Protein AF-A0AAE0T7S6-F1 (afdb_monomer_lite)

Structure (mmCIF, N/CA/C/O backbone):
data_AF-A0AAE0T7S6-F1
#
_entry.id   AF-A0AAE0T7S6-F1
#
loop_
_atom_site.group_PDB
_atom_site.id
_atom_site.type_symbol
_atom_site.label_atom_id
_atom_site.label_alt_id
_atom_site.label_comp_id
_atom_site.label_asym_id
_atom_site.label_entity_id
_atom_site.label_seq_id
_atom_site.pdbx_PDB_ins_code
_atom_site.Cartn_x
_atom_site.Cartn_y
_atom_site.Cartn_z
_atom_site.occupancy
_atom_site.B_iso_or_equiv
_atom_site.auth_seq_id
_atom_site.auth_comp_id
_atom_site.auth_asym_id
_atom_site.auth_atom_id
_atom_site.pdbx_PDB_model_num
ATOM 1 N N . MET A 1 1 ? -4.700 10.301 -58.224 1.00 76.19 1 MET A N 1
ATOM 2 C CA . MET A 1 1 ? -5.703 10.998 -57.405 1.00 76.19 1 MET A CA 1
ATOM 3 C C . MET A 1 1 ? -5.855 12.406 -57.946 1.00 76.19 1 MET A C 1
ATOM 5 O O . MET A 1 1 ? -4.848 13.098 -58.068 1.00 76.19 1 MET A O 1
ATOM 9 N N . LYS A 1 2 ? -7.062 12.795 -58.352 1.00 83.81 2 LYS A N 1
ATOM 10 C CA . LYS A 1 2 ? -7.379 14.119 -58.905 1.00 83.81 2 LYS A CA 1
ATOM 11 C C . LYS A 1 2 ? -8.184 14.928 -57.889 1.00 83.81 2 LYS A C 1
ATOM 13 O O . LYS A 1 2 ? -9.151 14.414 -57.338 1.00 83.81 2 LYS A O 1
ATOM 18 N N . ARG A 1 3 ? -7.796 16.190 -57.667 1.00 90.56 3 ARG A N 1
ATOM 19 C CA . ARG A 1 3 ? -8.583 17.183 -56.914 1.00 90.56 3 ARG A CA 1
ATOM 20 C C . ARG A 1 3 ? -9.867 17.486 -57.696 1.00 90.56 3 ARG A C 1
ATOM 22 O O . ARG A 1 3 ? -9.773 17.780 -58.886 1.00 90.56 3 ARG A O 1
ATOM 29 N N . LEU A 1 4 ? -11.031 17.390 -57.049 1.00 89.88 4 LEU A N 1
ATOM 30 C CA . LEU A 1 4 ? -12.336 17.597 -57.691 1.00 89.88 4 LEU A CA 1
ATOM 31 C C . LEU A 1 4 ? -13.007 18.901 -57.235 1.00 89.88 4 LEU A C 1
ATOM 33 O O . LEU A 1 4 ? -12.875 19.916 -57.912 1.00 89.88 4 LEU A O 1
ATOM 37 N N . GLU A 1 5 ? -13.711 18.894 -56.100 1.00 92.50 5 GLU A N 1
ATOM 38 C CA . GLU A 1 5 ? -14.488 20.041 -55.597 1.00 92.50 5 GLU A CA 1
ATOM 39 C C . GLU A 1 5 ? -13.985 20.524 -54.230 1.00 92.50 5 GLU A C 1
ATOM 41 O O . GLU A 1 5 ? -13.451 19.748 -53.435 1.00 92.50 5 GLU A O 1
ATOM 46 N N . LEU A 1 6 ? -14.165 21.817 -53.948 1.00 93.94 6 LEU A N 1
ATOM 47 C CA . LEU A 1 6 ? -13.911 22.405 -52.633 1.00 93.94 6 LEU A CA 1
ATOM 48 C C . LEU A 1 6 ? -15.068 22.041 -51.690 1.00 93.94 6 LEU A C 1
ATOM 50 O O . LEU A 1 6 ? -16.197 22.476 -51.894 1.00 93.94 6 LEU A O 1
ATOM 54 N N . LEU A 1 7 ? -14.775 21.262 -50.650 1.00 88.88 7 LEU A N 1
ATOM 55 C CA . LEU A 1 7 ? -15.749 20.823 -49.646 1.00 88.88 7 LEU A CA 1
ATOM 56 C C . LEU A 1 7 ? -15.895 21.819 -48.494 1.00 88.88 7 LEU A C 1
ATOM 58 O O . LEU A 1 7 ? -16.972 21.949 -47.918 1.00 88.88 7 LEU A O 1
ATOM 62 N N . TYR A 1 8 ? -14.799 22.476 -48.114 1.00 88.56 8 TYR A N 1
ATOM 63 C CA . TYR A 1 8 ? -14.766 23.407 -46.990 1.00 88.56 8 TYR A CA 1
ATOM 64 C C . TYR A 1 8 ? -13.600 24.383 -47.132 1.00 88.56 8 TYR A C 1
ATOM 66 O O . TYR A 1 8 ? -12.481 23.980 -47.453 1.00 88.56 8 TYR A O 1
ATOM 74 N N . GLU A 1 9 ? -13.841 25.655 -46.828 1.00 88.50 9 GLU A N 1
ATOM 75 C CA . GLU A 1 9 ? -12.796 26.660 -46.661 1.00 88.50 9 GLU A CA 1
ATOM 76 C C . GLU A 1 9 ? -12.904 27.278 -45.267 1.00 88.50 9 GLU A C 1
ATOM 78 O O . GLU A 1 9 ? -13.874 27.958 -44.939 1.00 88.50 9 GLU A O 1
ATOM 83 N N . GLY A 1 10 ? -11.887 27.022 -44.449 1.00 82.00 10 GLY A N 1
ATOM 84 C CA . GLY A 1 10 ? -11.747 27.581 -43.113 1.00 82.00 10 GLY A CA 1
ATOM 85 C C . GLY A 1 10 ? -10.733 28.719 -43.067 1.00 82.00 10 GLY A C 1
ATOM 86 O O . GLY A 1 10 ? -10.212 29.185 -44.081 1.00 82.00 10 GLY A O 1
ATOM 87 N N . LYS A 1 11 ? -10.405 29.157 -41.848 1.00 78.06 11 LYS A N 1
ATOM 88 C CA . LYS A 1 11 ? -9.441 30.245 -41.615 1.00 78.06 11 LYS A CA 1
ATOM 89 C C . LYS A 1 11 ? -8.011 29.838 -41.994 1.00 78.06 11 LYS A C 1
ATOM 91 O O . LYS A 1 11 ? -7.348 30.605 -42.670 1.00 78.06 11 LYS A O 1
ATOM 96 N N . ALA A 1 12 ? -7.571 28.635 -41.622 1.00 82.62 12 ALA A N 1
ATOM 97 C CA . ALA A 1 12 ? -6.196 28.166 -41.837 1.00 82.62 12 ALA A CA 1
ATOM 98 C C . ALA A 1 12 ? -6.032 27.205 -43.028 1.00 82.62 12 ALA A C 1
ATOM 100 O O . ALA A 1 12 ? -4.911 26.924 -43.440 1.00 82.62 12 ALA A O 1
ATOM 101 N N . LYS A 1 13 ? -7.132 26.699 -43.605 1.00 90.62 13 LYS A N 1
ATOM 102 C CA . LYS A 1 13 ? -7.074 25.588 -44.564 1.00 90.62 13 LYS A CA 1
ATOM 103 C C . LYS A 1 13 ? -8.257 25.516 -45.526 1.00 90.62 13 LYS A C 1
ATOM 105 O O . LYS A 1 13 ? -9.324 26.071 -45.252 1.00 90.62 13 LYS A O 1
ATOM 110 N N . ARG A 1 14 ? -8.077 24.774 -46.616 1.00 93.94 14 ARG A N 1
ATOM 111 C CA . ARG A 1 14 ? -9.107 24.338 -47.569 1.00 93.94 14 ARG A CA 1
ATOM 112 C C . ARG A 1 14 ? -9.121 22.819 -47.649 1.00 93.94 14 ARG A C 1
ATOM 114 O O . ARG A 1 14 ? -8.077 22.182 -47.553 1.00 93.94 14 ARG A O 1
ATOM 121 N N . ILE A 1 15 ? -10.301 22.242 -47.822 1.00 93.56 15 ILE A N 1
ATOM 122 C CA . ILE A 1 15 ? -10.488 20.800 -47.963 1.00 93.56 15 ILE A CA 1
ATOM 123 C C . ILE A 1 15 ? -11.129 20.532 -49.313 1.00 93.56 15 ILE A C 1
ATOM 125 O O . ILE A 1 15 ? -12.208 21.051 -49.596 1.00 93.56 15 ILE A O 1
ATOM 129 N N . TYR A 1 16 ? -10.495 19.683 -50.112 1.00 95.31 16 TYR A N 1
ATOM 130 C CA . TYR A 1 16 ? -10.988 19.273 -51.419 1.00 95.31 16 TYR A CA 1
ATOM 131 C C . TYR A 1 16 ? -11.330 17.787 -51.433 1.00 95.31 16 TYR A C 1
ATOM 133 O O . TYR A 1 16 ? -10.624 16.969 -50.835 1.00 95.31 16 TYR A O 1
ATOM 141 N N . SER A 1 17 ? -12.392 17.426 -52.147 1.00 93.56 17 SER A N 1
ATOM 142 C CA . SER A 1 17 ? -12.671 16.030 -52.468 1.00 93.56 17 SER A CA 1
ATOM 143 C C . SER A 1 17 ? -11.736 15.530 -53.569 1.00 93.56 17 SER A C 1
ATOM 145 O O . SER A 1 17 ? -11.090 16.307 -54.286 1.00 93.56 17 SER A O 1
ATOM 147 N N . THR A 1 18 ? -11.666 14.209 -53.699 1.00 92.56 18 THR A N 1
ATOM 148 C CA . THR A 1 18 ? -10.888 13.549 -54.742 1.00 92.56 18 THR A CA 1
ATOM 149 C C . THR A 1 18 ? -11.748 12.555 -55.505 1.00 92.56 18 THR A C 1
ATOM 151 O O . THR A 1 18 ? -12.868 12.248 -55.105 1.00 92.56 18 THR A O 1
ATOM 154 N N . ASP A 1 19 ? -11.201 12.017 -56.590 1.00 87.00 19 ASP A N 1
ATOM 155 C CA . ASP A 1 19 ? -11.738 10.855 -57.308 1.00 87.00 19 ASP A CA 1
ATOM 156 C C . ASP A 1 19 ? -11.680 9.536 -56.507 1.00 87.00 19 ASP A C 1
ATOM 158 O O . ASP A 1 19 ? -11.992 8.473 -57.039 1.00 87.00 19 ASP A O 1
ATOM 162 N N . THR A 1 20 ? -11.297 9.595 -55.229 1.00 88.88 20 THR A N 1
ATOM 163 C CA . THR A 1 20 ? -11.233 8.473 -54.287 1.00 88.88 20 THR A CA 1
ATOM 164 C C . THR A 1 20 ? -11.961 8.825 -52.982 1.00 88.88 20 THR A C 1
ATOM 166 O O . THR A 1 20 ? -12.497 9.919 -52.819 1.00 88.88 20 THR A O 1
ATOM 169 N N . GLU A 1 21 ? -11.964 7.912 -52.011 1.00 86.75 21 GLU A N 1
ATOM 170 C CA . GLU A 1 21 ? -12.553 8.128 -50.679 1.00 86.75 21 GLU A CA 1
ATOM 171 C C . GLU A 1 21 ? -11.772 9.109 -49.780 1.00 86.75 21 GLU A C 1
ATOM 173 O O . GLU A 1 21 ? -12.242 9.480 -48.701 1.00 86.75 21 GLU A O 1
ATOM 178 N N . PHE A 1 22 ? -10.592 9.548 -50.222 1.00 94.19 22 PHE A N 1
ATOM 179 C CA . PHE A 1 22 ? -9.728 10.478 -49.501 1.00 94.19 22 PHE A CA 1
ATOM 180 C C . PHE A 1 22 ? -10.034 11.943 -49.835 1.00 94.19 22 PHE A C 1
ATOM 182 O O . PHE A 1 22 ? -10.654 12.273 -50.850 1.00 94.19 22 PHE A O 1
ATOM 189 N N . ILE A 1 23 ? -9.555 12.837 -48.974 1.00 95.00 23 ILE A N 1
ATOM 190 C CA . ILE A 1 23 ? -9.623 14.290 -49.138 1.00 95.00 23 ILE A CA 1
ATOM 191 C C . ILE A 1 23 ? -8.214 14.882 -49.143 1.00 95.00 23 ILE A C 1
ATOM 193 O O . ILE A 1 23 ? -7.294 14.341 -48.524 1.00 95.00 23 ILE A O 1
ATOM 197 N N . ILE A 1 24 ? -8.056 16.011 -49.827 1.00 96.06 24 ILE A N 1
ATOM 198 C CA . ILE A 1 24 ? -6.826 16.806 -49.806 1.00 96.06 24 ILE A CA 1
ATOM 199 C C . ILE A 1 24 ? -7.055 18.000 -48.888 1.00 96.06 24 ILE A C 1
ATOM 201 O O . ILE A 1 24 ? -7.979 18.783 -49.117 1.00 96.06 24 ILE A O 1
ATOM 205 N N . GLN A 1 25 ? -6.214 18.142 -47.867 1.00 96.06 25 GLN A N 1
ATOM 206 C CA . GLN A 1 25 ? -6.187 19.313 -46.997 1.00 96.06 25 GLN A CA 1
ATOM 207 C C . GLN A 1 25 ? -5.024 20.221 -47.405 1.00 96.06 25 GLN A C 1
ATOM 209 O O . GLN A 1 25 ? -3.868 19.811 -47.356 1.00 96.06 25 GLN A O 1
ATOM 214 N N . GLU A 1 26 ? -5.348 21.446 -47.810 1.00 95.31 26 GLU A N 1
ATOM 215 C CA . GLU A 1 26 ? -4.416 22.488 -48.252 1.00 95.31 26 GLU A CA 1
ATOM 216 C C . GLU A 1 26 ? -4.328 23.591 -47.191 1.00 95.31 26 GLU A C 1
ATOM 218 O O . GLU A 1 26 ? -5.353 24.139 -46.779 1.00 95.31 26 GLU A O 1
ATOM 223 N N . PHE A 1 27 ? -3.118 23.938 -46.760 1.00 94.12 27 PHE A N 1
ATOM 224 C CA . PHE A 1 27 ? -2.875 24.941 -45.721 1.00 94.12 27 PHE A CA 1
ATOM 225 C C . PHE A 1 27 ? -2.661 26.340 -46.311 1.00 94.12 27 PHE A C 1
ATOM 227 O O . PHE A 1 27 ? -1.934 26.526 -47.294 1.00 94.12 27 PHE A O 1
ATOM 234 N N . LYS A 1 28 ? -3.266 27.343 -45.671 1.00 92.00 28 LYS A N 1
ATOM 235 C CA . LYS A 1 28 ? -3.236 28.754 -46.073 1.00 92.00 28 LYS A CA 1
ATOM 236 C C . LYS A 1 28 ? -2.294 29.577 -45.197 1.00 92.00 28 LYS A C 1
ATOM 238 O O . LYS A 1 28 ? -2.075 29.270 -44.030 1.00 92.00 28 LYS A O 1
ATOM 243 N N . ASP A 1 29 ? -1.809 30.679 -45.761 1.00 87.25 29 ASP A N 1
ATOM 244 C CA . ASP A 1 29 ? -0.977 31.663 -45.051 1.00 87.25 29 ASP A CA 1
ATOM 245 C C . ASP A 1 29 ? -1.818 32.702 -44.280 1.00 87.25 29 ASP A C 1
ATOM 247 O O . ASP A 1 29 ? -1.279 33.557 -43.575 1.00 87.25 29 ASP A O 1
ATOM 251 N N . ASP A 1 30 ? -3.147 32.616 -44.380 1.00 84.19 30 ASP A N 1
ATOM 252 C CA . ASP A 1 30 ? -4.099 33.489 -43.697 1.00 84.19 30 ASP A CA 1
ATOM 253 C C . ASP A 1 30 ? -3.907 33.434 -42.170 1.00 84.19 30 ASP A C 1
ATOM 255 O O . ASP A 1 30 ? -3.903 32.370 -41.545 1.00 84.19 30 ASP A O 1
ATOM 259 N N . ALA A 1 31 ? -3.809 34.597 -41.535 1.00 74.38 31 ALA A N 1
ATOM 260 C CA . ALA A 1 31 ? -3.764 34.774 -40.091 1.00 74.38 31 ALA A CA 1
ATOM 261 C C . ALA A 1 31 ? -4.948 35.628 -39.627 1.00 74.38 31 ALA A C 1
ATOM 263 O O . ALA A 1 31 ? -5.320 36.618 -40.261 1.00 74.38 31 ALA A O 1
ATOM 264 N N . THR A 1 32 ? -5.554 35.251 -38.499 1.00 67.62 32 THR A N 1
ATOM 265 C CA . THR A 1 32 ? -6.672 36.000 -37.911 1.00 67.62 32 THR A CA 1
ATOM 266 C C . THR A 1 32 ? -6.451 36.273 -36.427 1.00 67.62 32 THR A C 1
ATOM 268 O O . THR A 1 32 ? -5.960 35.419 -35.687 1.00 67.62 32 THR A O 1
ATOM 271 N N . ALA A 1 33 ? -6.834 37.470 -35.980 1.00 61.19 33 ALA A N 1
ATOM 272 C CA . ALA A 1 33 ? -6.730 37.903 -34.587 1.00 61.19 33 ALA A CA 1
ATOM 273 C C . ALA A 1 33 ? -8.054 38.515 -34.090 1.00 61.19 33 ALA A C 1
ATOM 275 O O . ALA A 1 33 ? -8.857 38.998 -34.890 1.00 61.19 33 ALA A O 1
ATOM 276 N N . PHE A 1 34 ? -8.269 38.487 -32.766 1.00 56.03 34 PHE A N 1
ATOM 277 C CA . PHE A 1 34 ? -9.422 39.077 -32.059 1.00 56.03 34 PHE A CA 1
ATOM 278 C C . PHE A 1 34 ? -10.804 38.679 -32.629 1.00 56.03 34 PHE A C 1
ATOM 280 O O . PHE A 1 34 ? -11.405 39.443 -33.378 1.00 56.03 34 PHE A O 1
ATOM 287 N N . ASN A 1 35 ? -11.322 37.490 -32.281 1.00 57.03 35 ASN A N 1
ATOM 288 C CA . ASN A 1 35 ? -12.614 36.947 -32.759 1.00 57.03 35 ASN A CA 1
ATOM 289 C C . ASN A 1 35 ? -12.830 37.124 -34.278 1.00 57.03 35 ASN A C 1
ATOM 291 O O . ASN A 1 35 ? -13.876 37.589 -34.720 1.00 57.03 35 ASN A O 1
ATOM 295 N N . ALA A 1 36 ? -11.798 36.813 -35.071 1.00 58.59 36 ALA A N 1
ATOM 296 C CA . ALA A 1 36 ? -11.780 36.936 -36.533 1.00 58.59 36 ALA A CA 1
ATOM 297 C C . ALA A 1 36 ? -11.994 38.358 -37.106 1.00 58.59 36 ALA A C 1
ATOM 299 O O . ALA A 1 36 ? -12.172 38.500 -38.317 1.00 58.59 36 ALA A O 1
ATOM 300 N N . LYS A 1 37 ? -11.923 39.415 -36.281 1.00 56.03 37 LYS A N 1
ATOM 301 C CA . LYS A 1 37 ? -12.094 40.810 -36.724 1.00 56.03 37 LYS A CA 1
ATOM 302 C C . LYS A 1 37 ? -10.905 41.351 -37.521 1.00 56.03 37 LYS A C 1
ATOM 304 O O . LYS A 1 37 ? -11.099 42.226 -38.357 1.00 56.03 37 LYS A O 1
ATOM 309 N N . LYS A 1 38 ? -9.685 40.855 -37.281 1.00 60.66 38 LYS A N 1
ATOM 310 C CA . LYS A 1 38 ? -8.479 41.240 -38.038 1.00 60.66 38 LYS A CA 1
ATOM 311 C C . LYS A 1 38 ? -8.007 40.074 -38.906 1.00 60.66 38 LYS A C 1
ATOM 313 O O . LYS A 1 38 ? -7.876 38.963 -38.392 1.00 60.66 38 LYS A O 1
ATOM 318 N N . LYS A 1 39 ? -7.747 40.337 -40.190 1.00 70.12 39 LYS A N 1
ATOM 319 C CA . LYS A 1 39 ? -7.248 39.377 -41.190 1.00 70.12 39 LYS A CA 1
ATOM 320 C C . LYS A 1 39 ? -5.917 39.884 -41.753 1.00 70.12 39 LYS A C 1
ATOM 322 O O . LYS A 1 39 ? -5.815 41.065 -42.067 1.00 70.12 39 LYS A O 1
ATOM 327 N N . GLY A 1 40 ? -4.927 39.008 -41.868 1.00 72.75 40 GLY A N 1
ATOM 328 C CA . GLY A 1 40 ? -3.628 39.277 -42.490 1.00 72.75 40 GLY A CA 1
ATOM 329 C C . GLY A 1 40 ? -3.035 37.992 -43.065 1.00 72.75 40 GLY A C 1
ATOM 330 O O . GLY A 1 40 ? -3.677 36.947 -43.006 1.00 72.75 40 GLY A O 1
ATOM 331 N N . THR A 1 41 ? -1.821 38.056 -43.602 1.00 76.38 41 THR A N 1
ATOM 332 C CA . THR A 1 41 ? -1.097 36.896 -44.143 1.00 76.38 41 THR A CA 1
ATOM 333 C C . THR A 1 41 ? 0.285 36.813 -43.510 1.00 76.38 41 THR A C 1
ATOM 335 O O . THR A 1 41 ? 0.982 37.824 -43.442 1.00 76.38 41 THR A O 1
ATOM 338 N N . ILE A 1 42 ? 0.681 35.625 -43.056 1.00 79.75 42 ILE A N 1
ATOM 339 C CA . ILE A 1 42 ? 2.046 35.336 -42.598 1.00 79.75 42 ILE A CA 1
ATOM 340 C C . ILE A 1 42 ? 2.677 34.440 -43.660 1.00 79.75 42 ILE A C 1
ATOM 342 O O . ILE A 1 42 ? 2.275 33.287 -43.819 1.00 79.75 42 ILE A O 1
ATOM 346 N N . GLU A 1 43 ? 3.631 34.982 -44.412 1.00 82.44 43 GLU A N 1
ATOM 347 C CA . GLU A 1 43 ? 4.289 34.262 -45.504 1.00 82.44 43 GLU A CA 1
ATOM 348 C C . GLU A 1 43 ? 4.903 32.943 -45.010 1.00 82.44 43 GLU A C 1
ATOM 350 O O . GLU A 1 43 ? 5.584 32.899 -43.985 1.00 82.44 43 GLU A O 1
ATOM 355 N N . GLY A 1 44 ? 4.617 31.845 -45.715 1.00 83.00 44 GLY A N 1
ATOM 356 C CA . GLY A 1 44 ? 5.165 30.521 -45.399 1.00 83.00 44 GLY A CA 1
ATOM 357 C C . GLY A 1 44 ? 4.499 29.807 -44.217 1.00 83.00 44 GLY A C 1
ATOM 358 O O . GLY A 1 44 ? 4.827 28.651 -43.938 1.00 83.00 44 GLY A O 1
ATOM 359 N N . LYS A 1 45 ? 3.520 30.432 -43.552 1.00 87.38 45 LYS A N 1
ATOM 360 C CA . LYS A 1 45 ? 2.783 29.835 -42.431 1.00 87.38 45 LYS A CA 1
ATOM 361 C C . LYS A 1 45 ? 2.108 28.517 -42.806 1.00 87.38 45 LYS A C 1
ATOM 363 O O . LYS A 1 45 ? 2.201 27.556 -42.051 1.00 87.38 45 LYS A O 1
ATOM 368 N N . GLY A 1 46 ? 1.441 28.448 -43.954 1.00 87.31 46 GLY A N 1
ATOM 369 C CA . GLY A 1 46 ? 0.738 27.246 -44.394 1.00 87.31 46 GLY A CA 1
ATOM 370 C C . GLY A 1 46 ? 1.692 26.075 -44.628 1.00 87.31 46 GLY A C 1
ATOM 371 O O . GLY A 1 46 ? 1.389 24.949 -44.242 1.00 87.31 46 GLY A O 1
ATOM 372 N N . VAL A 1 47 ? 2.883 26.348 -45.170 1.00 89.94 47 VAL A N 1
ATOM 373 C CA . VAL A 1 47 ? 3.947 25.341 -45.327 1.00 89.94 47 VAL A CA 1
ATOM 374 C C . VAL A 1 47 ? 4.408 24.822 -43.966 1.00 89.94 47 VAL A C 1
ATOM 376 O O . VAL A 1 47 ? 4.475 23.612 -43.732 1.00 89.94 47 VAL A O 1
ATOM 379 N N . LEU A 1 48 ? 4.676 25.742 -43.037 1.00 87.38 48 LEU A N 1
ATOM 380 C CA . LEU A 1 48 ? 5.110 25.401 -41.688 1.00 87.38 48 LEU A CA 1
ATOM 381 C C . LEU A 1 48 ? 4.042 24.586 -40.941 1.00 87.38 48 LEU A C 1
ATOM 383 O O . LEU A 1 48 ? 4.355 23.538 -40.378 1.00 87.38 48 LEU A O 1
ATOM 387 N N . ASN A 1 49 ? 2.780 25.018 -40.982 1.00 91.62 49 ASN A N 1
ATOM 388 C CA . ASN A 1 49 ? 1.663 24.335 -40.328 1.00 91.62 49 ASN A CA 1
ATOM 389 C C . ASN A 1 49 ? 1.440 22.927 -40.887 1.00 91.62 49 ASN A C 1
ATOM 391 O O . ASN A 1 49 ? 1.196 22.004 -40.108 1.00 91.62 49 ASN A O 1
ATOM 395 N N . ASN A 1 50 ? 1.561 22.745 -42.205 1.00 93.88 50 ASN A N 1
ATOM 396 C CA . ASN A 1 50 ? 1.448 21.435 -42.842 1.00 93.88 50 ASN A CA 1
ATOM 397 C C . ASN A 1 50 ? 2.570 20.490 -42.378 1.00 93.88 50 ASN A C 1
ATOM 399 O O . ASN A 1 50 ? 2.307 19.355 -41.975 1.00 93.88 50 ASN A O 1
ATOM 403 N N . SER A 1 51 ? 3.814 20.980 -42.350 1.00 91.50 51 SER A N 1
ATOM 404 C CA . SER A 1 51 ? 4.980 20.218 -41.881 1.00 91.50 51 SER A CA 1
ATOM 405 C C . SER A 1 51 ? 4.874 19.836 -40.399 1.00 91.50 51 SER A C 1
ATOM 407 O O . SER A 1 51 ? 5.069 18.669 -40.039 1.00 91.50 51 SER A O 1
ATOM 409 N N . ILE A 1 52 ? 4.489 20.786 -39.536 1.00 91.44 52 ILE A N 1
ATOM 410 C CA . ILE A 1 52 ? 4.263 20.540 -38.104 1.00 91.44 52 ILE A CA 1
ATOM 411 C C . ILE A 1 52 ? 3.151 19.506 -37.919 1.00 91.44 52 ILE A C 1
ATOM 413 O O . ILE A 1 52 ? 3.373 18.492 -37.256 1.00 91.44 52 ILE A O 1
ATOM 417 N N . SER A 1 53 ? 1.996 19.712 -38.557 1.00 94.94 53 SER A N 1
ATOM 418 C CA . SER A 1 53 ? 0.843 18.814 -38.439 1.00 94.94 53 SER A CA 1
ATOM 419 C C . SER A 1 53 ? 1.202 17.393 -38.863 1.00 94.94 53 SER A C 1
ATOM 421 O O . SER A 1 53 ? 0.953 16.448 -38.119 1.00 94.94 53 SER A O 1
ATOM 423 N N . ALA A 1 54 ? 1.867 17.219 -40.009 1.00 94.44 54 ALA A N 1
ATOM 424 C CA . ALA A 1 54 ? 2.293 15.904 -40.481 1.00 94.44 54 ALA A CA 1
ATOM 425 C C . ALA A 1 54 ? 3.267 15.217 -39.511 1.00 94.44 54 ALA A C 1
ATOM 427 O O . ALA A 1 54 ? 3.168 14.010 -39.278 1.00 94.44 54 ALA A O 1
ATOM 428 N N . LYS A 1 55 ? 4.205 15.967 -38.919 1.00 94.56 55 LYS A N 1
ATOM 429 C CA . LYS A 1 55 ? 5.162 15.422 -37.945 1.00 94.56 55 LYS A CA 1
ATOM 430 C C . LYS A 1 55 ? 4.468 14.988 -36.654 1.00 94.56 55 LYS A C 1
ATOM 432 O O . LYS A 1 55 ? 4.758 13.904 -36.148 1.00 94.56 55 LYS A O 1
ATOM 437 N N . LEU A 1 56 ? 3.545 15.802 -36.146 1.00 95.56 56 LEU A N 1
ATOM 438 C CA . LEU A 1 56 ? 2.803 15.510 -34.920 1.00 95.56 56 LEU A CA 1
ATOM 439 C C . LEU A 1 56 ? 1.799 14.370 -35.115 1.00 95.56 56 LEU A C 1
ATOM 441 O O . LEU A 1 56 ? 1.723 13.491 -34.260 1.00 95.56 56 LEU A O 1
ATOM 445 N N . PHE A 1 57 ? 1.108 14.299 -36.255 1.00 97.00 57 PHE A N 1
ATOM 446 C CA . PHE A 1 57 ? 0.231 13.169 -36.566 1.00 97.00 57 PHE A CA 1
ATOM 447 C C . PHE A 1 57 ? 0.999 11.851 -36.684 1.00 97.00 57 PHE A C 1
ATOM 449 O O . PHE A 1 57 ? 0.585 10.859 -36.090 1.00 97.00 57 PHE A O 1
ATOM 456 N N . LYS A 1 58 ? 2.158 11.833 -37.359 1.00 95.62 58 LYS A N 1
ATOM 457 C CA . LYS A 1 58 ? 3.022 10.636 -37.410 1.00 95.62 58 LYS A CA 1
ATOM 458 C C . LYS A 1 58 ? 3.492 10.204 -36.023 1.00 95.62 58 LYS A C 1
ATOM 460 O O . LYS A 1 58 ? 3.526 9.012 -35.729 1.00 95.62 58 LYS A O 1
ATOM 465 N N . TYR A 1 59 ? 3.853 11.167 -35.175 1.00 95.81 59 TYR A N 1
ATOM 466 C CA . TYR A 1 59 ? 4.236 10.890 -33.795 1.00 95.81 59 TYR A CA 1
ATOM 467 C C . TYR A 1 59 ? 3.077 10.272 -32.996 1.00 95.81 59 TYR A C 1
ATOM 469 O O . TYR A 1 59 ? 3.274 9.263 -32.322 1.00 95.81 59 TYR A O 1
ATOM 477 N N . LEU A 1 60 ? 1.874 10.838 -33.107 1.00 96.81 60 LEU A N 1
ATOM 478 C CA . LEU A 1 60 ? 0.672 10.348 -32.430 1.00 96.81 60 LEU A CA 1
ATOM 479 C C . LEU A 1 60 ? 0.261 8.945 -32.900 1.00 96.81 60 LEU A C 1
ATOM 481 O O . LEU A 1 60 ? 0.036 8.073 -32.058 1.00 96.81 60 LEU A O 1
ATOM 485 N N . GLU A 1 61 ? 0.259 8.689 -34.209 1.00 95.38 61 GLU A N 1
ATOM 486 C CA . GLU A 1 61 ? 0.004 7.354 -34.776 1.00 95.38 61 GLU A CA 1
ATOM 487 C C . GLU A 1 61 ? 1.025 6.327 -34.277 1.00 95.38 61 GLU A C 1
ATOM 489 O O . GLU A 1 61 ? 0.657 5.253 -33.800 1.00 95.38 61 GLU A O 1
ATOM 494 N N . GLY A 1 62 ? 2.314 6.687 -34.256 1.00 94.75 62 GLY A N 1
ATOM 495 C CA . GLY A 1 62 ? 3.375 5.841 -33.696 1.00 94.75 62 GLY A CA 1
ATOM 496 C C . GLY A 1 62 ? 3.214 5.531 -32.200 1.00 94.75 62 GLY A C 1
ATOM 497 O O . GLY A 1 62 ? 3.881 4.637 -31.676 1.00 94.75 62 GLY A O 1
ATOM 498 N N . LYS A 1 63 ? 2.330 6.250 -31.499 1.00 95.94 63 LYS A N 1
ATOM 499 C CA . LYS A 1 63 ? 1.965 6.042 -30.088 1.00 95.94 63 LYS A CA 1
ATOM 500 C C . LYS A 1 63 ? 0.530 5.528 -29.909 1.00 95.94 63 LYS A C 1
ATOM 502 O O . LYS A 1 63 ? 0.040 5.446 -28.778 1.00 95.94 63 LYS A O 1
ATOM 507 N N . GLY A 1 64 ? -0.121 5.131 -31.002 1.00 94.50 64 GLY A N 1
ATOM 508 C CA . GLY A 1 64 ? -1.436 4.498 -31.010 1.00 94.50 64 GLY A CA 1
ATOM 509 C C . GLY A 1 64 ? -2.606 5.455 -30.782 1.00 94.50 64 GLY A C 1
ATOM 510 O O . GLY A 1 64 ? -3.631 5.010 -30.262 1.00 94.50 64 GLY A O 1
ATOM 511 N N . VAL A 1 65 ? -2.450 6.741 -31.110 1.00 95.94 65 VAL A N 1
ATOM 512 C CA . VAL A 1 65 ? -3.561 7.696 -31.253 1.00 95.94 65 VAL A CA 1
ATOM 513 C C . VAL A 1 65 ? -3.903 7.775 -32.735 1.00 95.94 65 VAL A C 1
ATOM 515 O O . VAL A 1 65 ? -3.079 8.212 -33.538 1.00 95.94 65 VAL A O 1
ATOM 518 N N . LYS A 1 66 ? -5.109 7.336 -33.097 1.00 95.94 66 LYS A N 1
ATOM 519 C CA . LYS A 1 66 ? -5.532 7.251 -34.497 1.00 95.94 66 LYS A CA 1
ATOM 520 C C . LYS A 1 66 ? -5.866 8.624 -35.064 1.00 95.94 66 LYS A C 1
ATOM 522 O O . LYS A 1 66 ? -6.584 9.411 -34.443 1.00 95.94 66 LYS A O 1
ATOM 527 N N . THR A 1 67 ? -5.406 8.885 -36.278 1.00 96.62 67 THR A N 1
ATOM 528 C CA . THR A 1 67 ? -5.576 10.156 -36.983 1.00 96.62 67 THR A CA 1
ATOM 529 C C . THR A 1 67 ? -6.135 9.913 -38.383 1.00 96.62 67 THR A C 1
ATOM 531 O O . THR A 1 67 ? -6.099 8.806 -38.928 1.00 96.62 67 THR A O 1
ATOM 534 N N . HIS A 1 68 ? -6.675 10.960 -38.996 1.00 96.25 68 HIS A N 1
ATOM 535 C CA . HIS A 1 68 ? -7.088 10.896 -40.396 1.00 96.25 68 HIS A CA 1
ATOM 536 C C . HIS A 1 68 ? -5.930 11.147 -41.376 1.00 96.25 68 HIS A C 1
ATOM 538 O O . HIS A 1 68 ? -6.123 10.976 -42.578 1.00 96.25 68 HIS A O 1
ATOM 544 N N . PHE A 1 69 ? -4.758 11.568 -40.897 1.00 97.19 69 PHE A N 1
ATOM 545 C CA . PHE A 1 69 ? -3.597 11.850 -41.735 1.00 97.19 69 PHE A CA 1
ATOM 546 C C . PHE A 1 69 ? -3.046 10.561 -42.358 1.00 97.19 69 PHE A C 1
ATOM 548 O O . PHE A 1 69 ? -2.919 9.539 -41.687 1.00 97.19 69 PHE A O 1
ATOM 555 N N . ILE A 1 70 ? -2.693 10.618 -43.643 1.00 95.69 70 ILE A N 1
ATOM 556 C CA . ILE A 1 70 ? -2.089 9.494 -44.373 1.00 95.69 70 ILE A CA 1
ATOM 557 C C . ILE A 1 70 ? -0.650 9.835 -44.747 1.00 95.69 70 ILE A C 1
ATOM 559 O O . ILE A 1 70 ? 0.286 9.143 -44.350 1.00 95.69 70 ILE A O 1
ATOM 563 N N . GLN A 1 71 ? -0.463 10.904 -45.522 1.00 95.31 71 GLN A N 1
ATOM 564 C CA . GLN A 1 71 ? 0.852 11.327 -46.001 1.00 95.31 71 GLN A CA 1
ATOM 565 C C . GLN A 1 71 ? 0.840 12.784 -46.467 1.00 95.31 71 GLN A C 1
ATOM 567 O O . GLN A 1 71 ? -0.215 13.363 -46.711 1.00 95.31 71 GLN A O 1
ATOM 572 N N . LEU A 1 72 ? 2.027 13.362 -46.638 1.00 96.06 72 LEU A N 1
ATOM 573 C CA . LEU A 1 72 ? 2.189 14.640 -47.330 1.00 96.06 72 LEU A CA 1
ATOM 574 C C . LEU A 1 72 ? 2.068 14.430 -48.844 1.00 96.06 72 LEU A C 1
ATOM 576 O O . LEU A 1 72 ? 2.559 13.431 -49.368 1.00 96.06 72 LEU A O 1
ATOM 580 N N . LEU A 1 73 ? 1.429 15.374 -49.529 1.00 94.31 73 LEU A N 1
ATOM 581 C CA . LEU A 1 73 ? 1.384 15.442 -50.994 1.00 94.31 73 LEU A CA 1
ATOM 582 C C . LEU A 1 73 ? 2.324 16.523 -51.533 1.00 94.31 73 LEU A C 1
ATOM 584 O O . LEU A 1 73 ? 2.905 16.358 -52.602 1.00 94.31 73 LEU A O 1
ATOM 588 N N . SER A 1 74 ? 2.480 17.616 -50.789 1.00 94.56 74 SER A N 1
ATOM 589 C CA . SER A 1 74 ? 3.415 18.704 -51.071 1.00 94.56 74 SER A CA 1
ATOM 590 C C . SER A 1 74 ? 3.742 19.448 -49.776 1.00 94.56 74 SER A C 1
ATOM 592 O O . SER A 1 74 ? 3.224 19.114 -48.708 1.00 94.56 74 SER A O 1
ATOM 594 N N . ASP A 1 75 ? 4.538 20.510 -49.874 1.00 91.56 75 ASP A N 1
ATOM 595 C CA . ASP A 1 75 ? 4.831 21.397 -48.747 1.00 91.56 75 ASP A CA 1
ATOM 596 C C . ASP A 1 75 ? 3.578 22.069 -48.168 1.00 91.56 75 ASP A C 1
ATOM 598 O O . ASP A 1 75 ? 3.576 22.439 -46.998 1.00 91.56 75 ASP A O 1
ATOM 602 N N . ARG A 1 76 ? 2.478 22.170 -48.929 1.00 93.88 76 ARG A N 1
ATOM 603 C CA . ARG A 1 76 ? 1.218 22.801 -48.485 1.00 93.88 76 ARG A CA 1
ATOM 604 C C . ARG A 1 76 ? 0.034 21.850 -48.371 1.00 93.88 76 ARG A C 1
ATOM 606 O O . ARG A 1 76 ? -1.018 22.266 -47.890 1.00 93.88 76 ARG A O 1
ATOM 613 N N . GLU A 1 77 ? 0.177 20.612 -48.828 1.00 95.81 77 GLU A N 1
ATOM 614 C CA . GLU A 1 77 ? -0.938 19.679 -48.947 1.00 95.81 77 GLU A CA 1
ATOM 615 C C . GLU A 1 77 ? -0.649 18.357 -48.251 1.00 95.81 77 GLU A C 1
ATOM 617 O O . GLU A 1 77 ? 0.432 17.778 -48.389 1.00 95.81 77 GLU A O 1
ATOM 622 N N . MET A 1 78 ? -1.663 17.837 -47.567 1.00 96.56 78 MET A N 1
ATOM 623 C CA . MET A 1 78 ? -1.666 16.489 -47.013 1.00 96.56 78 MET A CA 1
ATOM 624 C C . MET A 1 78 ? -2.872 15.692 -47.501 1.00 96.56 78 MET A C 1
ATOM 626 O O . MET A 1 78 ? -3.953 16.231 -47.756 1.00 96.56 78 MET A O 1
ATOM 630 N N . LEU A 1 79 ? -2.656 14.386 -47.623 1.00 96.25 79 LEU A N 1
ATOM 631 C CA . LEU A 1 79 ? -3.678 13.404 -47.923 1.00 96.25 79 LEU A CA 1
ATOM 632 C C . LEU A 1 79 ? -4.294 12.878 -46.631 1.00 96.25 79 LEU A C 1
ATOM 634 O O . LEU A 1 79 ? -3.583 12.440 -45.722 1.00 96.25 79 LEU A O 1
ATOM 638 N N . CYS A 1 80 ? -5.620 12.868 -46.599 1.00 96.56 80 CYS A N 1
ATOM 639 C CA . CYS A 1 80 ? -6.405 12.667 -45.396 1.00 96.56 80 CYS A CA 1
ATOM 640 C C . CYS A 1 80 ? -7.584 11.714 -45.655 1.00 96.56 80 CYS A C 1
ATOM 642 O O . CYS A 1 80 ? -8.206 11.746 -46.718 1.00 96.56 80 CYS A O 1
ATOM 644 N N . ARG A 1 81 ? -7.938 10.877 -44.675 1.00 95.19 81 ARG A N 1
ATOM 645 C CA . ARG A 1 81 ? -9.190 10.104 -44.683 1.00 95.19 81 ARG A CA 1
ATOM 646 C C . ARG A 1 81 ? -10.380 11.049 -44.531 1.00 95.19 81 ARG A C 1
ATOM 648 O O . ARG A 1 81 ? -10.344 11.974 -43.719 1.00 95.19 81 ARG A O 1
ATOM 655 N N . ARG A 1 82 ? -11.454 10.812 -45.287 1.00 92.75 82 ARG A N 1
ATOM 656 C CA . ARG A 1 82 ? -12.689 11.595 -45.165 1.00 92.75 82 ARG A CA 1
ATOM 657 C C . ARG A 1 82 ? -13.407 11.250 -43.860 1.00 92.75 82 ARG A C 1
ATOM 659 O O . ARG A 1 82 ? -13.714 10.087 -43.615 1.00 92.75 82 ARG A O 1
ATOM 666 N N . LEU A 1 83 ? -13.720 12.268 -43.059 1.00 93.12 83 LEU A N 1
ATOM 667 C CA . LEU A 1 83 ? -14.427 12.111 -41.787 1.00 93.12 83 LEU A CA 1
ATOM 668 C C . LEU A 1 83 ? -15.829 12.720 -41.829 1.00 93.12 83 LEU A C 1
ATOM 670 O O . LEU A 1 83 ? -16.042 13.786 -42.410 1.00 93.12 83 LEU A O 1
ATOM 674 N N . ARG A 1 84 ? -16.765 12.101 -41.108 1.00 92.50 84 ARG A N 1
ATOM 675 C CA . ARG A 1 84 ? -17.977 12.770 -40.625 1.00 92.50 84 ARG A CA 1
ATOM 676 C C . ARG A 1 84 ? -17.664 13.430 -39.282 1.00 92.50 84 ARG A C 1
ATOM 678 O O . ARG A 1 84 ? -17.624 12.745 -38.260 1.00 92.50 84 ARG A O 1
ATOM 685 N N . ILE A 1 85 ? -17.419 14.738 -39.302 1.00 91.38 85 ILE A N 1
ATOM 686 C CA . ILE A 1 85 ? -17.023 15.524 -38.124 1.00 91.38 85 ILE A CA 1
ATOM 687 C C . ILE A 1 85 ? -18.113 15.497 -37.043 1.00 91.38 85 ILE A C 1
ATOM 689 O O . ILE A 1 85 ? -19.296 15.694 -37.331 1.00 91.38 85 ILE A O 1
ATOM 693 N N . ILE A 1 86 ? -17.700 15.252 -35.799 1.00 93.31 86 ILE A N 1
ATOM 694 C CA . ILE A 1 86 ? -18.512 15.491 -34.603 1.00 93.31 86 ILE A CA 1
ATOM 695 C C . ILE A 1 86 ? -18.434 16.995 -34.340 1.00 93.31 86 ILE A C 1
ATOM 697 O O . ILE A 1 86 ? -17.335 17.535 -34.286 1.00 93.31 86 ILE A O 1
ATOM 701 N N . LYS A 1 87 ? -19.572 17.688 -34.198 1.00 92.50 87 LYS A N 1
ATOM 702 C CA . LYS A 1 87 ? -19.625 19.161 -34.072 1.00 92.50 87 LYS A CA 1
ATOM 703 C C . LYS A 1 87 ? -19.162 19.674 -32.694 1.00 92.50 87 LYS A C 1
ATOM 705 O O . LYS A 1 87 ? -19.835 20.494 -32.074 1.00 92.50 87 LYS A O 1
ATOM 710 N N . LEU A 1 88 ? -18.025 19.179 -32.215 1.00 93.56 88 LEU A N 1
ATOM 711 C CA . LEU A 1 88 ? -17.388 19.538 -30.956 1.00 93.56 88 LEU A CA 1
ATOM 712 C C . LEU A 1 88 ? -15.931 19.912 -31.203 1.00 93.56 88 LEU A C 1
ATOM 714 O O . LEU A 1 88 ? -15.164 19.112 -31.737 1.00 93.56 88 LEU A O 1
ATOM 718 N N . GLU A 1 89 ? -15.552 21.097 -30.740 1.00 94.12 89 GLU A N 1
ATOM 719 C CA . GLU A 1 89 ? -14.156 21.457 -30.516 1.00 94.12 89 GLU A CA 1
ATOM 720 C C . GLU A 1 89 ? -13.808 21.128 -29.056 1.00 94.12 89 GLU A C 1
ATOM 722 O O . GLU A 1 89 ? -14.491 21.561 -28.123 1.00 94.12 89 GLU A O 1
ATOM 727 N N . VAL A 1 90 ? -12.764 20.325 -28.855 1.00 96.75 90 VAL A N 1
ATOM 728 C CA . VAL A 1 90 ? -12.318 19.855 -27.539 1.00 96.75 90 VAL A CA 1
ATOM 729 C C . VAL A 1 90 ? -11.041 20.585 -27.175 1.00 96.75 90 VAL A C 1
ATOM 731 O O . VAL A 1 90 ? -10.006 20.383 -27.807 1.00 96.75 90 VAL A O 1
ATOM 734 N N . VAL A 1 91 ? -11.098 21.426 -26.151 1.00 96.38 91 VAL A N 1
ATOM 735 C CA . VAL A 1 91 ? -9.958 22.235 -25.719 1.00 96.38 91 VAL A CA 1
ATOM 736 C C . VAL A 1 91 ? -9.379 21.641 -24.447 1.00 96.38 91 VAL A C 1
ATOM 738 O O . VAL A 1 91 ? -10.060 21.577 -23.426 1.00 96.38 91 VAL A O 1
ATOM 741 N N . VAL A 1 92 ? -8.117 21.222 -24.496 1.00 97.75 92 VAL A N 1
ATOM 742 C CA . VAL A 1 92 ? -7.377 20.742 -23.326 1.00 97.75 92 VAL A CA 1
ATOM 743 C C . VAL A 1 92 ? -6.424 21.837 -22.870 1.00 97.75 92 VAL A C 1
ATOM 745 O O . VAL A 1 92 ? -5.559 22.267 -23.631 1.00 97.75 92 VAL A O 1
ATOM 748 N N . ARG A 1 93 ? -6.584 22.302 -21.630 1.00 97.06 93 ARG A N 1
ATOM 749 C CA . ARG A 1 93 ? -5.776 23.373 -21.032 1.00 97.06 93 ARG A CA 1
ATOM 750 C C . ARG A 1 93 ? -4.828 22.802 -19.994 1.00 97.06 93 ARG A C 1
ATOM 752 O O . ARG A 1 93 ? -5.284 22.179 -19.040 1.00 97.06 93 ARG A O 1
ATOM 759 N N . ASN A 1 94 ? -3.534 23.057 -20.152 1.00 97.00 94 ASN A N 1
ATOM 760 C CA . ASN A 1 94 ? -2.485 22.675 -19.202 1.00 97.00 94 ASN A CA 1
ATOM 761 C C . ASN A 1 94 ? -2.028 23.858 -18.338 1.00 97.00 94 ASN A C 1
ATOM 763 O O . ASN A 1 94 ? -1.596 23.665 -17.203 1.00 97.00 94 ASN A O 1
ATOM 767 N N . VAL A 1 95 ? -2.122 25.071 -18.881 1.00 94.56 95 VAL A N 1
ATOM 768 C CA . VAL A 1 95 ? -1.727 26.322 -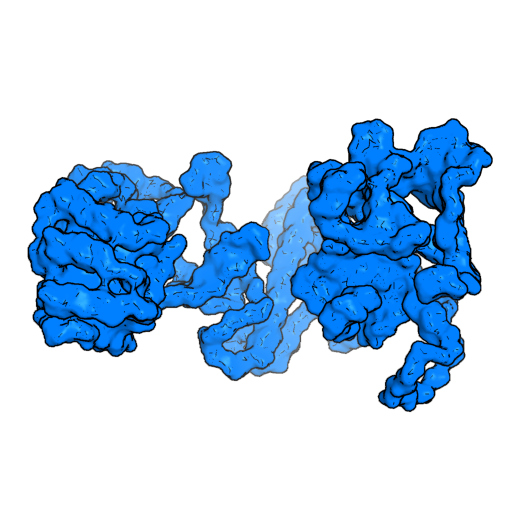18.232 1.00 94.56 95 VAL A CA 1
ATOM 769 C C . VAL A 1 95 ? -2.873 27.323 -18.367 1.00 94.56 95 VAL A C 1
ATOM 771 O O . VAL A 1 95 ? -3.610 27.333 -19.358 1.00 94.56 95 VAL A O 1
ATOM 774 N N . VAL A 1 96 ? -3.061 28.155 -17.348 1.00 92.50 96 VAL A N 1
ATOM 775 C CA . VAL A 1 96 ? -4.046 29.234 -17.360 1.00 92.50 96 VAL A CA 1
ATOM 776 C C . VAL A 1 96 ? -3.648 30.270 -18.411 1.00 92.50 96 VAL A C 1
ATOM 778 O O . VAL A 1 96 ? -2.658 30.975 -18.247 1.00 92.50 96 VAL A O 1
ATOM 781 N N . ALA A 1 97 ? -4.420 30.356 -19.497 1.00 89.88 97 ALA A N 1
ATOM 782 C CA . ALA A 1 97 ? -4.211 31.316 -20.579 1.00 89.88 97 ALA A CA 1
ATOM 783 C C . ALA A 1 97 ? -5.526 31.695 -21.285 1.00 89.88 97 ALA A C 1
ATOM 785 O O . ALA A 1 97 ? -6.516 30.950 -21.294 1.00 89.88 97 ALA A O 1
ATOM 786 N N . GLY A 1 98 ? -5.539 32.870 -21.920 1.00 86.38 98 GLY A N 1
ATOM 787 C CA . GLY A 1 98 ? -6.631 33.321 -22.785 1.00 86.38 98 GLY A CA 1
ATOM 788 C C . GLY A 1 98 ? -8.001 33.434 -22.101 1.00 86.38 98 GLY A C 1
ATOM 789 O O . GLY A 1 98 ? -8.173 34.135 -21.103 1.00 86.38 98 GLY A O 1
ATOM 790 N N . SER A 1 99 ? -9.018 32.778 -22.675 1.00 85.56 99 SER A N 1
ATOM 791 C CA . SER A 1 99 ? -10.402 32.856 -22.180 1.00 85.56 99 SER A CA 1
ATOM 792 C C . SER A 1 99 ? -10.573 32.279 -20.775 1.00 85.56 99 SER A C 1
ATOM 794 O O . SER A 1 99 ? -11.514 32.656 -20.086 1.00 85.56 99 SER A O 1
ATOM 796 N N . LEU A 1 100 ? -9.675 31.388 -20.339 1.00 88.12 100 LEU A N 1
ATOM 797 C CA . LEU A 1 100 ? -9.724 30.839 -18.987 1.00 88.12 100 LEU A CA 1
ATOM 798 C C . LEU A 1 100 ? -9.374 31.909 -17.939 1.00 88.12 100 LEU A C 1
ATOM 800 O O . LEU A 1 100 ? -10.054 31.996 -16.919 1.00 88.12 100 LEU A O 1
ATOM 804 N N . CYS A 1 101 ? -8.389 32.772 -18.225 1.00 87.62 101 CYS A N 1
ATOM 805 C CA . CYS A 1 101 ? -8.019 33.889 -17.349 1.00 87.62 101 CYS A CA 1
ATOM 806 C C . CYS A 1 101 ? -9.198 34.844 -17.159 1.00 87.62 101 CYS A C 1
ATOM 808 O O . CYS A 1 101 ? -9.592 35.148 -16.040 1.00 87.62 101 CYS A O 1
ATOM 810 N N . SER A 1 102 ? -9.794 35.284 -18.271 1.00 84.56 102 SER A N 1
ATOM 811 C CA . SER A 1 102 ? -10.879 36.274 -18.254 1.00 84.56 102 SER A CA 1
ATOM 812 C C . SER A 1 102 ? -12.181 35.739 -17.659 1.00 84.56 102 SER A C 1
ATOM 814 O O . SER A 1 102 ? -12.883 36.491 -16.992 1.00 84.56 102 SER A O 1
ATOM 816 N N . ARG A 1 103 ? -12.507 34.454 -17.857 1.00 89.44 103 ARG A N 1
ATOM 817 C CA . ARG A 1 103 ? -13.752 33.866 -17.336 1.00 89.44 103 ARG A CA 1
ATOM 818 C C . ARG A 1 103 ? -13.739 33.687 -15.816 1.00 89.44 103 ARG A C 1
ATOM 820 O O . ARG A 1 103 ? -14.789 33.811 -15.196 1.00 89.44 103 ARG A O 1
ATOM 827 N N . TYR A 1 104 ? -12.577 33.389 -15.235 1.00 88.19 104 TYR A N 1
ATOM 828 C CA . TYR A 1 104 ? -12.467 33.007 -13.821 1.00 88.19 104 TYR A CA 1
ATOM 829 C C . TYR A 1 104 ? -11.554 33.915 -12.985 1.00 88.19 104 TYR A C 1
ATOM 831 O O . TYR A 1 104 ? -11.366 33.649 -11.803 1.00 88.19 104 TYR A O 1
ATOM 839 N N . GLY A 1 105 ? -10.982 34.971 -13.570 1.00 87.56 105 GLY A N 1
ATOM 840 C CA . GLY A 1 105 ? -10.071 35.881 -12.866 1.00 87.56 105 GLY A CA 1
ATOM 841 C C . GLY A 1 105 ? -8.756 35.222 -12.441 1.00 87.56 105 GLY A C 1
ATOM 842 O O . GLY A 1 105 ? -8.190 35.591 -11.418 1.00 87.56 105 GLY A O 1
ATOM 843 N N . LEU A 1 106 ? -8.292 34.217 -13.189 1.00 87.75 106 LEU A N 1
ATOM 844 C CA . LEU A 1 106 ? -7.078 33.464 -12.866 1.00 87.75 106 LEU A CA 1
ATOM 845 C C . LEU A 1 106 ? -5.836 34.117 -13.487 1.00 87.75 106 LEU A C 1
ATOM 847 O O . LEU A 1 106 ? -5.898 34.668 -14.588 1.00 87.75 106 LEU A O 1
ATOM 851 N N . ASN A 1 107 ? -4.697 33.996 -12.801 1.00 89.50 107 ASN A N 1
ATOM 852 C CA . ASN A 1 107 ? -3.416 34.541 -13.252 1.00 89.50 107 ASN A CA 1
ATOM 853 C C . ASN A 1 107 ? -2.881 33.771 -14.472 1.00 89.50 107 ASN A C 1
ATOM 855 O O . ASN A 1 107 ? -2.703 32.550 -14.407 1.00 89.50 107 ASN A O 1
ATOM 859 N N . GLU A 1 108 ? -2.604 34.480 -15.574 1.00 89.94 108 GLU A N 1
ATOM 860 C CA . GLU A 1 108 ? -2.016 33.879 -16.779 1.00 89.94 108 GLU A CA 1
ATOM 861 C C . GLU A 1 108 ? -0.647 33.262 -16.448 1.00 89.94 108 GLU A C 1
ATOM 863 O O . GLU A 1 108 ? 0.138 33.835 -15.698 1.00 89.94 108 GLU A O 1
ATOM 868 N N . GLY A 1 109 ? -0.380 32.068 -16.975 1.00 87.75 109 GLY A N 1
ATOM 869 C CA . GLY A 1 109 ? 0.838 31.305 -16.694 1.00 87.75 109 GLY A CA 1
ATOM 870 C C . GLY A 1 109 ? 0.759 30.380 -15.480 1.00 87.75 109 GLY A C 1
ATOM 871 O O . GLY A 1 109 ? 1.677 29.595 -15.261 1.00 87.75 109 GLY A O 1
ATOM 872 N N . THR A 1 110 ? -0.343 30.392 -14.724 1.00 91.12 110 THR A N 1
ATOM 873 C CA . THR A 1 110 ? -0.549 29.411 -13.646 1.00 91.12 110 THR A CA 1
ATOM 874 C C . THR A 1 110 ? -0.642 28.001 -14.230 1.00 91.12 1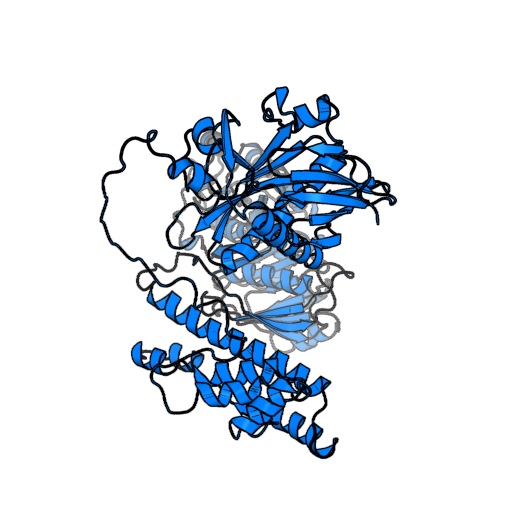10 THR A C 1
ATOM 876 O O . THR A 1 110 ? -1.548 27.709 -15.013 1.00 91.12 110 THR A O 1
ATOM 879 N N . VAL A 1 111 ? 0.268 27.108 -13.838 1.00 90.19 111 VAL A N 1
ATOM 880 C CA . VAL A 1 111 ? 0.213 25.692 -14.227 1.00 90.19 111 VAL A CA 1
ATOM 881 C C . VAL A 1 111 ? -0.960 25.022 -13.513 1.00 90.19 111 VAL A C 1
ATOM 883 O O . VAL A 1 111 ? -1.095 25.114 -12.293 1.00 90.19 111 VAL A O 1
ATOM 886 N N . LEU A 1 112 ? -1.824 24.347 -14.270 1.00 89.81 112 LEU A N 1
ATOM 887 C CA . LEU A 1 112 ? -2.969 23.639 -13.704 1.00 89.81 112 LEU A CA 1
ATOM 888 C C . LEU A 1 112 ? -2.511 22.310 -13.087 1.00 89.81 112 LEU A C 1
ATOM 890 O O . LEU A 1 112 ? -1.779 21.553 -13.724 1.00 89.81 112 LEU A O 1
ATOM 894 N N . GLN A 1 113 ? -2.985 21.998 -11.873 1.00 87.31 113 GLN A N 1
ATOM 895 C CA . GLN A 1 113 ? -2.694 20.720 -11.197 1.00 87.31 113 GLN A CA 1
ATOM 896 C C . GLN A 1 113 ? -3.139 19.506 -12.027 1.00 87.31 113 GLN A C 1
ATOM 898 O O . GLN A 1 113 ? -2.488 18.466 -12.018 1.00 87.31 113 GLN A O 1
ATOM 903 N N . GLN A 1 114 ? -4.236 19.658 -12.771 1.00 90.88 114 GLN A N 1
ATOM 904 C CA . GLN A 1 114 ? -4.728 18.692 -13.745 1.00 90.88 114 GLN A CA 1
ATOM 905 C C . GLN A 1 114 ? -5.229 19.430 -14.992 1.00 90.88 114 GLN A C 1
ATOM 907 O O . GLN A 1 114 ? -5.790 20.523 -14.850 1.00 90.88 114 GLN A O 1
ATOM 912 N N . PRO A 1 115 ? -5.067 18.865 -16.203 1.00 95.62 115 PRO A N 1
ATOM 913 C CA . PRO A 1 115 ? -5.581 19.504 -17.403 1.00 95.62 115 PRO A CA 1
ATOM 914 C C . PRO A 1 115 ? -7.102 19.675 -17.345 1.00 95.62 115 PRO A C 1
ATOM 916 O O . PRO A 1 115 ? -7.831 18.749 -16.984 1.00 95.62 115 PRO A O 1
ATOM 919 N N . ILE A 1 116 ? -7.592 20.849 -17.739 1.00 96.19 116 ILE A N 1
ATOM 920 C CA . ILE A 1 116 ? -9.030 21.107 -17.879 1.00 96.19 116 ILE A CA 1
ATOM 921 C C . ILE A 1 116 ? -9.436 20.750 -19.308 1.00 96.19 116 ILE A C 1
ATOM 923 O O . ILE A 1 116 ? -8.80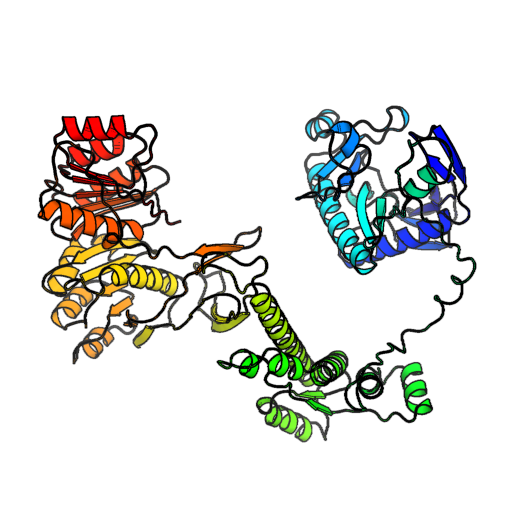8 21.216 -20.257 1.00 96.19 116 ILE A O 1
ATOM 927 N N . VAL A 1 117 ? -10.498 19.956 -19.461 1.00 97.12 117 VAL A N 1
ATOM 928 C CA . VAL A 1 117 ? -11.122 19.677 -20.762 1.00 97.12 117 VAL A CA 1
ATOM 929 C C . VAL A 1 117 ? -12.397 20.500 -20.880 1.00 97.12 117 VAL A C 1
ATOM 931 O O . VAL A 1 117 ? -13.310 20.344 -20.069 1.00 97.12 117 VAL A O 1
ATOM 934 N N . GLU A 1 118 ? -12.454 21.361 -21.887 1.00 96.38 118 GLU A N 1
ATOM 935 C CA . GLU A 1 118 ? -13.621 22.167 -22.236 1.00 96.38 118 GLU A CA 1
ATOM 936 C C . GLU A 1 118 ? -14.175 21.730 -23.591 1.00 96.38 118 GLU A C 1
ATOM 938 O O . GLU A 1 118 ? -13.418 21.405 -24.507 1.00 96.38 118 GLU A O 1
ATOM 943 N N . PHE A 1 119 ? -15.497 21.765 -23.730 1.00 96.88 119 PHE A N 1
ATOM 944 C CA . PHE A 1 119 ? -16.177 21.469 -24.984 1.00 96.88 119 PHE A CA 1
ATOM 945 C C . PHE A 1 119 ? -16.812 22.733 -25.539 1.00 96.88 119 PHE A C 1
ATOM 947 O O . PHE A 1 119 ? -17.438 23.493 -24.802 1.00 96.88 119 PHE A O 1
ATOM 954 N N . TYR A 1 120 ? -16.687 22.934 -26.841 1.00 94.88 120 TYR A N 1
ATOM 955 C CA . TYR A 1 120 ? -17.305 24.043 -27.549 1.00 94.88 120 TYR A CA 1
ATOM 956 C C . TYR A 1 120 ? -18.106 23.512 -28.733 1.00 94.88 120 TYR A C 1
ATOM 958 O O . TYR A 1 120 ? -17.669 22.587 -29.424 1.00 94.88 120 TYR A O 1
ATOM 966 N N . LEU A 1 121 ? -19.291 24.077 -28.961 1.00 93.31 121 LEU A N 1
ATOM 967 C CA . LEU A 1 121 ? -20.057 23.781 -30.169 1.00 93.31 121 LEU A CA 1
ATOM 968 C C . LEU A 1 121 ? -19.292 24.347 -31.362 1.00 93.31 121 LEU A C 1
ATOM 970 O O . LEU A 1 121 ? -19.001 25.535 -31.363 1.00 93.31 121 LEU A O 1
ATOM 974 N N . LYS A 1 122 ? -19.006 23.531 -32.378 1.00 87.19 122 LYS A N 1
ATOM 975 C CA . LYS A 1 122 ? -18.369 24.028 -33.602 1.00 87.19 122 LYS A CA 1
ATOM 976 C C . LYS A 1 122 ? -19.397 24.753 -34.472 1.00 87.19 122 LYS A C 1
ATOM 978 O O . LYS A 1 122 ? -20.085 24.118 -35.276 1.00 87.19 122 LYS A O 1
ATOM 983 N N . ASP A 1 123 ? -19.517 26.061 -34.280 1.00 84.12 123 ASP A N 1
ATOM 984 C CA . ASP A 1 123 ? -20.445 26.933 -34.994 1.00 84.12 123 ASP A CA 1
ATOM 985 C C . ASP A 1 123 ? -19.905 28.374 -35.032 1.00 84.12 123 ASP A C 1
ATOM 987 O O . ASP A 1 123 ? -20.064 29.162 -34.092 1.00 84.12 123 ASP A O 1
ATOM 991 N N . ASP A 1 124 ? -19.294 28.734 -36.166 1.00 76.94 124 ASP A N 1
ATOM 992 C CA . ASP A 1 124 ? -18.729 30.068 -36.388 1.00 76.94 124 ASP A CA 1
ATOM 993 C C . ASP A 1 124 ? -19.792 31.187 -36.294 1.00 76.94 124 ASP A C 1
ATOM 995 O O . ASP A 1 124 ? -19.443 32.315 -35.940 1.00 76.94 124 ASP A O 1
ATOM 999 N N . MET A 1 125 ? -21.078 30.912 -36.567 1.00 80.50 125 MET A N 1
ATOM 1000 C CA . MET A 1 125 ? -22.156 31.915 -36.471 1.00 80.50 125 MET A CA 1
ATOM 1001 C C . MET A 1 125 ? -22.496 32.248 -35.017 1.00 80.50 125 MET A C 1
ATOM 1003 O O . MET A 1 125 ? -22.871 33.380 -34.711 1.00 80.50 125 MET A O 1
ATOM 1007 N N . LEU A 1 126 ? -22.352 31.270 -34.121 1.00 83.00 126 LEU A N 1
ATOM 1008 C CA . LEU A 1 126 ? -22.605 31.415 -32.687 1.00 83.00 126 LEU A CA 1
ATOM 1009 C C . LEU A 1 126 ? -21.334 31.731 -31.886 1.00 83.00 126 LEU A C 1
ATOM 1011 O O . LEU A 1 126 ? -21.394 31.819 -30.659 1.00 83.00 126 LEU A O 1
ATOM 1015 N N . ASN A 1 127 ? -20.203 31.938 -32.571 1.00 81.38 127 ASN A N 1
ATOM 1016 C CA . ASN A 1 127 ? -18.891 32.179 -31.971 1.00 81.38 127 ASN A CA 1
ATOM 1017 C C . ASN A 1 127 ? -18.495 31.066 -30.983 1.00 81.38 127 ASN A C 1
ATOM 1019 O O . ASN A 1 127 ? -18.036 31.354 -29.876 1.00 81.38 127 ASN A O 1
ATOM 1023 N N . ASP A 1 128 ? -18.710 29.818 -31.403 1.00 87.69 128 ASP A N 1
ATOM 1024 C CA . ASP A 1 128 ? -18.351 28.589 -30.697 1.00 87.69 128 ASP A CA 1
ATOM 1025 C C . ASP A 1 128 ? -18.697 28.631 -29.191 1.00 87.69 128 ASP A C 1
ATOM 1027 O O . ASP A 1 128 ? -17.811 28.826 -28.356 1.00 87.69 128 ASP A O 1
ATOM 1031 N N . PRO A 1 129 ? -19.979 28.520 -28.789 1.00 91.12 129 PRO A N 1
ATOM 1032 C CA . PRO A 1 129 ? -20.364 28.608 -27.382 1.00 91.12 129 PRO A CA 1
ATOM 1033 C C . PRO A 1 129 ? -19.819 27.432 -26.556 1.00 91.12 129 PRO A C 1
ATOM 1035 O O . PRO A 1 129 ? -19.777 26.290 -27.016 1.00 91.12 129 PRO A O 1
ATOM 1038 N N . LEU A 1 130 ? -19.437 27.713 -25.303 1.00 93.19 130 LEU A N 1
ATOM 1039 C CA . LEU A 1 130 ? -18.991 26.700 -24.341 1.00 93.19 130 LEU A CA 1
ATOM 1040 C C . LEU A 1 130 ? -20.155 25.775 -23.953 1.00 93.19 130 LEU A C 1
ATOM 1042 O O . LEU A 1 130 ? -21.238 26.240 -23.589 1.00 93.19 130 LEU A O 1
ATOM 1046 N N . LEU A 1 131 ? -19.906 24.471 -23.963 1.00 94.50 131 LEU A N 1
ATOM 1047 C CA . LEU A 1 131 ? -20.852 23.424 -23.602 1.00 94.50 131 LEU A CA 1
ATOM 1048 C C . LEU A 1 131 ? -20.385 22.665 -22.355 1.00 94.50 131 LEU A C 1
ATOM 1050 O O . LEU A 1 131 ? -19.194 22.420 -22.164 1.00 94.50 131 LEU A O 1
ATOM 1054 N N . ASN A 1 132 ? -21.342 22.246 -21.528 1.00 93.81 132 ASN A N 1
ATOM 1055 C CA . ASN A 1 132 ? -21.133 21.175 -20.557 1.00 93.81 132 ASN A CA 1
ATOM 1056 C C . ASN A 1 132 ? -21.618 19.839 -21.155 1.00 93.81 132 ASN A C 1
ATOM 1058 O O . ASN A 1 132 ? -22.202 19.809 -22.240 1.00 93.81 132 ASN A O 1
ATOM 1062 N N . GLU A 1 133 ? -21.372 18.730 -20.457 1.00 93.12 133 GLU A N 1
ATOM 1063 C CA . GLU A 1 133 ? -21.745 17.393 -20.943 1.00 93.12 133 GLU A CA 1
ATOM 1064 C C . GLU A 1 133 ? -23.268 17.250 -21.134 1.00 93.12 133 GLU A C 1
ATOM 1066 O O . GLU A 1 133 ? -23.708 16.653 -22.117 1.00 93.12 133 GLU A O 1
ATOM 1071 N N . ASP A 1 134 ? -24.073 17.893 -20.282 1.00 92.81 134 ASP A N 1
ATOM 1072 C CA . ASP A 1 134 ? -25.536 17.886 -20.393 1.00 92.81 134 ASP A CA 1
ATOM 1073 C C . ASP A 1 134 ? -26.025 18.578 -21.671 1.00 92.81 134 ASP A C 1
ATOM 1075 O O . ASP A 1 134 ? -26.897 18.047 -22.356 1.00 92.81 134 ASP A O 1
ATOM 1079 N N . HIS A 1 135 ? -25.439 19.720 -22.050 1.00 95.38 135 HIS A N 1
ATOM 1080 C CA . HIS A 1 135 ? -25.754 20.396 -23.311 1.00 95.38 135 HIS A CA 1
ATOM 1081 C C . HIS A 1 135 ? -25.463 19.483 -24.507 1.00 95.38 135 HIS A C 1
ATOM 1083 O O . HIS A 1 135 ? -26.260 19.414 -25.439 1.00 95.38 135 HIS A O 1
ATOM 1089 N N . ILE A 1 136 ? -24.338 18.764 -24.480 1.00 94.94 136 ILE A N 1
ATOM 1090 C CA . ILE A 1 136 ? -23.909 17.885 -25.577 1.00 94.94 136 ILE A CA 1
ATOM 1091 C C . ILE A 1 136 ? -24.897 16.737 -25.772 1.00 94.94 136 ILE A C 1
ATOM 1093 O O . ILE A 1 136 ? -25.292 16.450 -26.906 1.00 94.94 136 ILE A O 1
ATOM 1097 N N . LEU A 1 137 ? -25.310 16.105 -24.672 1.00 93.81 137 LEU A N 1
ATOM 1098 C CA . LEU A 1 137 ? -26.249 14.988 -24.691 1.00 93.81 137 LEU A CA 1
ATOM 1099 C C . LEU A 1 137 ? -27.666 15.454 -25.046 1.00 93.81 137 LEU A C 1
ATOM 1101 O O . LEU A 1 137 ? -28.298 14.866 -25.920 1.00 93.81 137 LEU A O 1
ATOM 1105 N N . ALA A 1 138 ? -28.150 16.532 -24.426 1.00 92.00 138 ALA A N 1
ATOM 1106 C CA . ALA A 1 138 ? -29.504 17.043 -24.642 1.00 92.00 138 ALA A CA 1
ATOM 1107 C C . ALA A 1 138 ? -29.724 17.562 -26.072 1.00 92.00 138 ALA A C 1
ATOM 1109 O O . ALA A 1 138 ? -30.810 17.406 -26.627 1.00 92.00 138 ALA A O 1
ATOM 1110 N N . LEU A 1 139 ? -28.692 18.149 -26.687 1.00 91.69 139 LEU A N 1
ATOM 1111 C CA . LEU A 1 139 ? -28.735 18.638 -28.069 1.00 91.69 139 LEU A CA 1
ATOM 1112 C C . LEU A 1 139 ? -28.375 17.556 -29.102 1.00 91.69 139 LEU A C 1
ATOM 1114 O O . LEU A 1 139 ? -28.301 17.859 -30.292 1.00 91.69 139 LEU A O 1
ATOM 1118 N N . ASN A 1 140 ? -28.157 16.305 -28.671 1.00 91.62 140 ASN A N 1
ATOM 1119 C CA . ASN A 1 140 ? -27.740 15.181 -29.517 1.00 91.62 140 ASN A CA 1
ATOM 1120 C C . ASN A 1 140 ? -26.501 15.491 -30.377 1.00 91.62 140 ASN A C 1
ATOM 1122 O O . ASN A 1 140 ? -26.403 15.064 -31.529 1.00 91.62 140 ASN A O 1
ATOM 1126 N N . ILE A 1 141 ? -25.547 16.246 -29.823 1.00 91.62 141 ILE A N 1
ATOM 1127 C CA . ILE A 1 141 ? -24.316 16.620 -30.530 1.00 91.62 141 ILE A CA 1
ATOM 1128 C C . ILE A 1 141 ? -23.350 15.428 -30.589 1.00 91.62 141 ILE A C 1
ATOM 1130 O O . ILE A 1 141 ? -22.714 15.195 -31.619 1.00 91.62 141 ILE A O 1
ATOM 1134 N N . ALA A 1 142 ? -23.256 14.666 -29.498 1.00 93.44 142 ALA A N 1
ATOM 1135 C CA . ALA A 1 142 ? -22.510 13.415 -29.418 1.00 93.44 142 ALA A CA 1
ATOM 1136 C C . ALA A 1 142 ? -23.202 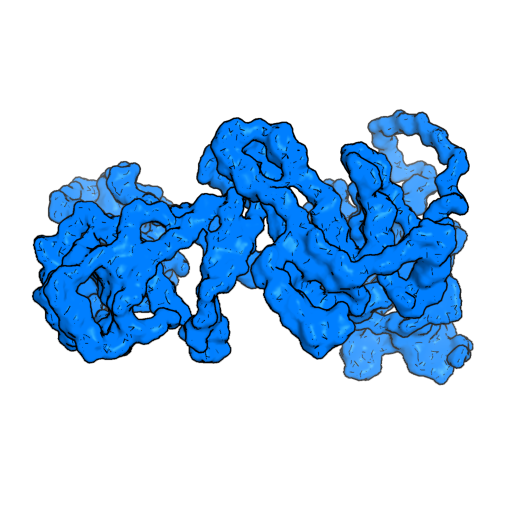12.451 -28.449 1.00 93.44 142 ALA A C 1
ATOM 1138 O O . ALA A 1 142 ? -23.844 12.876 -27.486 1.00 93.44 142 ALA A O 1
ATOM 1139 N N . THR A 1 143 ? -23.059 11.146 -28.677 1.00 93.25 143 THR A N 1
ATOM 1140 C CA . THR A 1 143 ? -23.531 10.140 -27.712 1.00 93.25 143 THR A CA 1
ATOM 1141 C C . THR A 1 143 ? -22.641 10.110 -26.465 1.00 93.25 143 THR A C 1
ATOM 1143 O O . THR A 1 143 ? -21.483 10.521 -26.500 1.00 93.25 143 THR A O 1
ATOM 1146 N N . ASN A 1 144 ? -23.137 9.556 -25.354 1.00 92.44 144 ASN A N 1
ATOM 1147 C CA . ASN A 1 144 ? -22.337 9.399 -24.130 1.00 92.44 144 ASN A CA 1
ATOM 1148 C C . ASN A 1 144 ? -21.056 8.570 -24.367 1.00 92.44 144 ASN A C 1
ATOM 1150 O O . ASN A 1 144 ? -20.006 8.839 -23.788 1.00 92.44 144 ASN A O 1
ATOM 1154 N N . VAL A 1 145 ? -21.126 7.574 -25.256 1.00 92.06 145 VAL A N 1
ATOM 1155 C CA . VAL A 1 145 ? -19.967 6.749 -25.628 1.00 92.06 145 VAL A CA 1
ATOM 1156 C C . VAL A 1 145 ? -18.946 7.571 -26.416 1.00 92.06 145 VAL A C 1
ATOM 1158 O O . VAL A 1 145 ? -17.760 7.535 -26.096 1.00 92.06 145 VAL A O 1
ATOM 1161 N N . GLU A 1 146 ? -19.400 8.354 -27.398 1.00 92.94 146 GLU A N 1
ATOM 1162 C CA . GLU A 1 146 ? -18.537 9.263 -28.162 1.00 92.94 146 GLU A CA 1
ATOM 1163 C C . GLU A 1 146 ? -17.879 10.308 -27.271 1.00 92.94 146 GLU A C 1
ATOM 1165 O O . GLU A 1 146 ? -16.674 10.512 -27.371 1.00 92.94 146 GLU A O 1
ATOM 1170 N N . LEU A 1 147 ? -18.647 10.935 -26.379 1.00 94.06 147 LEU A N 1
ATOM 1171 C CA . LEU A 1 147 ? -18.154 11.988 -25.500 1.00 94.06 147 LEU A CA 1
ATOM 1172 C C . LEU A 1 147 ? -17.048 11.472 -24.573 1.00 94.06 147 LEU A C 1
ATOM 1174 O O . LEU A 1 147 ? -15.990 12.092 -24.468 1.00 94.06 147 LEU A O 1
ATOM 1178 N N . LYS A 1 148 ? -17.248 10.299 -23.959 1.00 94.31 148 LYS A N 1
ATOM 1179 C CA . LYS A 1 148 ? -16.222 9.648 -23.130 1.00 94.31 148 LYS A CA 1
ATOM 1180 C C . LYS A 1 148 ? -14.977 9.285 -23.935 1.00 94.31 148 LYS A C 1
ATOM 1182 O O . LYS A 1 148 ? -13.865 9.525 -23.467 1.00 94.31 148 LYS A O 1
ATOM 1187 N N . HIS A 1 149 ? -15.157 8.732 -25.134 1.00 94.12 149 HIS A N 1
ATOM 1188 C CA . HIS A 1 149 ? -14.047 8.347 -26.003 1.00 94.12 149 HIS A CA 1
ATOM 1189 C C . HIS A 1 149 ? -13.219 9.565 -26.432 1.00 94.12 149 HIS A C 1
ATOM 1191 O O . HIS A 1 149 ? -12.008 9.592 -26.231 1.00 94.12 149 HIS A O 1
ATOM 1197 N N . VAL A 1 150 ? -13.883 10.607 -26.933 1.00 94.81 150 VAL A N 1
ATOM 1198 C CA . VAL A 1 150 ? -13.265 11.861 -27.374 1.00 94.81 150 VAL A CA 1
ATOM 1199 C C . VAL A 1 150 ? -12.543 12.566 -26.224 1.00 94.81 150 VAL A C 1
ATOM 1201 O O . VAL A 1 150 ? -11.416 13.024 -26.399 1.00 94.81 150 VAL A O 1
ATOM 1204 N N . ARG A 1 151 ? -13.138 12.607 -25.024 1.00 96.12 151 ARG A N 1
ATOM 1205 C CA . ARG A 1 151 ? -12.490 13.166 -23.827 1.00 96.12 151 ARG A CA 1
ATOM 1206 C C . ARG A 1 151 ? -11.210 12.409 -23.464 1.00 96.12 151 ARG A C 1
ATOM 1208 O O . ARG A 1 151 ? -10.185 13.031 -23.188 1.00 96.12 151 ARG A O 1
ATOM 1215 N N . SER A 1 152 ? -11.278 11.078 -23.456 1.00 96.31 152 SER A N 1
ATOM 1216 C CA . SER A 1 152 ? -10.146 10.209 -23.122 1.00 96.31 152 SER A CA 1
ATOM 1217 C C . SER A 1 152 ? -9.006 10.352 -24.132 1.00 96.31 152 SER A C 1
ATOM 1219 O O . SER A 1 152 ? -7.859 10.576 -23.742 1.00 96.31 152 SER A O 1
ATOM 1221 N N . GLU A 1 153 ? -9.311 10.278 -25.428 1.00 96.12 153 GLU A N 1
ATOM 1222 C CA . GLU A 1 153 ? -8.304 10.418 -26.484 1.00 96.12 153 GLU A CA 1
ATOM 1223 C C . GLU A 1 153 ? -7.717 11.836 -26.533 1.00 96.12 153 GLU A C 1
ATOM 1225 O O . GLU A 1 153 ? -6.513 11.977 -26.728 1.00 96.12 153 GLU A O 1
ATOM 1230 N N . ALA A 1 154 ? -8.497 12.884 -26.238 1.00 96.88 154 ALA A N 1
ATOM 1231 C CA . ALA A 1 154 ? -7.984 14.255 -26.159 1.00 96.88 154 ALA A CA 1
ATOM 1232 C C . ALA A 1 154 ? -6.965 14.437 -25.028 1.00 96.88 154 ALA A C 1
ATOM 1234 O O . ALA A 1 154 ? -5.917 15.049 -25.237 1.00 96.88 154 ALA A O 1
ATOM 1235 N N . LEU A 1 155 ? -7.228 13.876 -23.844 1.00 97.69 155 LEU A N 1
ATOM 1236 C CA . LEU A 1 155 ? -6.271 13.896 -22.734 1.00 97.69 155 LEU A CA 1
ATOM 1237 C C . LEU A 1 155 ? -4.998 13.115 -23.073 1.00 97.69 155 LEU A C 1
ATOM 1239 O O . LEU A 1 155 ? -3.893 13.598 -22.812 1.00 97.69 155 LEU A O 1
ATOM 1243 N N . ARG A 1 156 ? -5.145 11.946 -23.706 1.00 97.75 156 ARG A N 1
ATOM 1244 C CA . ARG A 1 156 ? -4.021 11.105 -24.133 1.00 97.75 156 ARG A CA 1
ATOM 1245 C C . ARG A 1 156 ? -3.160 11.790 -25.194 1.00 97.75 156 ARG A C 1
ATOM 1247 O O . ARG A 1 156 ? -1.940 11.854 -25.040 1.00 97.75 156 ARG A O 1
ATOM 1254 N N . ALA A 1 157 ? -3.776 12.339 -26.240 1.00 97.06 157 ALA A N 1
ATOM 1255 C CA . ALA A 1 157 ? -3.087 13.087 -27.287 1.00 97.06 157 ALA A CA 1
ATOM 1256 C C . ALA A 1 157 ? -2.376 14.319 -26.708 1.00 97.06 157 ALA A C 1
ATOM 1258 O O . ALA A 1 157 ? -1.198 14.533 -26.990 1.00 97.06 157 ALA A O 1
ATOM 1259 N N . ASN A 1 158 ? -3.044 15.078 -25.830 1.00 97.88 158 ASN A N 1
ATOM 1260 C CA . ASN A 1 158 ? -2.442 16.213 -25.131 1.00 97.88 158 ASN A CA 1
ATOM 1261 C C . ASN A 1 158 ? -1.207 15.804 -24.315 1.00 97.88 158 ASN A C 1
ATOM 1263 O O . ASN A 1 158 ? -0.178 16.466 -24.404 1.00 97.88 158 ASN A O 1
ATOM 1267 N N . GLN A 1 159 ? -1.273 14.711 -23.549 1.00 97.56 159 GLN A N 1
ATOM 1268 C CA . GLN A 1 159 ? -0.137 14.242 -22.750 1.00 97.56 159 GLN A CA 1
ATOM 1269 C C . GLN A 1 159 ? 1.066 13.874 -23.627 1.00 97.56 159 GLN A C 1
ATOM 1271 O O . GLN A 1 159 ? 2.186 14.304 -23.345 1.00 97.56 159 GLN A O 1
ATOM 1276 N N . LEU A 1 160 ? 0.836 13.126 -24.709 1.00 97.56 160 LEU A N 1
ATOM 1277 C CA . LEU A 1 160 ? 1.883 12.733 -25.653 1.00 97.56 160 LEU A CA 1
ATOM 1278 C C . LEU A 1 160 ? 2.525 13.953 -26.324 1.00 97.56 160 LEU A C 1
ATOM 1280 O O . LEU A 1 160 ? 3.750 14.062 -26.367 1.00 97.56 160 LEU A O 1
ATOM 1284 N N . LEU A 1 161 ? 1.711 14.896 -26.804 1.00 96.31 161 LEU A N 1
ATOM 1285 C CA . LEU A 1 161 ? 2.208 16.126 -27.422 1.00 96.31 161 LEU A CA 1
ATOM 1286 C C . LEU A 1 161 ? 2.957 17.001 -26.418 1.00 96.31 161 LEU A C 1
ATOM 1288 O O . LEU A 1 161 ? 4.018 17.519 -26.753 1.00 96.31 161 LEU A O 1
ATOM 1292 N N . LYS A 1 162 ? 2.468 17.121 -25.180 1.00 95.38 162 LYS A N 1
ATOM 1293 C CA . LYS A 1 162 ? 3.142 17.875 -24.116 1.00 95.38 162 LYS A CA 1
ATOM 1294 C C . LYS A 1 162 ? 4.533 17.312 -23.830 1.00 95.38 162 LYS A C 1
ATOM 1296 O O . LYS A 1 162 ? 5.481 18.080 -23.716 1.00 95.38 162 LYS A O 1
ATOM 1301 N N . MET A 1 163 ? 4.676 15.988 -23.756 1.00 94.88 163 MET A N 1
ATOM 1302 C CA . MET A 1 163 ? 5.985 15.344 -23.590 1.00 94.88 163 MET A CA 1
ATOM 1303 C C . MET A 1 163 ? 6.897 15.614 -24.791 1.00 94.88 163 MET A C 1
ATOM 1305 O O . MET A 1 163 ? 8.026 16.069 -24.618 1.00 94.88 163 MET A O 1
ATOM 1309 N N . TYR A 1 164 ? 6.384 15.403 -26.004 1.00 93.81 164 TYR A N 1
ATOM 1310 C CA . TYR A 1 164 ? 7.133 15.610 -27.242 1.00 93.81 164 TYR A CA 1
ATOM 1311 C C . TYR A 1 164 ? 7.622 17.056 -27.413 1.00 93.81 164 TYR A C 1
ATOM 1313 O O . TYR A 1 164 ? 8.741 17.294 -27.867 1.00 93.81 164 TYR A O 1
ATOM 1321 N N . LEU A 1 165 ? 6.797 18.036 -27.055 1.00 91.38 165 LEU A N 1
ATOM 1322 C CA . LEU A 1 165 ? 7.127 19.455 -27.165 1.00 91.38 165 LEU A CA 1
ATOM 1323 C C . LEU A 1 165 ? 8.088 19.903 -26.059 1.00 91.38 165 LEU A C 1
ATOM 1325 O O . LEU A 1 165 ? 9.020 20.656 -26.335 1.00 91.38 165 LEU A O 1
ATOM 1329 N N . ARG A 1 166 ? 7.949 19.364 -24.843 1.00 91.88 166 ARG A N 1
ATOM 1330 C CA . ARG A 1 166 ? 8.823 19.708 -23.714 1.00 91.88 166 ARG A CA 1
ATOM 1331 C C . ARG A 1 166 ? 10.278 19.297 -23.938 1.00 91.88 166 ARG A C 1
ATOM 1333 O O . ARG A 1 166 ? 11.172 20.055 -23.583 1.00 91.88 166 ARG A O 1
ATOM 1340 N N . GLU A 1 167 ? 10.522 18.157 -24.588 1.00 89.00 167 GLU A N 1
ATOM 1341 C CA . GLU A 1 167 ? 11.867 17.741 -25.039 1.00 89.00 167 GLU A CA 1
ATOM 1342 C C . GLU A 1 167 ? 12.530 18.746 -25.996 1.00 89.00 167 GLU A C 1
ATOM 1344 O O . GLU A 1 167 ? 13.734 18.691 -26.226 1.00 89.00 167 GLU A O 1
ATOM 1349 N N . ARG A 1 168 ? 11.736 19.641 -26.587 1.00 88.38 168 ARG A N 1
ATOM 1350 C CA . ARG A 1 168 ? 12.156 20.666 -27.547 1.00 88.38 168 ARG A CA 1
ATOM 1351 C C . ARG A 1 168 ? 12.036 22.069 -26.957 1.00 88.38 168 ARG A C 1
ATOM 1353 O O . ARG A 1 168 ? 11.986 23.033 -27.708 1.00 88.38 168 ARG A O 1
ATOM 1360 N N . GLU A 1 169 ? 11.981 22.162 -25.627 1.00 91.25 169 GLU A N 1
ATOM 1361 C CA . GLU A 1 169 ? 11.914 23.418 -24.869 1.00 91.25 169 GLU A CA 1
ATOM 1362 C C . GLU A 1 169 ? 10.650 24.246 -25.157 1.00 91.25 169 GLU A C 1
ATOM 1364 O O . GLU A 1 169 ? 10.635 25.464 -24.993 1.00 91.25 169 GLU A O 1
ATOM 1369 N N . LEU A 1 170 ? 9.562 23.570 -25.540 1.00 90.25 170 LEU A N 1
ATOM 1370 C CA . LEU A 1 170 ? 8.250 24.166 -25.780 1.00 90.25 170 LEU A CA 1
ATOM 1371 C C . LEU A 1 170 ? 7.251 23.688 -24.724 1.00 90.25 170 LEU A C 1
ATOM 1373 O O . LEU A 1 170 ? 7.058 22.483 -24.540 1.00 90.25 170 LEU A O 1
ATOM 1377 N N . ASP A 1 171 ? 6.579 24.623 -24.061 1.00 92.50 171 ASP A N 1
ATOM 1378 C CA . ASP A 1 171 ? 5.458 24.330 -23.174 1.00 92.50 171 ASP A CA 1
ATOM 1379 C C . ASP A 1 171 ? 4.134 24.360 -23.944 1.00 92.50 171 ASP A C 1
ATOM 1381 O O . ASP A 1 171 ? 3.794 25.346 -24.605 1.00 92.50 171 ASP A O 1
ATOM 1385 N N . LEU A 1 172 ? 3.377 23.264 -23.856 1.00 95.44 172 LEU A N 1
ATOM 1386 C CA . LEU A 1 172 ? 2.053 23.147 -24.463 1.00 95.44 172 LEU A CA 1
ATOM 1387 C C . LEU A 1 172 ? 1.007 23.708 -23.497 1.00 95.44 172 LEU A C 1
ATOM 1389 O O . LEU A 1 172 ? 0.545 23.006 -22.596 1.00 95.44 172 LEU A O 1
ATOM 1393 N N . VAL A 1 173 ? 0.614 24.959 -23.707 1.00 95.31 173 VAL A N 1
ATOM 1394 C CA . VAL A 1 173 ? -0.271 25.725 -22.812 1.00 95.31 173 VAL A CA 1
ATOM 1395 C C . VAL A 1 173 ? -1.715 25.252 -22.917 1.00 95.31 173 VAL A C 1
ATOM 1397 O O . VAL A 1 173 ? -2.334 24.886 -21.916 1.00 95.31 173 VAL A O 1
ATOM 1400 N N . ASP A 1 174 ? -2.244 25.210 -24.136 1.00 95.25 174 ASP A N 1
ATOM 1401 C CA . ASP A 1 174 ? -3.524 24.589 -24.459 1.00 95.25 174 ASP A CA 1
ATOM 1402 C C . ASP A 1 174 ? -3.549 24.121 -25.914 1.00 95.25 174 ASP A C 1
ATOM 1404 O O . ASP A 1 174 ? -2.765 24.587 -26.741 1.00 95.25 174 ASP A O 1
ATOM 1408 N N . ILE A 1 175 ? -4.433 23.177 -26.217 1.00 95.31 175 ILE A N 1
ATOM 1409 C CA . ILE A 1 175 ? -4.617 22.622 -27.558 1.00 95.31 175 ILE A CA 1
ATOM 1410 C C . ILE A 1 175 ? -6.089 22.356 -27.833 1.00 95.31 175 ILE A C 1
ATOM 1412 O O . ILE A 1 175 ? -6.842 21.964 -26.940 1.00 95.31 175 ILE A O 1
ATOM 1416 N N . LYS A 1 176 ? -6.487 22.570 -29.083 1.00 94.62 176 LYS A N 1
ATOM 1417 C CA . LYS A 1 176 ? -7.822 22.313 -29.605 1.00 94.62 176 LYS A CA 1
ATOM 1418 C C . LYS A 1 176 ? -7.777 21.100 -30.523 1.00 94.62 176 LYS A C 1
ATOM 1420 O O . LYS A 1 176 ? -6.979 21.058 -31.456 1.00 94.62 176 LYS A O 1
ATOM 1425 N N . PHE A 1 177 ? -8.658 20.146 -30.271 1.00 95.88 177 PHE A N 1
ATOM 1426 C CA . PHE A 1 177 ? -8.838 18.961 -31.093 1.00 95.88 177 PHE A CA 1
ATOM 1427 C C . PHE A 1 177 ? -10.244 18.928 -31.680 1.00 95.88 177 PHE A C 1
ATOM 1429 O O . PHE A 1 177 ? -11.218 19.269 -31.008 1.00 95.88 177 PHE A O 1
ATOM 1436 N N . GLU A 1 178 ? -10.350 18.429 -32.905 1.00 94.56 178 GLU A N 1
ATOM 1437 C CA . GLU A 1 178 ? -11.619 18.064 -33.527 1.00 94.56 178 GLU A CA 1
ATOM 1438 C C . GLU A 1 178 ? -11.594 16.567 -33.830 1.00 94.56 178 GLU A C 1
ATOM 1440 O O . GLU A 1 178 ? -10.561 16.017 -34.202 1.00 94.56 178 GLU A O 1
ATOM 1445 N N . TYR A 1 179 ? -12.725 15.886 -33.671 1.00 96.12 179 TYR A N 1
ATOM 1446 C CA . TYR A 1 179 ? -12.829 14.447 -33.916 1.00 96.12 179 TYR A CA 1
ATOM 1447 C C . TYR A 1 179 ? -13.900 14.164 -34.957 1.00 96.12 179 TYR A C 1
ATOM 1449 O O . TYR A 1 179 ? -14.908 14.867 -35.066 1.00 96.12 179 TYR A O 1
ATOM 1457 N N . GLY A 1 180 ? -13.707 13.095 -35.719 1.00 94.44 180 GLY A N 1
ATOM 1458 C CA . GLY A 1 180 ? -14.678 12.668 -36.712 1.00 94.44 180 GLY A CA 1
ATOM 1459 C C . GLY A 1 180 ? -14.722 11.160 -36.857 1.00 94.44 180 GLY A C 1
ATOM 1460 O O . GLY A 1 180 ? -13.804 10.450 -36.454 1.00 94.44 180 GLY A O 1
ATOM 1461 N N . LYS A 1 181 ? -15.824 10.679 -37.427 1.00 94.50 181 LYS A N 1
ATOM 1462 C CA . LYS A 1 181 ? -16.053 9.259 -37.676 1.00 94.50 181 LYS A CA 1
ATOM 1463 C C . LYS A 1 181 ? -15.656 8.883 -39.097 1.00 94.50 181 LYS A C 1
ATOM 1465 O O . LYS A 1 181 ? -16.057 9.570 -40.040 1.00 94.50 181 LYS A O 1
ATOM 1470 N N . LEU A 1 182 ? -14.929 7.782 -39.236 1.00 92.94 182 LEU A N 1
ATOM 1471 C CA . LEU A 1 182 ? -14.729 7.089 -40.508 1.00 92.94 182 LEU A CA 1
ATOM 1472 C C . LEU A 1 182 ? -16.028 6.405 -40.963 1.00 92.94 182 LEU A C 1
ATOM 1474 O O . LEU A 1 182 ? -17.010 6.348 -40.214 1.00 92.94 182 LEU A O 1
ATOM 1478 N N . GLN A 1 183 ? -16.047 5.888 -42.195 1.00 84.50 183 GLN A N 1
ATOM 1479 C CA . GLN A 1 183 ? -17.217 5.179 -42.726 1.00 84.50 183 GLN A CA 1
ATOM 1480 C C . GLN A 1 183 ? -17.555 3.933 -41.896 1.00 84.50 183 GLN A C 1
ATOM 1482 O O . GLN A 1 183 ? -18.734 3.653 -41.687 1.00 84.50 183 GLN A O 1
ATOM 1487 N N . GLU A 1 184 ? -16.551 3.249 -41.338 1.00 83.69 184 GLU A N 1
ATOM 1488 C CA . GLU A 1 184 ? -16.743 2.090 -40.456 1.00 83.69 184 GLU A CA 1
A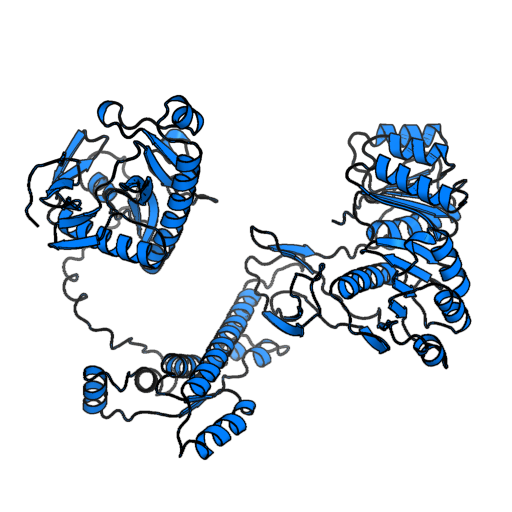TOM 1489 C C . GLU A 1 184 ? -17.228 2.467 -39.040 1.00 83.69 184 GLU A C 1
ATOM 1491 O O . GLU A 1 184 ? -17.472 1.595 -38.210 1.00 83.69 184 GLU A O 1
ATOM 1496 N N . GLY A 1 185 ? -17.383 3.764 -38.743 1.00 85.94 185 GLY A N 1
ATOM 1497 C CA . GLY A 1 185 ? -17.880 4.274 -37.462 1.00 85.94 185 GLY A CA 1
ATOM 1498 C C . GLY A 1 185 ? -16.804 4.552 -36.408 1.00 85.94 185 GLY A C 1
ATOM 1499 O O . GLY A 1 185 ? -17.129 5.119 -35.364 1.00 85.94 185 GLY A O 1
ATOM 1500 N N . GLU A 1 186 ? -15.541 4.217 -36.683 1.00 93.50 186 GLU A N 1
ATOM 1501 C CA . GLU A 1 186 ? -14.401 4.517 -35.812 1.00 93.50 186 GLU A CA 1
ATOM 1502 C C . GLU A 1 186 ? -14.165 6.030 -35.685 1.00 93.50 186 GLU A C 1
ATOM 1504 O O . GLU A 1 186 ? -14.172 6.754 -36.682 1.00 93.50 186 GLU A O 1
ATOM 1509 N N . ILE A 1 187 ? -13.951 6.505 -34.454 1.00 95.06 187 ILE A N 1
ATOM 1510 C CA . ILE A 1 187 ? -13.632 7.903 -34.155 1.00 95.06 187 ILE A CA 1
ATOM 1511 C C . ILE A 1 187 ? -12.118 8.077 -34.221 1.00 95.06 187 ILE A C 1
ATOM 1513 O O . ILE A 1 187 ? -11.379 7.356 -33.557 1.00 95.06 187 ILE A O 1
ATOM 1517 N N . VAL A 1 188 ? -11.662 9.053 -34.997 1.00 96.69 188 VAL A N 1
ATOM 1518 C CA . VAL A 1 188 ? -10.241 9.395 -35.114 1.00 96.69 188 VAL A CA 1
ATOM 1519 C C . VAL A 1 188 ? -10.038 10.894 -34.962 1.00 96.69 188 VAL A C 1
ATOM 1521 O O . VAL A 1 188 ? -10.964 11.688 -35.174 1.00 96.69 188 VAL A O 1
ATOM 1524 N N . LEU A 1 189 ? -8.814 11.279 -34.605 1.00 96.31 189 LEU A N 1
ATOM 1525 C CA . LEU A 1 189 ? -8.430 12.677 -34.509 1.00 96.31 189 LEU A CA 1
ATOM 1526 C C . LEU A 1 189 ? -8.463 13.334 -35.900 1.00 96.31 189 LEU A C 1
ATOM 1528 O O . LEU A 1 189 ? -7.809 12.888 -36.852 1.00 96.31 189 LEU A O 1
ATOM 1532 N N . GLY A 1 190 ? -9.282 14.375 -35.997 1.00 89.75 190 GLY A N 1
ATOM 1533 C CA . GLY A 1 190 ? -9.559 15.214 -37.156 1.00 89.75 190 GLY A CA 1
ATOM 1534 C C . GLY A 1 190 ? -8.695 16.478 -37.200 1.00 89.75 190 GLY A C 1
ATOM 1535 O O . GLY A 1 190 ? -8.011 16.798 -36.236 1.00 89.75 190 GLY A O 1
ATOM 1536 N N . ASP A 1 191 ? -8.791 17.216 -38.310 1.00 85.62 191 ASP A N 1
ATOM 1537 C CA . ASP A 1 191 ? -8.270 18.585 -38.477 1.00 85.62 191 ASP A CA 1
ATOM 1538 C C . ASP A 1 191 ? -6.732 18.727 -38.642 1.00 85.62 191 ASP A C 1
ATOM 1540 O O . ASP A 1 191 ? -6.104 17.962 -39.364 1.00 85.62 191 ASP A O 1
ATOM 1544 N N . GLU A 1 192 ? -6.103 19.771 -38.121 1.00 88.81 192 GLU A N 1
ATOM 1545 C CA . GLU A 1 192 ? -4.653 19.978 -38.141 1.00 88.81 192 GLU A CA 1
ATOM 1546 C C . GLU A 1 192 ? -4.097 19.900 -36.715 1.00 88.81 192 GLU A C 1
ATOM 1548 O O . GLU A 1 192 ? -4.859 19.787 -35.762 1.00 88.81 192 GLU A O 1
ATOM 1553 N N . ILE A 1 193 ? -2.777 19.931 -36.535 1.00 91.38 193 ILE A N 1
ATOM 1554 C CA . ILE A 1 193 ? -2.159 20.193 -35.225 1.00 91.38 193 ILE A CA 1
ATOM 1555 C C . ILE A 1 193 ? -1.024 21.173 -35.471 1.00 91.38 193 ILE A C 1
ATOM 1557 O O . ILE A 1 193 ? 0.044 20.801 -35.957 1.00 91.38 193 ILE A O 1
ATOM 1561 N N . SER A 1 194 ? -1.277 22.442 -35.181 1.00 89.12 194 SER A N 1
ATOM 1562 C CA . SER A 1 194 ? -0.435 23.554 -35.594 1.00 89.12 194 SER A CA 1
ATOM 1563 C C . SER A 1 194 ? -0.498 24.711 -34.583 1.00 89.12 194 SER A C 1
ATOM 1565 O O . SER A 1 194 ? -1.406 24.779 -33.752 1.00 89.12 194 SER A O 1
ATOM 1567 N N . PRO A 1 195 ? 0.402 25.701 -34.679 1.00 84.38 195 PRO A N 1
ATOM 1568 C CA . PRO A 1 195 ? 0.302 26.938 -33.899 1.00 84.38 195 PRO A CA 1
ATOM 1569 C C . PRO A 1 195 ? -1.014 27.731 -34.073 1.00 84.38 195 PRO A C 1
ATOM 1571 O O . PRO A 1 195 ? -1.250 28.696 -33.343 1.00 84.38 195 PRO A O 1
ATOM 1574 N N . ASP A 1 196 ? -1.891 27.369 -35.019 1.00 83.81 196 ASP A N 1
ATOM 1575 C CA . ASP A 1 196 ? -3.239 27.940 -35.095 1.00 83.81 196 ASP A CA 1
ATOM 1576 C C . ASP A 1 196 ? -4.231 27.311 -34.119 1.00 83.81 196 ASP A C 1
ATOM 1578 O O . ASP A 1 196 ? -5.207 27.980 -33.750 1.00 83.81 196 ASP A O 1
ATOM 1582 N N . ASN A 1 197 ? -4.002 26.074 -33.687 1.00 87.25 197 ASN A N 1
ATOM 1583 C CA . ASN A 1 197 ? -4.914 25.341 -32.816 1.00 87.25 197 ASN A CA 1
ATOM 1584 C C . ASN A 1 197 ? -4.307 24.924 -31.471 1.00 87.25 197 ASN A C 1
ATOM 1586 O O . ASN A 1 197 ? -5.034 24.411 -30.624 1.00 87.25 197 ASN A O 1
ATOM 1590 N N . CYS A 1 198 ? -3.036 25.232 -31.218 1.00 90.12 198 CYS A N 1
ATOM 1591 C CA . CYS A 1 198 ? -2.441 25.158 -29.889 1.00 90.12 198 CYS A CA 1
ATOM 1592 C C . CYS A 1 198 ? -1.690 26.436 -29.513 1.00 90.12 198 CYS A C 1
ATOM 1594 O O . CYS A 1 198 ? -1.168 27.143 -30.377 1.00 90.12 198 CYS A O 1
ATOM 1596 N N . ARG A 1 199 ? -1.597 26.694 -28.207 1.00 90.81 199 ARG A N 1
ATOM 1597 C CA . ARG A 1 199 ? -0.689 27.688 -27.639 1.00 90.81 199 ARG A CA 1
ATOM 1598 C C . ARG A 1 199 ? 0.619 27.040 -27.217 1.00 90.81 199 ARG A C 1
ATOM 1600 O O . ARG A 1 199 ? 0.610 26.051 -26.480 1.00 90.81 199 ARG A O 1
ATOM 1607 N N . LEU A 1 200 ? 1.724 27.620 -27.670 1.00 90.44 200 LEU A N 1
ATOM 1608 C CA . LEU A 1 200 ? 3.080 27.150 -27.412 1.00 90.44 200 LEU A CA 1
ATOM 1609 C C . LEU A 1 200 ? 3.900 28.295 -26.848 1.00 90.44 200 LEU A C 1
ATOM 1611 O O . LEU A 1 200 ? 4.047 29.335 -27.496 1.00 90.44 200 LEU A O 1
ATOM 1615 N N . TRP A 1 201 ? 4.440 28.105 -25.653 1.00 91.25 201 TRP A N 1
ATOM 1616 C CA . TRP A 1 201 ? 5.355 29.063 -25.044 1.00 91.25 201 TRP A CA 1
ATOM 1617 C C . TRP A 1 201 ? 6.757 28.475 -24.980 1.00 91.25 201 TRP A C 1
ATOM 1619 O O . TRP A 1 201 ? 6.942 27.268 -24.855 1.00 91.25 201 TRP A O 1
ATOM 1629 N N . ASP A 1 202 ? 7.752 29.338 -25.087 1.00 86.75 202 ASP A N 1
ATOM 1630 C CA . ASP A 1 202 ? 9.143 28.985 -24.867 1.00 86.75 202 ASP A CA 1
ATOM 1631 C C . ASP A 1 202 ? 9.348 28.665 -23.383 1.00 86.75 202 ASP A C 1
ATOM 1633 O O . ASP A 1 202 ? 9.078 29.501 -22.518 1.00 86.75 202 ASP A O 1
ATOM 1637 N N . LEU A 1 203 ? 9.818 27.458 -23.076 1.00 83.31 203 LEU A N 1
ATOM 1638 C CA . LEU A 1 203 ? 9.923 26.979 -21.697 1.00 83.31 203 LEU A CA 1
ATOM 1639 C C . LEU A 1 203 ? 10.976 27.757 -20.886 1.00 83.31 203 LEU A C 1
ATOM 1641 O O . LEU A 1 203 ? 10.864 27.845 -19.666 1.00 83.31 203 LEU A O 1
ATOM 1645 N N . LYS A 1 204 ? 11.995 28.324 -21.547 1.00 83.25 204 LYS A N 1
ATOM 1646 C CA . LYS A 1 204 ? 13.094 29.056 -20.896 1.00 83.25 204 LYS A CA 1
ATOM 1647 C C . LYS A 1 204 ? 12.761 30.521 -20.655 1.00 83.25 204 LYS A C 1
ATOM 1649 O O . LYS A 1 204 ? 13.083 31.072 -19.609 1.00 83.25 204 LYS A O 1
ATOM 1654 N N . THR A 1 205 ? 12.165 31.167 -21.647 1.00 83.88 205 THR A N 1
ATOM 1655 C CA . THR A 1 205 ? 11.942 32.616 -21.669 1.00 83.88 205 THR A CA 1
ATOM 1656 C C . THR A 1 205 ? 10.498 33.000 -21.364 1.00 83.88 205 THR A C 1
ATOM 1658 O O . THR A 1 205 ? 10.218 34.183 -21.181 1.00 83.88 205 THR A O 1
ATOM 1661 N N . GLY A 1 206 ? 9.568 32.039 -21.353 1.00 81.06 206 GLY A N 1
ATOM 1662 C CA . GLY A 1 206 ? 8.130 32.287 -21.222 1.00 81.06 206 GLY A CA 1
ATOM 1663 C C . GLY A 1 206 ? 7.520 33.018 -22.422 1.00 81.06 206 GLY A C 1
ATOM 1664 O O . GLY A 1 206 ? 6.357 33.422 -22.378 1.00 81.06 206 GLY A O 1
ATOM 1665 N N . LYS A 1 207 ? 8.289 33.229 -23.501 1.00 82.38 207 LYS A N 1
ATOM 1666 C CA . LYS A 1 207 ? 7.822 33.948 -24.690 1.00 82.38 207 LYS A CA 1
ATOM 1667 C C . LYS A 1 207 ? 6.759 33.136 -25.414 1.00 82.38 207 LYS A C 1
ATOM 1669 O O . LYS A 1 207 ? 6.924 31.945 -25.647 1.00 82.38 207 LYS A O 1
ATOM 1674 N N . LYS A 1 208 ? 5.683 33.797 -25.836 1.00 84.00 208 LYS A N 1
ATOM 1675 C CA . LYS A 1 208 ? 4.622 33.179 -26.639 1.00 84.00 208 LYS A CA 1
ATOM 1676 C C . LYS A 1 208 ? 5.146 32.974 -28.067 1.00 84.00 208 LYS A C 1
ATOM 1678 O O . LYS A 1 208 ? 5.599 33.932 -28.693 1.00 84.00 208 LYS A O 1
ATOM 1683 N N . LEU A 1 209 ? 5.128 31.738 -28.559 1.00 77.94 209 LEU A N 1
ATOM 1684 C CA . LEU A 1 209 ? 5.713 31.342 -29.852 1.00 77.94 209 LEU A CA 1
ATOM 1685 C C . LEU A 1 209 ? 4.662 31.047 -30.926 1.00 77.94 209 LEU A C 1
ATOM 1687 O O . LEU A 1 209 ? 4.998 30.859 -32.093 1.00 77.94 209 LEU A O 1
ATOM 1691 N N . ASP A 1 210 ? 3.394 31.002 -30.536 1.00 72.50 210 ASP A N 1
ATOM 1692 C CA . ASP A 1 210 ? 2.269 30.795 -31.436 1.00 72.50 210 ASP A CA 1
ATOM 1693 C C . ASP A 1 210 ? 1.740 32.119 -32.028 1.00 72.50 210 ASP A C 1
ATOM 1695 O O . ASP A 1 210 ? 2.362 33.184 -31.928 1.00 72.50 210 ASP A O 1
ATOM 1699 N N . LYS A 1 211 ? 0.562 32.070 -32.662 1.00 68.62 211 LYS A N 1
ATOM 1700 C CA . LYS A 1 211 ? -0.107 33.250 -33.236 1.00 68.62 211 LYS A CA 1
ATOM 1701 C C . LYS A 1 211 ? -0.394 34.365 -32.223 1.00 68.62 211 LYS A C 1
ATOM 1703 O O . LYS A 1 211 ? -0.727 35.472 -32.640 1.00 68.62 211 LYS A O 1
ATOM 1708 N N . ASP A 1 212 ? -0.288 34.116 -30.921 1.00 65.00 212 ASP A N 1
ATOM 1709 C CA . ASP A 1 212 ? -0.322 35.146 -29.891 1.00 65.00 212 ASP A CA 1
ATOM 1710 C C . ASP A 1 212 ? 0.783 36.178 -30.131 1.00 65.00 212 ASP A C 1
ATOM 1712 O O . ASP A 1 212 ? 0.504 37.364 -30.003 1.00 65.00 212 ASP A O 1
ATOM 1716 N N . ARG A 1 213 ? 1.965 35.794 -30.631 1.00 65.31 213 ARG A N 1
ATOM 1717 C CA . ARG A 1 213 ? 3.002 36.751 -31.053 1.00 65.31 213 ARG A CA 1
ATOM 1718 C C . ARG A 1 213 ? 2.517 37.695 -32.161 1.00 65.31 213 ARG A C 1
ATOM 1720 O O . ARG A 1 213 ? 2.686 38.903 -32.052 1.00 65.31 213 ARG A O 1
ATOM 1727 N N . PHE A 1 214 ? 1.790 37.173 -33.152 1.00 62.06 214 PHE A N 1
ATOM 1728 C CA . PHE A 1 214 ? 1.126 37.987 -34.184 1.00 62.06 214 PHE A CA 1
ATOM 1729 C C . PHE A 1 214 ? 0.037 38.918 -33.608 1.00 62.06 214 PHE A C 1
ATOM 1731 O O . PHE A 1 214 ? -0.297 39.932 -34.218 1.00 62.06 214 PHE A O 1
ATOM 1738 N N . ARG A 1 215 ? -0.521 38.619 -32.423 1.00 62.88 215 ARG A N 1
ATOM 1739 C CA . ARG A 1 215 ? -1.423 39.543 -31.705 1.00 62.88 215 ARG A CA 1
ATOM 1740 C C . ARG A 1 215 ? -0.668 40.704 -31.048 1.00 62.88 215 ARG A C 1
ATOM 1742 O O . ARG A 1 215 ? -1.281 41.757 -30.892 1.00 62.88 215 ARG A O 1
ATOM 1749 N N . PHE A 1 216 ? 0.600 40.511 -30.671 1.00 54.97 216 PHE A N 1
ATOM 1750 C CA . PHE A 1 216 ? 1.443 41.506 -29.991 1.00 54.97 216 PHE A CA 1
ATOM 1751 C C . PHE A 1 216 ? 2.260 42.383 -30.954 1.00 54.97 216 PHE A C 1
ATOM 1753 O O . PHE A 1 216 ? 2.382 43.576 -30.698 1.00 54.97 216 PHE A O 1
ATOM 1760 N N . ASP A 1 217 ? 2.741 41.841 -32.079 1.00 51.97 217 ASP A N 1
ATOM 1761 C CA . ASP A 1 217 ? 3.589 42.553 -33.060 1.00 51.97 217 ASP A CA 1
ATOM 1762 C C . ASP A 1 217 ? 2.827 43.601 -33.918 1.00 51.97 217 ASP A C 1
ATOM 1764 O O . ASP A 1 217 ? 3.401 44.247 -34.790 1.00 51.97 217 ASP A O 1
ATOM 1768 N N . LEU A 1 218 ? 1.524 43.801 -33.678 1.00 50.62 218 LEU A N 1
ATOM 1769 C CA . LEU A 1 218 ? 0.718 44.868 -34.282 1.00 50.62 218 LEU A CA 1
ATOM 1770 C C . LEU A 1 218 ? 0.467 45.956 -33.225 1.00 50.62 218 LEU A C 1
ATOM 1772 O O . LEU A 1 218 ? -0.516 45.885 -32.484 1.00 50.62 218 LEU A O 1
ATOM 1776 N N . GLU A 1 219 ? 1.378 46.930 -33.152 1.00 41.16 219 GLU A N 1
ATOM 1777 C CA . GLU A 1 219 ? 1.403 48.036 -32.182 1.00 41.16 219 GLU A CA 1
ATOM 1778 C C . GLU A 1 219 ? 0.018 48.675 -31.924 1.00 41.16 219 GLU A C 1
ATOM 1780 O O . GLU A 1 219 ? -0.725 48.974 -32.864 1.00 41.16 219 GLU A O 1
ATOM 1785 N N . ASN A 1 220 ? -0.266 48.932 -30.631 1.00 43.44 220 ASN A N 1
ATOM 1786 C CA . ASN A 1 220 ? -1.295 49.823 -30.041 1.00 43.44 220 ASN A CA 1
ATOM 1787 C C . ASN A 1 220 ? -2.395 49.241 -29.123 1.00 43.44 220 ASN A C 1
ATOM 1789 O O . ASN A 1 220 ? -3.435 49.886 -29.021 1.00 43.44 220 ASN A O 1
ATOM 1793 N N . VAL A 1 221 ? -2.258 48.111 -28.402 1.00 42.56 221 VAL A N 1
ATOM 1794 C CA . VAL A 1 221 ? -3.304 47.767 -27.391 1.00 42.56 221 VAL A CA 1
ATOM 1795 C C . VAL A 1 221 ? -2.871 46.891 -26.188 1.00 42.56 221 VAL A C 1
ATOM 1797 O O . VAL A 1 221 ? -3.536 45.908 -25.884 1.00 42.56 221 VAL A O 1
ATOM 1800 N N . PHE A 1 222 ? -1.824 47.242 -25.436 1.00 29.48 222 PHE A N 1
ATOM 1801 C CA . PHE A 1 222 ? -1.719 46.883 -24.002 1.00 29.48 222 PHE A CA 1
ATOM 1802 C C . PHE A 1 222 ? -1.012 48.028 -23.252 1.00 29.48 222 PHE A C 1
ATOM 1804 O O . PHE A 1 222 ? -0.134 48.658 -23.845 1.00 29.48 222 PHE A O 1
ATOM 1811 N N . PRO A 1 223 ? -1.385 48.359 -21.997 1.00 28.72 223 PRO A N 1
ATOM 1812 C CA . PRO A 1 223 ? -0.636 49.345 -21.220 1.00 28.72 223 PRO A CA 1
ATOM 1813 C C . PRO A 1 223 ? 0.809 48.850 -21.031 1.00 28.72 223 PRO A C 1
ATOM 1815 O O . PRO A 1 223 ? 1.020 47.638 -20.934 1.00 28.72 223 PRO A O 1
ATOM 1818 N N . PRO A 1 224 ? 1.803 49.754 -21.006 1.00 28.52 224 PRO A N 1
ATOM 1819 C CA . PRO A 1 224 ? 3.205 49.365 -20.989 1.00 28.52 224 PRO A CA 1
ATOM 1820 C C . PRO A 1 224 ? 3.515 48.580 -19.713 1.00 28.52 224 PRO A C 1
ATOM 1822 O O . PRO A 1 224 ? 3.217 49.028 -18.605 1.00 28.52 224 PRO A O 1
ATOM 1825 N N . ILE A 1 225 ? 4.131 47.410 -19.874 1.00 33.88 225 ILE A N 1
ATOM 1826 C CA . ILE A 1 225 ? 4.826 46.734 -18.779 1.00 33.88 225 ILE A CA 1
ATOM 1827 C C . ILE A 1 225 ? 6.133 47.518 -18.566 1.00 33.88 225 ILE A C 1
ATOM 1829 O O . ILE A 1 225 ? 6.861 47.727 -19.537 1.00 33.88 225 ILE A O 1
ATOM 1833 N N . PRO A 1 226 ? 6.450 47.997 -17.351 1.00 29.80 226 PRO A N 1
ATOM 1834 C CA . PRO A 1 226 ? 7.687 48.730 -17.118 1.00 29.80 226 PRO A CA 1
ATOM 1835 C C . PRO A 1 226 ? 8.873 47.766 -17.182 1.00 29.80 226 PRO A C 1
ATOM 1837 O O . PRO A 1 226 ? 8.954 46.843 -16.373 1.00 29.80 226 PRO A O 1
ATOM 1840 N N . GLY A 1 227 ? 9.801 48.003 -18.110 1.00 32.22 227 GLY A N 1
ATOM 1841 C CA . GLY A 1 227 ? 11.097 47.323 -18.126 1.00 32.22 227 GLY A CA 1
ATOM 1842 C C . GLY A 1 227 ? 11.568 46.906 -19.512 1.00 32.22 227 GLY A C 1
ATOM 1843 O O . GLY A 1 227 ? 11.825 45.729 -19.734 1.00 32.22 227 GLY A O 1
ATOM 1844 N N . ASP A 1 228 ? 11.713 47.863 -20.427 1.00 28.67 228 ASP A N 1
ATOM 1845 C CA . ASP A 1 228 ? 12.538 47.654 -21.615 1.00 28.67 228 ASP A CA 1
ATOM 1846 C C . ASP A 1 228 ? 14.022 47.754 -21.243 1.00 28.67 228 ASP A C 1
ATOM 1848 O O . ASP A 1 228 ? 14.459 48.712 -20.601 1.00 28.67 228 ASP A O 1
ATOM 1852 N N . VAL A 1 229 ? 14.811 46.793 -21.724 1.00 26.22 229 VAL A N 1
ATOM 1853 C CA . VAL A 1 229 ? 16.245 46.972 -21.972 1.00 26.22 229 VAL A CA 1
ATOM 1854 C C . VAL A 1 229 ? 16.475 46.687 -23.459 1.00 26.22 229 VAL A C 1
ATOM 1856 O O . VAL A 1 229 ? 16.103 45.608 -23.926 1.00 26.22 229 VAL A O 1
ATOM 1859 N N . PRO A 1 230 ? 17.072 47.612 -24.229 1.00 33.31 230 PRO A N 1
ATOM 1860 C CA . PRO A 1 230 ? 17.309 47.406 -25.648 1.00 33.31 230 PRO A CA 1
ATOM 1861 C C . PRO A 1 230 ? 18.604 46.618 -25.844 1.00 33.31 230 PRO A C 1
ATOM 1863 O O . PRO A 1 230 ? 19.653 47.036 -25.358 1.00 33.31 230 PRO A O 1
ATOM 1866 N N . VAL A 1 231 ? 18.576 45.527 -26.613 1.00 28.33 231 VAL A N 1
ATOM 1867 C CA . VAL A 1 231 ? 19.804 44.964 -27.192 1.00 28.33 231 VAL A CA 1
ATOM 1868 C C . VAL A 1 231 ? 19.536 44.494 -28.618 1.00 28.33 231 VAL A C 1
ATOM 1870 O O . VAL A 1 231 ? 18.739 43.594 -28.873 1.00 28.33 231 VAL A O 1
ATOM 1873 N N . ALA A 1 232 ? 20.223 45.150 -29.548 1.00 29.92 232 ALA A N 1
ATOM 1874 C CA . ALA A 1 232 ? 20.349 44.775 -30.944 1.00 29.92 232 ALA A CA 1
ATOM 1875 C C . ALA A 1 232 ? 21.031 43.409 -31.091 1.00 29.92 232 ALA A C 1
ATOM 1877 O O . ALA A 1 232 ? 22.032 43.182 -30.430 1.00 29.92 232 ALA A O 1
ATOM 1878 N N . PHE A 1 233 ? 20.576 42.566 -32.020 1.00 24.95 233 PHE A N 1
ATOM 1879 C CA . PHE A 1 233 ? 21.477 41.733 -32.823 1.00 24.95 233 PHE A CA 1
ATOM 1880 C C . PHE A 1 233 ? 20.787 41.343 -34.134 1.00 24.95 233 PHE A C 1
ATOM 1882 O O . PHE A 1 233 ? 19.869 40.526 -34.178 1.00 24.95 233 PHE A O 1
ATOM 1889 N N . ALA A 1 234 ? 21.241 41.983 -35.209 1.00 27.03 234 ALA A N 1
ATOM 1890 C CA . ALA A 1 234 ? 21.065 41.519 -36.571 1.00 27.03 234 ALA A CA 1
ATOM 1891 C C . ALA A 1 234 ? 22.130 40.452 -36.866 1.00 27.03 234 ALA A C 1
ATOM 1893 O O . ALA A 1 234 ? 23.285 40.614 -36.483 1.00 27.03 234 ALA A O 1
ATOM 1894 N N . GLY A 1 235 ? 21.734 39.401 -37.586 1.00 31.56 235 GLY A N 1
ATOM 1895 C CA . GLY A 1 235 ? 22.641 38.438 -38.210 1.00 31.56 235 GLY A CA 1
ATOM 1896 C C . GLY A 1 235 ? 23.135 37.334 -37.279 1.00 31.56 235 GLY A C 1
ATOM 1897 O O . GLY A 1 235 ? 24.086 37.548 -36.540 1.00 31.56 235 GLY A O 1
ATOM 1898 N N . SER A 1 236 ? 22.495 36.159 -37.351 1.00 28.61 236 SER A N 1
ATOM 1899 C CA . SER A 1 236 ? 23.065 34.800 -37.178 1.00 28.61 236 SER A CA 1
ATOM 1900 C C . SER A 1 236 ? 21.934 33.778 -36.984 1.00 28.61 236 SER A C 1
ATOM 1902 O O . SER A 1 236 ? 21.798 33.183 -35.922 1.00 28.61 236 SER A O 1
ATOM 1904 N N . LEU A 1 237 ? 21.072 33.583 -37.986 1.00 24.73 237 LEU A N 1
ATOM 1905 C CA . LEU A 1 237 ? 20.052 32.523 -37.936 1.00 24.73 237 LEU A CA 1
ATOM 1906 C C . LEU A 1 237 ? 19.854 31.858 -39.306 1.00 24.73 237 LEU A C 1
ATOM 1908 O O . LEU A 1 237 ? 18.733 31.639 -39.742 1.00 24.73 237 LEU A O 1
ATOM 1912 N N . VAL A 1 238 ? 20.956 31.596 -40.020 1.00 26.30 238 VAL A N 1
ATOM 1913 C CA . VAL A 1 238 ? 20.943 30.851 -41.299 1.00 26.30 238 VAL A CA 1
ATOM 1914 C C . VAL A 1 238 ? 22.058 29.785 -41.371 1.00 26.30 238 VAL A C 1
ATOM 1916 O O . VAL A 1 238 ? 22.202 29.119 -42.382 1.00 26.30 238 VAL A O 1
ATOM 1919 N N . VAL A 1 239 ? 22.824 29.524 -40.300 1.00 26.69 239 VAL A N 1
ATOM 1920 C CA . VAL A 1 239 ? 23.955 28.554 -40.343 1.00 26.69 239 VAL A CA 1
ATOM 1921 C C . VAL A 1 239 ? 23.838 27.424 -39.304 1.00 26.69 239 VAL A C 1
ATOM 1923 O O . VAL A 1 239 ? 24.815 26.785 -38.949 1.00 26.69 239 VAL A O 1
ATOM 1926 N N . MET A 1 240 ? 22.637 27.122 -38.802 1.00 25.27 240 MET A N 1
ATOM 1927 C CA . MET A 1 240 ? 22.442 26.036 -37.818 1.00 25.27 240 MET A CA 1
ATOM 1928 C C . MET A 1 240 ? 21.366 25.018 -38.223 1.00 25.27 240 MET A C 1
ATOM 1930 O O . MET A 1 240 ? 20.660 24.477 -37.378 1.00 25.27 240 MET A O 1
ATOM 1934 N N . LEU A 1 241 ? 21.233 24.745 -39.525 1.00 27.61 241 LEU A N 1
ATOM 1935 C CA . LEU A 1 241 ? 20.360 23.677 -40.041 1.00 27.61 241 LEU A CA 1
ATOM 1936 C C . LEU A 1 241 ? 21.047 22.697 -41.006 1.00 27.61 241 LEU A C 1
ATOM 1938 O O . LEU A 1 241 ? 20.382 21.825 -41.552 1.00 27.61 241 LEU A O 1
ATOM 1942 N N . GLU A 1 242 ? 22.371 22.755 -41.147 1.00 29.05 242 GLU A N 1
ATOM 1943 C CA . GLU A 1 242 ? 23.133 21.760 -41.909 1.00 29.05 242 GLU A CA 1
ATOM 1944 C C . GLU A 1 242 ? 24.269 21.175 -41.072 1.00 29.05 242 GLU A C 1
ATOM 1946 O O . GLU A 1 242 ? 25.428 21.490 -41.300 1.00 29.05 242 GLU A O 1
ATOM 1951 N N . LEU A 1 243 ? 23.959 20.305 -40.107 1.00 27.39 243 LEU A N 1
ATOM 1952 C CA . LEU A 1 243 ? 24.917 19.293 -39.659 1.00 27.39 243 LEU A CA 1
ATOM 1953 C C . LEU A 1 243 ? 24.192 17.974 -39.354 1.00 27.39 243 LEU A C 1
ATOM 1955 O O . LEU A 1 243 ? 23.299 17.891 -38.511 1.00 27.39 243 LEU A O 1
ATOM 1959 N N . SER A 1 244 ? 24.605 16.961 -40.117 1.00 28.39 244 SER A N 1
ATOM 1960 C CA . SER A 1 244 ? 24.458 15.518 -39.904 1.00 28.39 244 SER A CA 1
ATOM 1961 C C . SER A 1 244 ? 24.660 15.118 -38.428 1.00 28.39 244 SER A C 1
ATOM 1963 O O . SER A 1 244 ? 25.410 15.798 -37.729 1.00 28.39 244 SER A O 1
ATOM 1965 N N . PRO A 1 245 ? 24.040 14.030 -37.919 1.00 32.66 245 PRO A N 1
ATOM 1966 C CA . PRO A 1 245 ? 24.144 13.603 -36.520 1.00 32.66 245 PRO A CA 1
ATOM 1967 C C . PRO A 1 245 ? 25.503 12.960 -36.176 1.00 32.66 245 PRO A C 1
ATOM 1969 O O . PRO A 1 245 ? 25.559 11.858 -35.629 1.00 32.66 245 PRO A O 1
ATOM 1972 N N . VAL A 1 246 ? 26.602 13.660 -36.450 1.00 33.38 246 VAL A N 1
ATOM 1973 C CA . VAL A 1 246 ? 27.949 13.327 -35.983 1.00 33.38 246 VAL A CA 1
ATOM 1974 C C . VAL A 1 246 ? 28.602 14.615 -35.471 1.00 33.38 246 VAL A C 1
ATOM 1976 O O . VAL A 1 246 ? 28.489 15.657 -36.103 1.00 33.38 246 VAL A O 1
ATOM 1979 N N . LEU A 1 247 ? 29.271 14.524 -34.317 1.00 27.80 247 LEU A N 1
ATOM 1980 C CA . LEU A 1 247 ? 29.810 15.594 -33.454 1.00 27.80 247 LEU A CA 1
ATOM 1981 C C . LEU A 1 247 ? 28.853 16.188 -32.408 1.00 27.80 247 LEU A C 1
ATOM 1983 O O . LEU A 1 247 ? 28.344 17.300 -32.520 1.00 27.80 247 LEU A O 1
ATOM 1987 N N . CYS A 1 248 ? 28.758 15.485 -31.277 1.00 29.45 248 CYS A N 1
ATOM 1988 C CA . CYS A 1 248 ? 28.550 16.132 -29.986 1.00 29.45 248 CYS A CA 1
ATOM 1989 C C . CYS A 1 248 ? 29.919 16.624 -29.480 1.00 29.45 248 CYS A C 1
ATOM 1991 O O . CYS A 1 248 ? 30.801 15.815 -29.192 1.00 29.45 248 CYS A O 1
ATOM 1993 N N . VAL A 1 249 ? 30.112 17.940 -29.386 1.00 29.05 249 VAL A N 1
ATOM 1994 C CA . VAL A 1 249 ? 31.282 18.546 -28.735 1.00 29.05 249 VAL A CA 1
ATOM 1995 C C . VAL A 1 249 ? 31.099 18.441 -27.218 1.00 29.05 249 VAL A C 1
ATOM 1997 O O . VAL A 1 249 ? 30.234 19.103 -26.653 1.00 29.05 249 VAL A O 1
ATOM 2000 N N . ILE A 1 250 ? 31.927 17.630 -26.556 1.00 30.28 250 ILE A N 1
ATOM 2001 C CA . ILE A 1 250 ? 32.248 17.787 -25.131 1.00 30.28 250 ILE A CA 1
ATOM 2002 C C . ILE A 1 250 ? 33.717 18.194 -25.067 1.00 30.28 250 ILE A C 1
ATOM 2004 O O . ILE A 1 250 ? 34.608 17.400 -25.368 1.00 30.28 250 ILE A O 1
ATOM 2008 N N . TRP A 1 251 ? 33.966 19.440 -24.677 1.00 26.11 251 TRP A N 1
ATOM 2009 C CA . TRP A 1 251 ? 35.290 19.912 -24.292 1.00 26.11 251 TRP A CA 1
ATOM 2010 C C . TRP A 1 251 ? 35.183 20.517 -22.895 1.00 26.11 251 TRP A C 1
ATOM 2012 O O . TRP A 1 251 ? 34.753 21.655 -22.755 1.00 26.11 251 TRP A O 1
ATOM 2022 N N . ALA A 1 252 ? 35.528 19.729 -21.872 1.00 25.38 252 ALA A N 1
ATOM 2023 C CA . ALA A 1 252 ? 36.028 20.217 -20.585 1.00 25.38 252 ALA A CA 1
ATOM 2024 C C . ALA A 1 252 ? 36.601 19.059 -19.740 1.00 25.38 252 ALA A C 1
ATOM 2026 O O . ALA A 1 252 ? 35.875 18.223 -19.215 1.00 25.38 252 ALA A O 1
ATOM 2027 N N . THR A 1 253 ? 37.935 19.039 -19.650 1.00 28.80 253 THR A N 1
ATOM 2028 C CA . THR A 1 253 ? 38.723 18.765 -18.432 1.00 28.80 253 THR A CA 1
ATOM 2029 C C . THR A 1 253 ? 38.437 17.497 -17.613 1.00 28.80 253 THR A C 1
ATOM 2031 O O . THR A 1 253 ? 38.052 17.584 -16.456 1.00 28.80 253 THR A O 1
ATOM 2034 N N . ALA A 1 254 ? 38.770 16.328 -18.166 1.00 28.05 254 ALA A N 1
ATOM 2035 C CA . ALA A 1 254 ? 39.427 15.231 -17.440 1.00 28.05 254 ALA A CA 1
ATOM 2036 C C . ALA A 1 254 ? 40.062 14.273 -18.470 1.00 28.05 254 ALA A C 1
ATOM 2038 O O . ALA A 1 254 ? 39.368 13.757 -19.338 1.00 28.05 254 ALA A O 1
ATOM 2039 N N . GLY A 1 255 ? 41.388 14.101 -18.429 1.00 33.50 255 GLY A N 1
ATOM 2040 C CA . GLY A 1 255 ? 42.160 13.037 -19.102 1.00 33.50 255 GLY A CA 1
ATOM 2041 C C . GLY A 1 255 ? 41.694 12.520 -20.481 1.00 33.50 255 GLY A C 1
ATOM 2042 O O . GLY A 1 255 ? 40.937 11.560 -20.573 1.00 33.50 255 GLY A O 1
ATOM 2043 N N . SER A 1 256 ? 42.218 13.119 -21.555 1.00 40.06 256 SER A N 1
ATOM 2044 C CA . SER A 1 256 ? 42.638 12.496 -22.836 1.00 40.06 256 SER A CA 1
ATOM 2045 C C . SER A 1 256 ? 41.791 11.432 -23.578 1.00 40.06 256 SER A C 1
ATOM 2047 O O . SER A 1 256 ? 42.336 10.835 -24.503 1.00 40.06 256 SER A O 1
ATOM 2049 N N . THR A 1 257 ? 40.511 11.166 -23.270 1.00 45.06 257 THR A N 1
ATOM 2050 C CA . THR A 1 257 ? 39.871 9.940 -23.823 1.00 45.06 257 THR A CA 1
ATOM 2051 C C . THR A 1 257 ? 38.387 10.008 -24.217 1.00 45.06 257 THR A C 1
ATOM 2053 O O . THR A 1 257 ? 37.940 9.166 -24.990 1.00 45.06 257 THR A O 1
ATOM 2056 N N . LEU A 1 258 ? 37.607 10.998 -23.769 1.00 46.41 258 LEU A N 1
ATOM 2057 C CA . LEU A 1 258 ? 36.135 10.905 -23.829 1.00 46.41 258 LEU A CA 1
ATOM 2058 C C . LEU A 1 258 ? 35.520 11.049 -25.240 1.00 46.41 258 LEU A C 1
ATOM 2060 O O . LEU A 1 258 ? 34.659 10.260 -25.623 1.00 46.41 258 LEU A O 1
ATOM 2064 N N . GLY A 1 259 ? 35.944 12.056 -26.012 1.00 48.81 259 GLY A N 1
ATOM 2065 C CA . GLY A 1 259 ? 35.287 12.412 -27.279 1.00 48.81 259 GLY A CA 1
ATOM 2066 C C . GLY A 1 259 ? 35.548 11.421 -28.414 1.00 48.81 259 GLY A C 1
ATOM 2067 O O . GLY A 1 259 ? 34.627 11.058 -29.139 1.00 48.81 259 GLY A O 1
ATOM 2068 N N . PHE A 1 260 ? 36.790 10.941 -28.534 1.00 50.06 260 PHE A N 1
ATOM 2069 C CA . PHE A 1 260 ? 37.161 9.999 -29.585 1.00 50.06 260 PHE A CA 1
ATOM 2070 C C . PHE A 1 260 ? 36.641 8.590 -29.278 1.00 50.06 260 PHE A C 1
ATOM 2072 O O . PHE A 1 260 ? 35.935 8.060 -30.123 1.00 50.06 260 PHE A O 1
ATOM 2079 N N . MET A 1 261 ? 36.876 8.010 -28.084 1.00 54.06 261 MET A N 1
ATOM 2080 C CA . MET A 1 261 ? 36.496 6.613 -27.760 1.00 54.06 261 MET A CA 1
ATOM 2081 C C . MET A 1 261 ? 34.996 6.310 -27.896 1.00 54.06 261 MET A C 1
ATOM 2083 O O . MET A 1 261 ? 34.626 5.226 -28.339 1.00 54.06 261 MET A O 1
ATOM 2087 N N . VAL A 1 262 ? 34.114 7.252 -27.552 1.00 57.78 262 VAL A N 1
ATOM 2088 C CA . VAL A 1 262 ? 32.658 7.034 -27.633 1.00 57.78 262 VAL A CA 1
ATOM 2089 C C . VAL A 1 262 ? 32.183 6.857 -29.080 1.00 57.78 262 VAL A C 1
ATOM 2091 O O . VAL A 1 262 ? 31.288 6.046 -29.329 1.00 57.78 262 VAL A O 1
ATOM 2094 N N . MET A 1 263 ? 32.812 7.541 -30.043 1.00 59.44 263 MET A N 1
ATOM 2095 C CA . MET A 1 263 ? 32.488 7.392 -31.467 1.00 59.44 263 MET A CA 1
ATOM 2096 C C . MET A 1 263 ? 32.772 5.973 -31.988 1.00 59.44 263 MET A C 1
ATOM 2098 O O . MET A 1 263 ? 31.995 5.461 -32.793 1.00 59.44 263 MET A O 1
ATOM 2102 N N . TYR A 1 264 ? 33.803 5.292 -31.469 1.00 63.59 264 TYR A N 1
ATOM 2103 C CA . TYR A 1 264 ? 34.147 3.911 -31.849 1.00 63.59 264 TYR A CA 1
ATOM 2104 C C . TYR A 1 264 ? 33.036 2.922 -31.503 1.00 63.59 264 TYR A C 1
ATOM 2106 O O . TYR A 1 264 ? 32.796 1.958 -32.230 1.00 63.59 264 TYR A O 1
ATOM 2114 N N . PHE A 1 265 ? 32.348 3.152 -30.384 1.00 65.88 265 PHE A N 1
ATOM 2115 C CA . PHE A 1 265 ? 31.352 2.214 -29.887 1.00 65.88 265 PHE A CA 1
ATOM 2116 C C . PHE A 1 265 ? 30.006 2.347 -30.574 1.00 65.88 265 PHE A C 1
ATOM 2118 O O . PHE A 1 265 ? 29.270 1.375 -30.568 1.00 65.88 265 PHE A O 1
ATOM 2125 N N . ILE A 1 266 ? 29.666 3.496 -31.160 1.00 72.69 266 ILE A N 1
ATOM 2126 C CA . ILE A 1 266 ? 28.323 3.756 -31.710 1.00 72.69 266 ILE A CA 1
ATOM 2127 C C . ILE A 1 266 ? 28.201 3.509 -33.219 1.00 72.69 266 ILE A C 1
ATOM 2129 O O . ILE A 1 266 ? 27.104 3.642 -33.763 1.00 72.69 266 ILE A O 1
ATOM 2133 N N . GLY A 1 267 ? 29.299 3.180 -33.901 1.00 78.25 267 GLY A N 1
ATOM 2134 C CA . GLY A 1 267 ? 29.294 2.954 -35.343 1.00 78.25 267 GLY A CA 1
ATOM 2135 C C . GLY A 1 267 ? 28.535 1.684 -35.744 1.00 78.25 267 GLY A C 1
ATOM 2136 O O . GLY A 1 267 ? 28.847 0.590 -35.275 1.00 78.25 267 GLY A O 1
ATOM 2137 N N . ILE A 1 268 ? 27.555 1.830 -36.640 1.00 82.75 268 ILE A N 1
ATOM 2138 C CA . ILE A 1 268 ? 26.886 0.728 -37.332 1.00 82.75 268 ILE A CA 1
ATOM 2139 C C . ILE A 1 268 ? 27.816 0.234 -38.441 1.00 82.75 268 ILE A C 1
ATOM 2141 O O . ILE A 1 268 ? 28.137 0.979 -39.363 1.00 82.75 268 ILE A O 1
ATOM 2145 N N . ARG A 1 269 ? 28.268 -1.017 -38.348 1.00 82.94 269 ARG A N 1
ATOM 2146 C CA . ARG A 1 269 ? 29.331 -1.540 -39.228 1.00 82.94 269 ARG A CA 1
ATOM 2147 C C . ARG A 1 269 ? 28.850 -1.951 -40.615 1.00 82.94 269 ARG A C 1
ATOM 2149 O O . ARG A 1 269 ? 29.663 -2.181 -41.501 1.00 82.94 269 ARG A O 1
ATOM 2156 N N . GLU A 1 270 ? 27.539 -2.038 -40.790 1.00 82.56 270 GLU A N 1
ATOM 2157 C CA . GLU A 1 270 ? 26.889 -2.280 -42.079 1.00 82.56 270 GLU A CA 1
ATOM 2158 C C . GLU A 1 270 ? 26.555 -0.967 -42.810 1.00 82.56 270 GLU A C 1
ATOM 2160 O O . GLU A 1 270 ? 26.195 -0.981 -43.988 1.00 82.56 270 GLU A O 1
ATOM 2165 N N . ASP A 1 271 ? 26.704 0.183 -42.142 1.00 84.25 271 ASP A N 1
ATOM 2166 C CA . ASP A 1 271 ? 26.437 1.492 -42.726 1.00 84.25 271 ASP A CA 1
ATOM 2167 C C . ASP A 1 271 ? 27.674 2.034 -43.465 1.00 84.25 271 ASP A C 1
ATOM 2169 O O . ASP A 1 271 ? 28.730 2.312 -42.891 1.00 84.25 271 ASP A O 1
ATOM 2173 N N . THR A 1 272 ? 27.532 2.220 -44.778 1.00 82.62 272 THR A N 1
ATOM 2174 C CA . THR A 1 272 ? 28.636 2.659 -45.647 1.00 82.62 272 THR A CA 1
ATOM 2175 C C . THR A 1 272 ? 29.150 4.072 -45.354 1.00 82.62 272 THR A C 1
ATOM 2177 O O . THR A 1 272 ? 30.305 4.365 -45.671 1.00 82.62 272 THR A O 1
ATOM 2180 N N . HIS A 1 273 ? 28.333 4.950 -44.768 1.00 76.69 273 HIS A N 1
ATOM 2181 C CA . HIS A 1 273 ? 28.769 6.275 -44.332 1.00 76.69 273 HIS A CA 1
ATOM 2182 C C . HIS A 1 273 ? 29.646 6.143 -43.084 1.00 76.69 273 HIS A C 1
ATOM 2184 O O . HIS A 1 273 ? 30.752 6.680 -43.055 1.00 76.69 273 HIS A O 1
ATOM 2190 N N . HIS A 1 274 ? 29.209 5.348 -42.106 1.00 78.50 274 HIS A N 1
ATOM 2191 C CA . HIS A 1 274 ? 29.962 5.103 -40.874 1.00 78.50 274 HIS A CA 1
ATOM 2192 C C . HIS A 1 274 ? 31.312 4.424 -41.148 1.00 78.50 274 HIS A C 1
ATOM 2194 O O . HIS A 1 274 ? 32.323 4.804 -40.560 1.00 78.50 274 HIS A O 1
ATOM 2200 N N . CYS A 1 275 ? 31.369 3.463 -42.077 1.00 79.44 275 CYS A N 1
ATOM 2201 C CA . CYS A 1 275 ? 32.632 2.833 -42.474 1.00 79.44 275 CYS A CA 1
ATOM 2202 C C . CYS A 1 275 ? 33.615 3.821 -43.114 1.00 79.44 275 CYS A C 1
ATOM 2204 O O . CYS A 1 275 ? 34.806 3.786 -42.808 1.00 79.44 275 CYS A O 1
ATOM 2206 N N . LYS A 1 276 ? 33.129 4.708 -43.993 1.00 78.75 276 LYS A N 1
ATOM 2207 C CA . LYS A 1 276 ? 33.968 5.729 -44.639 1.00 78.75 276 LYS A CA 1
ATOM 2208 C C . LYS A 1 276 ? 34.501 6.736 -43.633 1.00 78.75 276 LYS A C 1
ATOM 2210 O O . LYS A 1 276 ? 35.668 7.097 -43.710 1.00 78.75 276 LYS A O 1
ATOM 2215 N N . GLU A 1 277 ? 33.660 7.153 -42.696 1.00 76.44 277 GLU A N 1
ATOM 2216 C CA . GLU A 1 277 ? 34.033 8.091 -41.644 1.00 76.44 277 GLU A CA 1
ATOM 2217 C C . GLU A 1 277 ? 35.049 7.484 -40.668 1.00 76.44 277 GLU A C 1
ATOM 2219 O O . GLU A 1 277 ? 36.031 8.136 -40.314 1.00 76.44 277 GLU A O 1
ATOM 2224 N N . ALA A 1 278 ? 34.881 6.213 -40.290 1.00 77.75 278 ALA A N 1
ATOM 2225 C CA . ALA A 1 278 ? 35.874 5.507 -39.487 1.00 77.75 278 ALA A CA 1
ATOM 2226 C C . ALA A 1 278 ? 37.224 5.429 -40.222 1.00 77.75 278 ALA A C 1
ATOM 2228 O O . ALA A 1 278 ? 38.263 5.795 -39.670 1.00 77.75 278 ALA A O 1
ATOM 2229 N N . GLN A 1 279 ? 37.211 5.055 -41.505 1.00 80.12 279 GLN A N 1
ATOM 2230 C CA . GLN A 1 279 ? 38.422 4.968 -42.319 1.00 80.12 279 GLN A CA 1
ATOM 2231 C C . GLN A 1 279 ? 39.108 6.330 -42.505 1.00 80.12 279 GLN A C 1
ATOM 2233 O O . GLN A 1 279 ? 40.327 6.420 -42.359 1.00 80.12 279 GLN A O 1
ATOM 2238 N N . SER A 1 280 ? 38.355 7.397 -42.796 1.00 78.62 280 SER A N 1
ATOM 2239 C CA . SER A 1 280 ? 38.915 8.739 -43.013 1.00 78.62 280 SER A CA 1
ATOM 2240 C C . SER A 1 280 ? 39.563 9.328 -41.763 1.00 78.62 280 SER A C 1
ATOM 2242 O O . SER A 1 280 ? 40.436 10.183 -41.877 1.00 78.62 280 SER A O 1
ATOM 2244 N N . ASN A 1 281 ? 39.145 8.868 -40.584 1.00 75.56 281 ASN A N 1
ATOM 2245 C CA . ASN A 1 281 ? 39.665 9.315 -39.297 1.00 75.56 281 ASN A CA 1
ATOM 2246 C C . ASN A 1 281 ? 40.656 8.319 -38.662 1.00 75.56 281 ASN A C 1
ATOM 2248 O O . ASN A 1 281 ? 41.106 8.556 -37.544 1.00 75.56 281 ASN A O 1
ATOM 2252 N N . GLY A 1 282 ? 41.013 7.222 -39.347 1.00 79.81 282 GLY A N 1
ATOM 2253 C CA . GLY A 1 282 ? 41.950 6.214 -38.830 1.00 79.81 282 GLY A CA 1
ATOM 2254 C C . GLY A 1 282 ? 41.425 5.434 -37.616 1.00 79.81 282 GLY A C 1
ATOM 2255 O O . GLY A 1 282 ? 42.200 5.073 -36.735 1.00 79.81 282 GLY A O 1
ATOM 2256 N N . ILE A 1 283 ? 40.112 5.217 -37.549 1.00 76.69 283 ILE A N 1
ATOM 2257 C CA . ILE A 1 283 ? 39.392 4.600 -36.427 1.00 76.69 283 ILE A CA 1
ATOM 2258 C C . ILE A 1 283 ? 39.230 3.092 -36.689 1.00 76.69 283 ILE A C 1
ATOM 2260 O O . ILE A 1 283 ? 38.574 2.696 -37.653 1.00 76.69 283 ILE A O 1
ATOM 2264 N N . GLU A 1 284 ? 39.789 2.245 -35.817 1.00 80.44 284 GLU A N 1
ATOM 2265 C CA . GLU A 1 284 ? 39.606 0.782 -35.839 1.00 80.44 284 GLU A CA 1
ATOM 2266 C C . GLU A 1 284 ? 38.431 0.327 -34.962 1.00 80.44 284 GLU A C 1
ATOM 2268 O O . GLU A 1 284 ? 38.218 0.850 -33.875 1.00 80.44 284 GLU A O 1
ATOM 2273 N N . TRP A 1 285 ? 37.666 -0.679 -35.393 1.00 83.81 285 TRP A N 1
ATOM 2274 C CA . TRP A 1 285 ? 36.503 -1.153 -34.635 1.00 83.81 285 TRP A CA 1
ATOM 2275 C C . TRP A 1 285 ? 36.882 -1.891 -33.343 1.00 83.81 285 TRP A C 1
ATOM 2277 O O . TRP A 1 285 ? 37.817 -2.684 -33.321 1.00 83.81 285 TRP A O 1
ATOM 2287 N N . ILE A 1 286 ? 36.090 -1.689 -32.282 1.00 87.06 286 ILE A N 1
ATOM 2288 C CA . ILE A 1 286 ? 36.246 -2.390 -30.998 1.00 87.06 286 ILE A CA 1
ATOM 2289 C C . ILE A 1 286 ? 35.106 -3.395 -30.814 1.00 87.06 286 ILE A C 1
ATOM 2291 O O . ILE A 1 286 ? 33.933 -3.021 -30.838 1.00 87.06 286 ILE A O 1
ATOM 2295 N N . ASP A 1 287 ? 35.456 -4.664 -30.596 1.00 88.56 287 ASP A N 1
ATOM 2296 C CA . ASP A 1 287 ? 34.507 -5.783 -30.460 1.00 88.56 287 ASP A CA 1
ATOM 2297 C C . ASP A 1 287 ? 34.140 -6.121 -29.012 1.00 88.56 287 ASP A C 1
ATOM 2299 O O . ASP A 1 287 ? 33.089 -6.715 -28.750 1.00 88.56 287 ASP A O 1
ATOM 2303 N N . LEU A 1 288 ? 35.002 -5.749 -28.063 1.00 90.94 288 LEU A N 1
ATOM 2304 C CA . LEU A 1 288 ? 34.852 -6.067 -26.649 1.00 90.94 288 LEU A CA 1
ATOM 2305 C C . LEU A 1 288 ? 35.203 -4.859 -25.782 1.00 90.94 288 LEU A C 1
ATOM 2307 O O . LEU A 1 288 ? 36.306 -4.324 -25.848 1.00 90.94 288 LEU A O 1
ATOM 2311 N N . VAL A 1 289 ? 34.265 -4.476 -24.921 1.00 91.88 289 VAL A N 1
ATOM 2312 C CA . VAL A 1 289 ? 34.425 -3.411 -23.929 1.00 91.88 289 VAL A CA 1
ATOM 2313 C C . VAL A 1 289 ? 34.261 -4.009 -22.541 1.00 91.88 289 VAL A C 1
ATOM 2315 O O . VAL A 1 289 ? 33.213 -4.567 -22.218 1.00 91.88 289 VAL A O 1
ATOM 2318 N N . VAL A 1 290 ? 35.293 -3.881 -21.708 1.00 92.31 290 VAL A N 1
ATOM 2319 C CA . VAL A 1 290 ? 35.283 -4.349 -20.316 1.00 92.31 290 VAL A CA 1
ATOM 2320 C C . VAL A 1 290 ? 35.588 -3.165 -19.409 1.00 92.31 290 VAL A C 1
ATOM 2322 O O . VAL A 1 290 ? 36.728 -2.720 -19.337 1.00 92.31 290 VAL A O 1
ATOM 2325 N N . VAL A 1 291 ? 34.557 -2.631 -18.751 1.00 90.62 291 VAL A N 1
ATOM 2326 C CA . VAL A 1 291 ? 34.649 -1.403 -17.945 1.00 90.62 291 VAL A CA 1
ATOM 2327 C C . VAL A 1 291 ? 33.857 -1.567 -16.652 1.00 90.62 291 VAL A C 1
ATOM 2329 O O . VAL A 1 291 ? 32.662 -1.866 -16.674 1.00 90.62 291 VAL A O 1
ATOM 2332 N N . ASN A 1 292 ? 34.498 -1.336 -15.511 1.00 85.50 292 ASN A N 1
ATOM 2333 C CA . ASN A 1 292 ? 33.826 -1.197 -14.222 1.00 85.50 292 ASN A CA 1
ATOM 2334 C C . ASN A 1 292 ? 33.656 0.288 -13.872 1.00 85.50 292 ASN A C 1
ATOM 2336 O O . ASN A 1 292 ? 34.410 1.134 -14.339 1.00 85.50 292 ASN A O 1
ATOM 2340 N N . LEU A 1 293 ? 32.634 0.594 -13.076 1.00 84.06 293 LEU A N 1
ATOM 2341 C CA . LEU A 1 293 ? 32.418 1.940 -12.550 1.00 84.06 293 LEU A CA 1
ATOM 2342 C C . LEU A 1 293 ? 33.155 2.097 -11.224 1.00 84.06 293 LEU A C 1
ATOM 2344 O O . LEU A 1 293 ? 33.304 1.123 -10.474 1.00 84.06 293 LEU A O 1
ATOM 2348 N N . TYR A 1 294 ? 33.560 3.324 -10.908 1.00 82.50 294 TYR A N 1
ATOM 2349 C CA . TYR A 1 294 ? 34.045 3.647 -9.569 1.00 82.50 294 TYR A CA 1
ATOM 2350 C C . TYR A 1 294 ? 32.979 3.329 -8.515 1.00 82.50 294 TYR A C 1
ATOM 2352 O O . TYR A 1 294 ? 31.781 3.450 -8.783 1.00 82.50 294 TYR A O 1
ATOM 2360 N N . PRO A 1 295 ? 33.373 2.905 -7.303 1.00 81.44 295 PRO A N 1
ATOM 2361 C CA . PRO A 1 295 ? 32.430 2.428 -6.301 1.00 81.44 295 PRO A CA 1
ATOM 2362 C C . PRO A 1 295 ? 31.791 3.603 -5.536 1.00 81.44 295 PRO A C 1
ATOM 2364 O O . PRO A 1 295 ? 31.872 3.660 -4.308 1.00 81.44 295 PRO A O 1
ATOM 2367 N N . PHE A 1 296 ? 31.157 4.530 -6.268 1.00 86.06 296 PHE A N 1
ATOM 2368 C CA . PHE A 1 296 ? 30.582 5.784 -5.764 1.00 86.06 296 PHE A CA 1
ATOM 2369 C C . PHE A 1 296 ? 29.710 5.564 -4.526 1.00 86.06 296 PHE A C 1
ATOM 2371 O O . PHE A 1 296 ? 29.975 6.165 -3.494 1.00 86.06 296 PHE A O 1
ATOM 2378 N N . GLU A 1 297 ? 28.760 4.623 -4.586 1.00 79.81 297 GLU A N 1
ATOM 2379 C CA . GLU A 1 297 ? 27.863 4.290 -3.467 1.00 79.81 297 GLU A CA 1
ATOM 2380 C C . GLU A 1 297 ? 28.626 3.954 -2.175 1.00 79.81 297 GLU A C 1
ATOM 2382 O O . GLU A 1 297 ? 28.247 4.365 -1.082 1.00 79.81 297 GLU A O 1
ATOM 2387 N N . SER A 1 298 ? 29.723 3.200 -2.283 1.00 80.19 298 SER A N 1
ATOM 2388 C CA . SER A 1 298 ? 30.503 2.817 -1.105 1.00 80.19 298 SER A CA 1
ATOM 2389 C C . SER A 1 298 ? 31.274 3.990 -0.508 1.00 80.19 298 SER A C 1
ATOM 2391 O O . SER A 1 298 ? 31.527 3.995 0.691 1.00 80.19 298 SER A O 1
ATOM 2393 N N . ILE A 1 299 ? 31.657 4.966 -1.336 1.00 82.94 299 ILE A N 1
ATOM 2394 C CA . ILE A 1 299 ? 32.414 6.153 -0.932 1.00 82.94 299 ILE A CA 1
ATOM 2395 C C . ILE A 1 299 ? 31.464 7.189 -0.339 1.00 82.94 299 ILE A C 1
ATOM 2397 O O . ILE A 1 299 ? 31.747 7.696 0.742 1.00 82.94 299 ILE A O 1
ATOM 2401 N N . SER A 1 300 ? 30.316 7.432 -0.977 1.00 79.75 300 SER A N 1
ATOM 2402 C CA . SER A 1 300 ? 29.292 8.368 -0.499 1.00 79.75 300 SER A CA 1
ATOM 2403 C C . SER A 1 300 ? 28.680 7.957 0.845 1.00 79.75 300 SER A C 1
ATOM 2405 O O . SER A 1 300 ? 28.154 8.807 1.554 1.00 79.75 300 SER A O 1
ATOM 2407 N N . LYS A 1 301 ? 28.765 6.670 1.213 1.00 76.00 301 LYS A N 1
ATOM 2408 C CA . LYS A 1 301 ? 28.289 6.117 2.494 1.00 76.00 301 LYS A CA 1
ATOM 2409 C C . LYS A 1 301 ? 29.356 6.051 3.597 1.00 76.00 301 LYS A C 1
ATOM 2411 O O . LYS A 1 301 ? 29.044 5.600 4.698 1.00 76.00 301 LYS A O 1
ATOM 2416 N N . LYS A 1 302 ? 30.611 6.444 3.341 1.00 79.19 302 LYS A N 1
ATOM 2417 C CA . LYS A 1 302 ? 31.653 6.454 4.385 1.00 79.19 302 LYS A CA 1
ATOM 2418 C C . LYS A 1 302 ? 31.378 7.555 5.406 1.00 79.19 302 LYS A C 1
ATOM 2420 O O . LYS A 1 302 ? 31.125 8.699 5.043 1.00 79.19 302 LYS A O 1
ATOM 2425 N N . GLU A 1 303 ? 31.513 7.227 6.687 1.00 73.88 303 GLU A N 1
ATOM 2426 C CA . GLU A 1 303 ? 31.483 8.235 7.747 1.00 73.88 303 GLU A CA 1
ATOM 2427 C C . GLU A 1 303 ? 32.650 9.224 7.582 1.00 73.88 303 GLU A C 1
ATOM 2429 O O . GLU A 1 303 ? 33.783 8.821 7.318 1.00 73.88 303 GLU A O 1
ATOM 2434 N N . ASN A 1 304 ? 32.376 10.518 7.774 1.00 76.81 304 ASN A N 1
ATOM 2435 C CA . ASN A 1 304 ? 33.356 11.614 7.719 1.00 76.81 304 ASN A CA 1
ATOM 2436 C C . ASN A 1 304 ? 34.071 11.817 6.364 1.00 76.81 304 ASN A C 1
ATOM 2438 O O . ASN A 1 304 ? 35.135 12.437 6.326 1.00 76.81 304 ASN A O 1
ATOM 2442 N N . VAL A 1 305 ? 33.509 11.330 5.253 1.00 82.50 305 VAL A N 1
ATOM 2443 C CA . VAL A 1 305 ? 34.017 11.639 3.906 1.00 82.50 305 VAL A CA 1
ATOM 2444 C C . VAL A 1 305 ? 33.694 13.089 3.528 1.00 82.50 305 VAL A C 1
ATOM 2446 O O . VAL A 1 305 ? 32.608 13.592 3.820 1.00 82.50 305 VAL A O 1
ATOM 2449 N N . SER A 1 306 ? 34.629 13.790 2.882 1.00 85.62 306 SER A N 1
ATOM 2450 C CA . SER A 1 306 ? 34.368 15.160 2.420 1.00 85.62 306 SER A CA 1
ATOM 2451 C C . SER A 1 306 ? 33.490 15.167 1.163 1.00 85.62 306 SER A C 1
ATOM 2453 O O . SER A 1 306 ? 33.620 14.291 0.311 1.00 85.62 306 SER A O 1
ATOM 2455 N N . ILE A 1 307 ? 32.644 16.192 0.998 1.00 85.31 307 ILE A N 1
ATOM 2456 C CA . ILE A 1 307 ? 31.810 16.359 -0.209 1.00 85.31 307 ILE A CA 1
ATOM 2457 C C . ILE A 1 307 ? 32.673 16.348 -1.478 1.00 85.31 307 ILE A C 1
ATOM 2459 O O . ILE A 1 307 ? 32.329 15.686 -2.453 1.00 85.31 307 ILE A O 1
ATOM 2463 N N . ASN A 1 308 ? 33.824 17.027 -1.444 1.00 87.31 308 ASN A N 1
ATOM 2464 C CA . ASN A 1 308 ? 34.754 17.071 -2.571 1.00 87.31 308 ASN A CA 1
ATOM 2465 C C . ASN A 1 308 ? 35.281 15.676 -2.930 1.00 87.31 308 ASN A C 1
ATOM 2467 O O . ASN A 1 308 ? 35.320 15.330 -4.103 1.00 87.31 308 ASN A O 1
ATOM 2471 N N . GLU A 1 309 ? 35.631 14.849 -1.940 1.00 85.88 309 GLU A N 1
ATOM 2472 C CA . GLU A 1 309 ? 36.078 13.472 -2.192 1.00 85.88 309 GLU A CA 1
ATOM 2473 C C . GLU A 1 309 ? 34.979 12.627 -2.852 1.00 85.88 309 GLU A C 1
ATOM 2475 O O . GLU A 1 309 ? 35.272 11.834 -3.746 1.00 85.88 309 GLU A O 1
ATOM 2480 N N . VAL A 1 310 ? 33.713 12.814 -2.470 1.00 86.44 310 VAL A N 1
ATOM 2481 C CA . VAL A 1 310 ? 32.588 12.118 -3.115 1.00 86.44 310 VAL A CA 1
ATOM 2482 C C . VAL A 1 310 ? 32.390 12.601 -4.557 1.00 86.44 310 VAL A C 1
ATOM 2484 O O . VAL A 1 310 ? 32.236 11.769 -5.451 1.00 86.44 310 VAL A O 1
ATOM 2487 N N . ILE A 1 311 ? 32.447 13.916 -4.803 1.00 88.81 311 ILE A N 1
ATOM 2488 C CA . ILE A 1 311 ? 32.293 14.513 -6.143 1.00 88.81 311 ILE A CA 1
ATOM 2489 C C . ILE A 1 311 ? 33.389 14.032 -7.104 1.00 88.81 311 ILE A C 1
ATOM 2491 O O . ILE A 1 311 ? 33.079 13.651 -8.230 1.00 88.81 311 ILE A O 1
ATOM 2495 N N . GLU A 1 312 ? 34.646 13.972 -6.662 1.00 87.19 312 GLU A N 1
ATOM 2496 C CA . GLU A 1 312 ? 35.771 13.489 -7.484 1.00 87.19 312 GLU A CA 1
ATOM 2497 C C . GLU A 1 312 ? 35.644 12.004 -7.876 1.00 87.19 312 GLU A C 1
ATOM 2499 O O . GLU A 1 312 ? 36.284 11.544 -8.819 1.00 87.19 312 GLU A O 1
ATOM 2504 N N . ASN A 1 313 ? 34.802 11.237 -7.175 1.00 87.25 313 ASN A N 1
ATOM 2505 C CA . ASN A 1 313 ? 34.537 9.830 -7.482 1.00 87.25 313 ASN A CA 1
ATOM 2506 C C . ASN A 1 313 ? 33.324 9.613 -8.405 1.00 87.25 313 ASN A C 1
ATOM 2508 O O . ASN A 1 313 ? 32.935 8.462 -8.641 1.00 87.25 313 ASN A O 1
ATOM 2512 N N . ILE A 1 314 ? 32.734 10.686 -8.941 1.00 90.12 314 ILE A N 1
ATOM 2513 C CA . ILE A 1 314 ? 31.717 10.608 -9.993 1.00 90.12 314 ILE A CA 1
ATOM 2514 C C . ILE A 1 314 ? 32.407 10.298 -11.327 1.00 90.12 314 ILE A C 1
ATOM 2516 O O . ILE A 1 314 ? 33.121 11.118 -11.901 1.00 90.12 314 ILE A O 1
ATOM 2520 N N . ASP A 1 315 ? 32.173 9.097 -11.840 1.00 87.75 315 ASP A N 1
ATOM 2521 C CA . ASP A 1 315 ? 32.739 8.614 -13.091 1.00 87.75 315 ASP A CA 1
ATOM 2522 C C . ASP A 1 315 ? 31.900 9.091 -14.283 1.00 87.75 315 ASP A C 1
ATOM 2524 O O . ASP A 1 315 ? 30.732 8.735 -14.432 1.00 87.75 315 ASP A O 1
ATOM 2528 N N . ILE A 1 316 ? 32.514 9.882 -15.161 1.00 85.94 316 ILE A N 1
ATOM 2529 C CA . ILE A 1 316 ? 31.903 10.354 -16.411 1.00 85.94 316 ILE A CA 1
ATOM 2530 C C . ILE A 1 316 ? 32.230 9.408 -17.576 1.00 85.94 316 ILE A C 1
ATOM 2532 O O . ILE A 1 316 ? 31.404 9.178 -18.467 1.00 85.94 316 ILE A O 1
ATOM 2536 N N . GLY A 1 317 ? 33.440 8.845 -17.580 1.00 82.75 317 GLY A N 1
ATOM 2537 C CA . GLY A 1 317 ? 33.960 8.013 -18.663 1.00 82.75 317 GLY A CA 1
ATOM 2538 C C . GLY A 1 317 ? 33.332 6.632 -18.691 1.00 82.75 317 GLY A C 1
ATOM 2539 O O . GLY A 1 317 ? 32.846 6.198 -19.740 1.00 82.75 317 GLY A O 1
ATOM 2540 N N . GLY A 1 318 ? 33.289 5.965 -17.542 1.00 86.56 318 GLY A N 1
ATOM 2541 C CA . GLY A 1 318 ? 32.742 4.625 -17.390 1.00 86.56 318 GLY A CA 1
ATOM 2542 C C . GLY A 1 318 ? 31.307 4.511 -17.903 1.00 86.56 318 GLY A C 1
ATOM 2543 O O . GLY A 1 318 ? 31.071 3.725 -18.829 1.00 86.56 318 GLY A O 1
ATOM 2544 N N . PRO A 1 319 ? 30.344 5.317 -17.405 1.00 89.38 319 PRO A N 1
ATOM 2545 C CA . PRO A 1 319 ? 28.963 5.265 -17.875 1.00 89.38 319 PRO A CA 1
ATOM 2546 C C . PRO A 1 319 ? 28.836 5.617 -19.360 1.00 89.38 319 PRO A C 1
ATOM 2548 O O . PRO A 1 319 ? 28.055 4.982 -20.071 1.00 89.38 319 PRO A O 1
ATOM 2551 N N . SER A 1 320 ? 29.628 6.573 -19.857 1.00 86.50 320 SER A N 1
ATOM 2552 C CA . SER A 1 320 ? 29.626 6.961 -21.273 1.00 86.50 320 SER A CA 1
ATOM 2553 C C . SER A 1 320 ? 30.055 5.808 -22.186 1.00 86.50 320 SER A C 1
ATOM 2555 O O . SER A 1 320 ? 29.347 5.487 -23.146 1.00 86.50 320 SER A O 1
ATOM 2557 N N . MET A 1 321 ? 31.166 5.134 -21.876 1.00 87.44 321 MET A N 1
ATOM 2558 C CA . MET A 1 321 ? 31.660 3.985 -22.648 1.00 87.44 321 MET A CA 1
ATOM 2559 C C . MET A 1 321 ? 30.698 2.799 -22.571 1.00 87.44 321 MET A C 1
ATOM 2561 O O . MET A 1 321 ? 30.335 2.219 -23.596 1.00 87.44 321 MET A O 1
ATOM 2565 N N . LEU A 1 322 ? 30.225 2.480 -21.364 1.00 90.56 322 LEU A N 1
ATOM 2566 C CA . LEU A 1 322 ? 29.298 1.381 -21.121 1.00 90.56 322 LEU A CA 1
ATOM 2567 C C . LEU A 1 322 ? 27.974 1.565 -21.870 1.00 90.56 322 LEU A C 1
ATOM 2569 O O . LEU A 1 322 ? 27.536 0.646 -22.562 1.00 90.56 322 LEU A O 1
ATOM 2573 N N . ARG A 1 323 ? 27.349 2.747 -21.788 1.00 92.81 323 ARG A N 1
ATOM 2574 C CA . ARG A 1 323 ? 26.089 3.040 -22.497 1.00 92.81 323 ARG A CA 1
ATOM 2575 C C . ARG A 1 323 ? 26.270 3.008 -24.010 1.00 92.81 323 ARG A C 1
ATOM 2577 O O . ARG A 1 323 ? 25.385 2.524 -24.710 1.00 92.81 323 ARG A O 1
ATOM 2584 N N . SER A 1 324 ? 27.408 3.485 -24.509 1.00 88.25 324 SER A N 1
ATOM 2585 C CA . SER A 1 324 ? 27.706 3.502 -25.945 1.00 88.25 324 SER A CA 1
ATOM 2586 C C . SER A 1 324 ? 27.893 2.091 -26.502 1.00 88.25 324 SER A C 1
ATOM 2588 O O . SER A 1 324 ? 27.261 1.741 -27.497 1.00 88.25 324 SER A O 1
ATOM 2590 N N . ALA A 1 325 ? 28.663 1.244 -25.813 1.00 90.00 325 ALA A N 1
ATOM 2591 C CA . ALA A 1 325 ? 28.842 -0.158 -26.186 1.00 90.00 325 ALA A CA 1
ATOM 2592 C C . ALA A 1 325 ? 27.540 -0.966 -26.047 1.00 90.00 325 ALA A C 1
ATOM 2594 O O . ALA A 1 325 ? 27.193 -1.742 -26.933 1.00 90.00 325 ALA A O 1
ATOM 2595 N N . ALA A 1 326 ? 26.770 -0.742 -24.975 1.00 93.38 326 ALA A N 1
ATOM 2596 C CA . ALA A 1 326 ? 25.478 -1.397 -24.767 1.00 93.38 326 ALA A CA 1
ATOM 2597 C C . ALA A 1 326 ? 24.423 -0.982 -25.803 1.00 93.38 326 ALA A C 1
ATOM 2599 O O . ALA A 1 326 ? 23.624 -1.816 -26.222 1.00 93.38 326 ALA A O 1
ATOM 2600 N N . LYS A 1 327 ? 24.417 0.284 -26.244 1.00 93.38 327 LYS A N 1
ATOM 2601 C CA . LYS A 1 327 ? 23.572 0.744 -27.358 1.00 93.38 327 LYS A CA 1
ATOM 2602 C C . LYS A 1 327 ? 23.896 -0.028 -28.639 1.00 93.38 327 LYS A C 1
ATOM 2604 O O . LYS A 1 327 ? 22.978 -0.395 -29.362 1.00 93.38 327 LYS A O 1
ATOM 2609 N N . ASN A 1 328 ? 25.176 -0.291 -28.895 1.00 92.44 328 ASN A N 1
ATOM 2610 C CA . ASN A 1 328 ? 25.653 -0.954 -30.106 1.00 92.44 328 ASN A CA 1
ATOM 2611 C C . ASN A 1 328 ? 25.888 -2.463 -29.921 1.00 92.44 328 ASN A C 1
ATOM 2613 O O . ASN A 1 328 ? 26.801 -3.045 -30.512 1.00 92.44 328 ASN A O 1
ATOM 2617 N N . PHE A 1 329 ? 25.057 -3.111 -29.098 1.00 94.50 329 PHE A N 1
ATOM 2618 C CA . PHE A 1 329 ? 25.178 -4.535 -28.766 1.00 94.50 329 PHE A CA 1
ATOM 2619 C C . PHE A 1 329 ? 25.085 -5.464 -29.983 1.00 94.50 329 PHE A C 1
ATOM 2621 O O . PHE A 1 329 ? 25.423 -6.639 -29.881 1.00 94.50 329 PHE A O 1
ATOM 2628 N N . GLU A 1 330 ? 24.621 -4.983 -31.137 1.00 93.44 330 GLU A N 1
ATOM 2629 C CA . GLU A 1 330 ? 24.647 -5.759 -32.377 1.00 93.44 330 GLU A CA 1
ATOM 2630 C C . GLU A 1 330 ? 26.074 -6.099 -32.809 1.00 93.44 330 GLU A C 1
ATOM 2632 O O . GLU A 1 330 ? 26.309 -7.206 -33.291 1.00 93.44 330 GLU A O 1
ATOM 2637 N N . TYR A 1 331 ? 27.034 -5.219 -32.516 1.00 90.50 331 TYR A N 1
ATOM 2638 C CA . TYR A 1 331 ? 28.423 -5.343 -32.956 1.00 90.50 331 TYR A CA 1
ATOM 2639 C C . TYR A 1 331 ? 29.426 -5.436 -31.800 1.00 90.50 331 TYR A C 1
ATOM 2641 O O . TYR A 1 331 ? 30.511 -5.979 -31.987 1.00 90.50 331 TYR A O 1
ATOM 2649 N N . VAL A 1 332 ? 29.083 -4.929 -30.611 1.00 91.94 332 VAL A N 1
ATOM 2650 C CA . VAL A 1 332 ? 30.015 -4.804 -29.478 1.00 91.94 332 VAL A CA 1
ATOM 2651 C C . VAL A 1 332 ? 29.555 -5.645 -28.290 1.00 91.94 332 VAL A C 1
ATOM 2653 O O . VAL A 1 332 ? 28.428 -5.521 -27.809 1.00 91.94 332 VAL A O 1
ATOM 2656 N N . THR A 1 333 ? 30.440 -6.493 -27.771 1.00 94.19 333 THR A N 1
ATOM 2657 C CA . THR A 1 333 ? 30.232 -7.189 -26.495 1.00 94.19 333 THR A CA 1
ATOM 2658 C C . THR A 1 333 ? 30.643 -6.269 -25.352 1.00 94.19 333 THR A C 1
ATOM 2660 O O . THR A 1 333 ? 31.757 -5.755 -25.347 1.00 94.19 333 THR A O 1
ATOM 2663 N N . VAL A 1 334 ? 29.778 -6.076 -24.355 1.00 94.69 334 VAL A N 1
ATOM 2664 C CA . VAL A 1 334 ? 30.066 -5.205 -23.206 1.00 94.69 334 VAL A CA 1
ATOM 2665 C C . VAL A 1 334 ? 29.976 -5.970 -21.888 1.00 94.69 334 VAL A C 1
ATOM 2667 O O . VAL A 1 334 ? 29.015 -6.696 -21.643 1.00 94.69 334 VAL A O 1
ATOM 2670 N N . LEU A 1 335 ? 30.970 -5.813 -21.018 1.00 93.31 335 LEU A N 1
ATOM 2671 C CA . LEU A 1 335 ? 31.026 -6.425 -19.691 1.00 93.31 335 LEU A CA 1
ATOM 2672 C C . LEU A 1 335 ? 31.371 -5.361 -18.646 1.00 93.31 335 LEU A C 1
ATOM 2674 O O . LEU A 1 335 ? 32.194 -4.484 -18.893 1.00 93.31 335 LEU A O 1
ATOM 2678 N N . SER A 1 336 ? 30.778 -5.472 -17.456 1.00 90.12 336 SER A N 1
ATOM 2679 C CA . SER A 1 336 ? 31.105 -4.582 -16.329 1.00 90.12 336 SER A CA 1
ATOM 2680 C C . SER A 1 336 ? 31.413 -5.308 -15.021 1.00 90.12 336 SER A C 1
ATOM 2682 O O . SER A 1 336 ? 32.085 -4.768 -14.145 1.00 90.12 336 SER A O 1
ATOM 2684 N N . LYS A 1 337 ? 30.979 -6.566 -14.886 1.00 86.25 337 LYS A N 1
ATOM 2685 C CA . LYS A 1 337 ? 31.220 -7.380 -13.692 1.00 86.25 337 LYS A CA 1
ATOM 2686 C C . LYS A 1 337 ? 32.114 -8.566 -14.011 1.00 86.25 337 LYS A C 1
ATOM 2688 O O . LYS A 1 337 ? 31.866 -9.287 -14.973 1.00 86.25 337 LYS A O 1
ATOM 2693 N N . VAL A 1 338 ? 33.066 -8.830 -13.117 1.00 88.19 338 VAL A N 1
ATOM 2694 C CA . VAL A 1 338 ? 33.956 -10.004 -13.176 1.00 88.19 338 VAL A CA 1
ATOM 2695 C C . VAL A 1 338 ? 33.165 -11.317 -13.201 1.00 88.19 338 VAL A C 1
ATOM 2697 O O . VAL A 1 338 ? 33.560 -12.268 -13.865 1.00 88.19 338 VAL A O 1
ATOM 2700 N N . SER A 1 339 ? 31.995 -11.359 -12.555 1.00 87.31 339 SER A N 1
ATOM 2701 C CA . SER A 1 339 ? 31.113 -12.534 -12.559 1.00 87.31 339 SER A CA 1
ATOM 2702 C C . SER A 1 339 ? 30.611 -12.942 -13.949 1.00 87.31 339 SER A C 1
ATOM 2704 O O . SER A 1 339 ? 30.163 -14.071 -14.114 1.00 87.31 339 SER A O 1
ATOM 2706 N N . ASP A 1 340 ? 30.651 -12.045 -14.938 1.00 89.00 340 ASP A N 1
ATOM 2707 C CA . ASP A 1 340 ? 30.213 -12.340 -16.307 1.00 89.00 340 ASP A CA 1
ATOM 2708 C C . ASP A 1 340 ? 31.353 -12.888 -17.191 1.00 89.00 340 ASP A C 1
ATOM 2710 O O . ASP A 1 340 ? 31.106 -13.285 -18.332 1.00 89.00 340 ASP A O 1
ATOM 2714 N N . TYR A 1 341 ? 32.596 -12.931 -16.693 1.00 93.38 341 TYR A N 1
ATOM 2715 C CA . TYR A 1 341 ? 33.762 -13.290 -17.508 1.00 93.38 341 TYR A CA 1
ATOM 2716 C C . TYR A 1 341 ? 33.720 -14.747 -17.961 1.00 93.38 341 TYR A C 1
ATOM 2718 O O . TYR A 1 341 ? 33.911 -15.012 -19.143 1.00 93.38 341 TYR A O 1
ATOM 2726 N N . GLU A 1 342 ? 33.397 -15.684 -17.069 1.00 94.69 342 GLU A N 1
ATOM 2727 C CA . GLU A 1 342 ? 33.317 -17.110 -17.422 1.00 94.69 342 GLU A CA 1
ATOM 2728 C C . GLU A 1 342 ? 32.251 -17.391 -18.486 1.00 94.69 342 GLU A C 1
ATOM 2730 O O . GLU A 1 342 ? 32.476 -18.164 -19.419 1.00 94.69 342 GLU A O 1
ATOM 2735 N N . ALA A 1 343 ? 31.102 -16.715 -18.398 1.00 92.06 343 ALA A N 1
ATOM 2736 C CA . ALA A 1 343 ? 30.052 -16.835 -19.403 1.00 92.06 343 ALA A CA 1
ATOM 2737 C C . ALA A 1 343 ? 30.515 -16.289 -20.766 1.00 92.06 343 ALA A C 1
ATOM 2739 O O . ALA A 1 343 ? 30.295 -16.937 -21.788 1.00 92.06 343 ALA A O 1
ATOM 2740 N N . CYS A 1 344 ? 31.214 -15.148 -20.780 1.00 93.88 344 CYS A N 1
ATOM 2741 C CA . CYS A 1 344 ? 31.781 -14.577 -22.003 1.00 93.88 344 CYS A CA 1
ATOM 2742 C C . CYS A 1 344 ? 32.861 -15.482 -22.613 1.00 93.88 344 CYS A C 1
ATOM 2744 O O . CYS A 1 344 ? 32.811 -15.791 -23.799 1.00 93.88 344 CYS A O 1
ATOM 2746 N N . LEU A 1 345 ? 33.805 -15.975 -21.805 1.00 95.19 345 LEU A N 1
ATOM 2747 C CA . LEU A 1 345 ? 34.848 -16.899 -22.259 1.00 95.19 345 LEU A CA 1
ATOM 2748 C C . LEU A 1 345 ? 34.251 -18.188 -22.830 1.00 95.19 345 LEU A C 1
ATOM 2750 O O . LEU A 1 345 ? 34.768 -18.725 -23.807 1.00 95.19 345 LEU A O 1
ATOM 2754 N N . THR A 1 346 ? 33.160 -18.677 -22.242 1.00 95.31 346 THR A N 1
ATOM 2755 C CA . THR A 1 346 ? 32.431 -19.843 -22.754 1.00 95.31 346 THR A CA 1
ATOM 2756 C C . THR A 1 346 ? 31.818 -19.561 -24.125 1.00 95.31 346 THR A C 1
ATOM 2758 O O . THR A 1 346 ? 31.983 -20.377 -25.030 1.00 95.31 346 THR A O 1
ATOM 2761 N N . GLU A 1 347 ? 31.171 -18.406 -24.308 1.00 94.81 347 GLU A N 1
ATOM 2762 C CA . GLU A 1 347 ? 30.655 -17.975 -25.616 1.00 94.81 347 GLU A CA 1
ATOM 2763 C C . GLU A 1 347 ? 31.773 -17.867 -26.660 1.00 94.81 347 GLU A C 1
ATOM 2765 O O . GLU A 1 347 ? 31.651 -18.454 -27.733 1.00 94.81 347 GLU A O 1
ATOM 2770 N N . LEU A 1 348 ? 32.885 -17.204 -26.328 1.00 94.62 348 LEU A N 1
ATOM 2771 C CA . LEU A 1 348 ? 34.021 -17.027 -27.239 1.00 94.62 348 LEU A CA 1
ATOM 2772 C C . LEU A 1 348 ? 34.636 -18.369 -27.655 1.00 94.62 348 LEU A C 1
ATOM 2774 O O . LEU A 1 348 ? 34.905 -18.590 -28.831 1.00 94.62 348 LEU A O 1
ATOM 2778 N N . ARG A 1 349 ? 34.824 -19.304 -26.715 1.00 96.25 349 ARG A N 1
ATOM 2779 C CA . ARG A 1 349 ? 35.352 -20.648 -27.021 1.00 96.25 349 ARG A CA 1
ATOM 2780 C C . ARG A 1 349 ? 34.400 -21.461 -27.895 1.00 96.25 349 ARG A C 1
ATOM 2782 O O . ARG A 1 349 ? 34.856 -22.270 -28.696 1.00 96.25 349 ARG A O 1
ATOM 2789 N N . LYS A 1 350 ? 33.090 -21.289 -27.712 1.00 95.75 350 LYS A N 1
ATOM 2790 C CA . LYS A 1 350 ? 32.063 -22.052 -28.429 1.00 95.75 350 LYS A CA 1
ATOM 2791 C C . LYS A 1 350 ? 31.827 -21.533 -29.848 1.00 95.75 350 LYS A C 1
ATOM 2793 O O . LYS A 1 350 ? 31.495 -22.330 -30.720 1.00 95.75 350 LYS A O 1
ATOM 2798 N N . ASN A 1 351 ? 31.989 -20.231 -30.069 1.00 93.25 351 ASN A N 1
ATOM 2799 C CA . ASN A 1 351 ? 31.637 -19.567 -31.323 1.00 93.25 351 ASN A CA 1
ATOM 2800 C C . ASN A 1 351 ? 32.869 -18.980 -32.043 1.00 93.25 351 ASN A C 1
ATOM 2802 O O . ASN A 1 351 ? 32.788 -17.885 -32.588 1.00 93.25 351 ASN A O 1
ATOM 2806 N N . ASP A 1 352 ? 34.005 -19.687 -32.016 1.00 92.31 352 ASP A N 1
ATOM 2807 C CA . ASP A 1 352 ? 35.241 -19.336 -32.746 1.00 92.31 352 ASP A CA 1
ATOM 2808 C C . ASP A 1 352 ? 35.722 -17.887 -32.524 1.00 92.31 352 ASP A C 1
ATOM 2810 O O . ASP A 1 352 ? 35.989 -17.130 -33.450 1.00 92.31 352 ASP A O 1
ATOM 2814 N N . GLY A 1 353 ? 35.769 -17.462 -31.261 1.00 90.69 353 GLY A N 1
ATOM 2815 C CA . GLY A 1 353 ? 36.177 -16.107 -30.883 1.00 90.69 353 GLY A CA 1
ATOM 2816 C C . GLY A 1 353 ? 35.077 -15.048 -30.997 1.00 90.69 353 GLY A C 1
ATOM 2817 O O . GLY A 1 353 ? 35.342 -13.883 -30.708 1.00 90.69 353 GLY A O 1
ATOM 2818 N N . HIS A 1 354 ? 33.843 -15.424 -31.345 1.00 91.75 354 HIS A N 1
ATOM 2819 C CA . HIS A 1 354 ? 32.693 -14.519 -31.408 1.00 91.75 354 HIS A CA 1
ATOM 2820 C C . HIS A 1 354 ? 31.713 -14.712 -30.241 1.00 91.75 354 HIS A C 1
ATOM 2822 O O . HIS A 1 354 ? 31.751 -15.692 -29.499 1.00 91.75 354 HIS A O 1
ATOM 2828 N N . THR A 1 355 ? 30.793 -13.764 -30.079 1.00 95.56 355 THR A N 1
ATOM 2829 C CA . THR A 1 355 ? 29.638 -13.892 -29.178 1.00 95.56 355 THR A CA 1
ATOM 2830 C C . THR A 1 355 ? 28.345 -13.950 -29.981 1.00 95.56 355 THR A C 1
ATOM 2832 O O . THR A 1 355 ? 28.268 -13.447 -31.106 1.00 95.56 355 THR A O 1
ATOM 2835 N N . THR A 1 356 ? 27.304 -14.547 -29.412 1.00 96.00 356 THR A N 1
ATOM 2836 C CA . THR A 1 356 ? 25.960 -14.510 -30.003 1.00 96.00 356 THR A CA 1
ATOM 2837 C C . THR A 1 356 ? 25.274 -13.162 -29.769 1.00 96.00 356 THR A C 1
ATOM 2839 O O . THR A 1 356 ? 25.569 -12.439 -28.809 1.00 96.00 356 THR A O 1
ATOM 2842 N N . ILE A 1 357 ? 24.321 -12.814 -30.638 1.00 95.56 357 ILE A N 1
ATOM 2843 C CA . ILE A 1 357 ? 23.511 -11.599 -30.477 1.00 95.56 357 ILE A CA 1
ATOM 2844 C C . ILE A 1 357 ? 22.657 -11.666 -29.203 1.00 95.56 357 ILE A C 1
ATOM 2846 O O . ILE A 1 357 ? 22.481 -10.659 -28.514 1.00 95.56 357 ILE A O 1
ATOM 2850 N N . GLU A 1 358 ? 22.178 -12.857 -28.842 1.00 96.44 358 GLU A N 1
ATOM 2851 C CA . GLU A 1 358 ? 21.425 -13.118 -27.617 1.00 96.44 358 GLU A CA 1
ATOM 2852 C C . GLU A 1 358 ? 22.265 -12.804 -26.377 1.00 96.44 358 GLU A C 1
ATOM 2854 O O . GLU A 1 358 ? 21.785 -12.115 -25.470 1.00 96.44 358 GLU A O 1
ATOM 2859 N N . PHE A 1 359 ? 23.528 -13.246 -26.355 1.00 96.38 359 PHE A N 1
ATOM 2860 C CA . PHE A 1 359 ? 24.450 -12.945 -25.264 1.00 96.38 359 PHE A CA 1
ATOM 2861 C C . PHE A 1 359 ? 24.709 -11.439 -25.149 1.00 96.38 359 PHE A C 1
ATOM 2863 O O . PHE A 1 359 ? 24.544 -10.869 -24.065 1.00 96.38 359 PHE A O 1
ATOM 2870 N N . ARG A 1 360 ? 25.039 -10.763 -26.261 1.00 96.94 360 ARG A N 1
ATOM 2871 C CA . ARG A 1 360 ? 25.295 -9.310 -26.259 1.00 96.94 360 ARG A CA 1
ATOM 2872 C C . ARG A 1 360 ? 24.077 -8.505 -25.812 1.00 96.94 360 ARG A C 1
ATOM 2874 O O . ARG A 1 360 ? 24.218 -7.605 -24.984 1.00 96.94 360 ARG A O 1
ATOM 2881 N N . ARG A 1 361 ? 22.871 -8.868 -26.264 1.00 96.88 361 ARG A N 1
ATOM 2882 C CA . ARG A 1 361 ? 21.612 -8.248 -25.812 1.00 96.88 361 ARG A CA 1
ATOM 2883 C C . ARG A 1 361 ? 21.404 -8.433 -24.307 1.00 96.88 361 ARG A C 1
ATOM 2885 O O . ARG A 1 361 ? 21.049 -7.479 -23.615 1.00 96.88 361 ARG A O 1
ATOM 2892 N N . GLY A 1 362 ? 21.651 -9.636 -23.787 1.00 95.31 362 GLY A N 1
ATOM 2893 C CA . GLY A 1 362 ? 21.584 -9.918 -22.351 1.00 95.31 362 GLY A CA 1
ATOM 2894 C C . GLY A 1 362 ? 22.555 -9.058 -21.538 1.00 95.31 362 GLY A C 1
ATOM 2895 O O . GLY A 1 362 ? 22.177 -8.504 -20.503 1.00 95.31 362 GLY A O 1
ATOM 2896 N N . GLN A 1 363 ? 23.781 -8.883 -22.031 1.00 96.38 363 GLN A N 1
ATOM 2897 C CA . GLN A 1 363 ? 24.771 -8.015 -21.401 1.00 96.38 363 GLN A CA 1
ATOM 2898 C C . GLN A 1 363 ? 24.390 -6.529 -21.478 1.00 96.38 363 GLN A C 1
ATOM 2900 O O . GLN A 1 363 ? 24.488 -5.835 -20.469 1.00 96.38 363 GLN A O 1
ATOM 2905 N N . ALA A 1 364 ? 23.864 -6.045 -22.605 1.00 95.06 364 ALA A N 1
ATOM 2906 C CA . ALA A 1 364 ? 23.395 -4.664 -22.740 1.00 95.06 364 ALA A CA 1
ATOM 2907 C C . ALA A 1 364 ? 22.293 -4.310 -21.726 1.00 95.06 364 ALA A C 1
ATOM 2909 O O . ALA A 1 364 ? 22.351 -3.257 -21.090 1.00 95.06 364 ALA A O 1
ATOM 2910 N N . ILE A 1 365 ? 21.336 -5.221 -21.496 1.00 92.69 365 ILE A N 1
ATOM 2911 C CA . ILE A 1 365 ? 20.301 -5.063 -20.459 1.00 92.69 365 ILE A CA 1
ATOM 2912 C C . ILE A 1 365 ? 20.940 -4.915 -19.070 1.00 92.69 365 ILE A C 1
ATOM 2914 O O . ILE A 1 365 ? 20.541 -4.045 -18.291 1.00 92.69 365 ILE A O 1
ATOM 2918 N N . LYS A 1 366 ? 21.951 -5.737 -18.749 1.00 91.56 366 LYS A N 1
ATOM 2919 C CA . LYS A 1 366 ? 22.685 -5.626 -17.478 1.00 91.56 366 LYS A CA 1
ATOM 2920 C C . LYS A 1 366 ? 23.398 -4.279 -17.356 1.00 91.56 366 LYS A C 1
ATOM 2922 O O . LYS A 1 366 ? 23.364 -3.694 -16.277 1.00 91.56 366 LYS A O 1
ATOM 2927 N N . ILE A 1 367 ? 24.012 -3.784 -18.431 1.00 94.00 367 ILE A N 1
ATOM 2928 C CA . ILE A 1 367 ? 24.725 -2.503 -18.425 1.00 94.00 367 ILE A CA 1
ATOM 2929 C C . ILE A 1 367 ? 23.782 -1.326 -18.190 1.00 94.00 367 ILE A C 1
ATOM 2931 O O . ILE A 1 367 ? 24.037 -0.549 -17.273 1.00 94.00 367 ILE A O 1
ATOM 2935 N N . PHE A 1 368 ? 22.671 -1.219 -18.925 1.00 92.56 368 PHE A N 1
ATOM 2936 C CA . PHE A 1 368 ? 21.712 -0.128 -18.703 1.00 92.56 368 PHE A CA 1
ATOM 2937 C C . PHE A 1 368 ? 21.117 -0.154 -17.292 1.00 92.56 368 PHE A C 1
ATOM 2939 O O . PHE A 1 368 ? 20.894 0.900 -16.698 1.00 92.56 368 PHE A O 1
ATOM 2946 N N . LYS A 1 369 ? 20.932 -1.349 -16.714 1.00 85.19 369 LYS A N 1
ATOM 2947 C CA . LYS A 1 369 ? 20.555 -1.491 -15.304 1.00 85.19 369 LYS A CA 1
ATOM 2948 C C . LYS A 1 369 ? 21.634 -0.949 -14.355 1.00 85.19 369 LYS A C 1
ATOM 2950 O O . LYS A 1 369 ? 21.293 -0.280 -13.387 1.00 85.19 369 LYS A O 1
ATOM 2955 N N . ILE A 1 370 ? 22.911 -1.247 -14.606 1.00 86.44 370 ILE A N 1
ATOM 2956 C CA . ILE A 1 370 ? 24.033 -0.784 -13.772 1.00 86.44 370 ILE A CA 1
ATOM 2957 C C . ILE A 1 370 ? 24.180 0.738 -13.847 1.00 86.44 370 ILE A C 1
ATOM 2959 O O . ILE A 1 370 ? 24.272 1.373 -12.802 1.00 86.44 370 ILE A O 1
ATOM 2963 N N . THR A 1 371 ? 24.163 1.332 -15.042 1.00 90.25 371 THR A N 1
ATOM 2964 C CA . THR A 1 371 ? 24.341 2.786 -15.187 1.00 90.25 371 THR A CA 1
ATOM 2965 C C . THR A 1 371 ? 23.149 3.562 -14.635 1.00 90.25 371 THR A C 1
ATOM 2967 O O . THR A 1 371 ? 23.346 4.573 -13.979 1.00 90.25 371 THR A O 1
ATOM 2970 N N . SER A 1 372 ? 21.921 3.050 -14.800 1.00 84.88 372 SER A N 1
ATOM 2971 C CA . SER A 1 372 ? 20.735 3.651 -14.173 1.00 84.88 372 SER A CA 1
ATOM 2972 C C . SER A 1 372 ? 20.820 3.655 -12.645 1.00 84.88 372 SER A C 1
ATOM 2974 O O . SER A 1 372 ? 20.379 4.613 -12.024 1.00 84.88 372 SER A O 1
ATOM 2976 N N . TYR A 1 373 ? 21.360 2.592 -12.043 1.00 81.62 373 TYR A N 1
ATOM 2977 C CA . TYR A 1 373 ? 21.568 2.525 -10.595 1.00 81.62 373 TYR A CA 1
ATOM 2978 C C . TYR A 1 373 ? 22.689 3.467 -10.136 1.00 81.62 373 TYR A C 1
ATOM 2980 O O . TYR A 1 373 ? 22.562 4.124 -9.111 1.00 81.62 373 TYR A O 1
ATOM 2988 N N . TYR A 1 374 ? 23.770 3.568 -10.910 1.00 85.62 374 TYR A N 1
ATOM 2989 C CA . TYR A 1 374 ? 24.879 4.473 -10.613 1.00 85.62 374 TYR A CA 1
ATOM 2990 C C . TYR A 1 374 ? 24.437 5.944 -10.587 1.00 85.62 374 TYR A C 1
ATOM 2992 O O . TYR A 1 374 ? 24.685 6.641 -9.604 1.00 85.62 374 TYR A O 1
ATOM 3000 N N . ASP A 1 375 ? 23.710 6.382 -11.620 1.00 87.50 375 ASP A N 1
ATOM 3001 C CA . ASP A 1 375 ? 23.167 7.744 -11.703 1.00 87.50 375 ASP A CA 1
ATOM 3002 C C . ASP A 1 375 ? 22.168 8.022 -10.564 1.00 87.50 375 ASP A C 1
ATOM 3004 O O . ASP A 1 375 ? 22.121 9.129 -10.028 1.00 87.50 375 ASP A O 1
ATOM 3008 N N . GLN A 1 376 ? 21.410 7.002 -10.141 1.00 78.62 376 GLN A N 1
ATOM 3009 C CA . GLN A 1 376 ? 20.513 7.096 -8.988 1.00 78.62 376 GLN A CA 1
ATOM 3010 C C . GLN A 1 376 ? 21.283 7.365 -7.687 1.00 78.62 376 GLN A C 1
ATOM 3012 O O . GLN A 1 376 ? 20.892 8.258 -6.940 1.00 78.62 376 GLN A O 1
ATOM 3017 N N . CYS A 1 377 ? 22.381 6.650 -7.418 1.00 79.50 377 CYS A N 1
ATOM 3018 C CA . CYS A 1 377 ? 23.194 6.896 -6.221 1.00 79.50 377 CYS A CA 1
ATOM 3019 C C . CYS A 1 377 ? 23.732 8.337 -6.182 1.00 79.50 377 CYS A C 1
ATOM 3021 O O . CYS A 1 377 ? 23.743 8.958 -5.118 1.00 79.50 377 CYS A O 1
ATOM 3023 N N . ILE A 1 378 ? 24.145 8.884 -7.332 1.00 86.12 378 ILE A N 1
ATOM 3024 C CA . ILE A 1 378 ? 24.603 10.279 -7.446 1.00 86.12 378 ILE A CA 1
ATOM 3025 C C . ILE A 1 378 ? 23.461 11.250 -7.129 1.00 86.12 378 ILE A C 1
ATOM 3027 O O . ILE A 1 378 ? 23.640 12.173 -6.334 1.00 86.12 378 ILE A O 1
ATOM 3031 N N . PHE A 1 379 ? 22.279 11.028 -7.709 1.00 81.62 379 PHE A N 1
ATOM 3032 C CA . PHE A 1 379 ? 21.096 11.851 -7.453 1.00 81.62 379 PHE A CA 1
ATOM 3033 C C . PHE A 1 379 ? 20.699 11.860 -5.966 1.00 81.62 379 PHE A C 1
ATOM 3035 O O . PHE A 1 379 ? 20.485 12.931 -5.393 1.00 81.62 379 PHE A O 1
ATOM 3042 N N . SER A 1 380 ? 20.659 10.687 -5.325 1.00 73.88 380 SER A N 1
ATOM 3043 C CA . SER A 1 380 ? 20.364 10.554 -3.892 1.00 73.88 380 SER A CA 1
ATOM 3044 C C . SER A 1 380 ? 21.382 11.298 -3.021 1.00 73.88 380 SER A C 1
ATOM 3046 O O . SER A 1 380 ? 20.997 11.995 -2.084 1.00 73.88 380 SER A O 1
ATOM 3048 N N . PHE A 1 381 ? 22.678 11.230 -3.354 1.00 79.31 381 PHE A N 1
ATOM 3049 C CA . PHE A 1 381 ? 23.718 11.973 -2.634 1.00 79.31 381 PHE A CA 1
ATOM 3050 C C . PHE A 1 381 ? 23.474 13.490 -2.661 1.00 79.31 381 PHE A C 1
ATOM 3052 O O . PHE A 1 381 ? 23.448 14.116 -1.603 1.00 79.31 381 PHE A O 1
ATOM 3059 N N . PHE A 1 382 ? 23.239 14.079 -3.839 1.00 79.38 382 PHE A N 1
ATOM 3060 C CA . PHE A 1 382 ? 22.992 15.523 -3.949 1.00 79.38 382 PHE A CA 1
ATOM 3061 C C . PHE A 1 382 ? 21.687 15.955 -3.274 1.00 79.38 382 PHE A C 1
ATOM 3063 O O . PHE A 1 382 ? 21.662 16.996 -2.621 1.00 79.38 382 PHE A O 1
ATOM 3070 N N . THR A 1 383 ? 20.638 15.134 -3.358 1.00 69.00 383 THR A N 1
ATOM 3071 C CA . THR A 1 383 ? 19.361 15.408 -2.679 1.00 69.00 383 THR A CA 1
ATOM 3072 C C . THR A 1 383 ? 19.549 15.498 -1.161 1.00 69.00 383 THR A C 1
ATOM 3074 O O . THR A 1 383 ? 19.027 16.412 -0.528 1.00 69.00 383 THR A O 1
ATOM 3077 N N . ASN A 1 384 ? 20.360 14.609 -0.579 1.00 67.81 384 ASN A N 1
ATOM 3078 C CA . ASN A 1 384 ? 20.649 14.612 0.858 1.00 67.81 384 ASN A CA 1
ATOM 3079 C C . ASN A 1 384 ? 21.549 15.788 1.299 1.00 67.81 384 ASN A C 1
ATOM 3081 O O . ASN A 1 384 ? 21.484 16.212 2.457 1.00 67.81 384 ASN A O 1
ATOM 3085 N N . LEU A 1 385 ? 22.375 16.349 0.402 1.00 70.62 385 LEU A N 1
ATOM 3086 C CA . LEU A 1 385 ? 23.183 17.541 0.699 1.00 70.62 385 LEU A CA 1
ATOM 3087 C C . LEU A 1 385 ? 22.325 18.797 0.889 1.00 70.62 385 LEU A C 1
ATOM 3089 O O . LEU A 1 385 ? 22.602 19.586 1.790 1.00 70.62 385 LEU A O 1
ATOM 3093 N N . GLU A 1 386 ? 21.272 18.973 0.091 1.00 58.84 386 GLU A N 1
ATOM 3094 C CA . GLU A 1 386 ? 20.388 20.146 0.177 1.00 58.84 386 GLU A CA 1
ATOM 3095 C C . GLU A 1 386 ? 19.523 20.158 1.451 1.00 58.84 386 GLU A C 1
ATOM 3097 O O . GLU A 1 386 ? 18.985 21.194 1.837 1.00 58.84 386 GLU A O 1
ATOM 3102 N N . THR A 1 387 ? 19.408 19.021 2.144 1.00 53.34 387 THR A N 1
ATOM 3103 C CA . THR A 1 387 ? 18.444 18.813 3.231 1.00 53.34 387 THR A CA 1
ATOM 3104 C C . THR A 1 387 ? 19.080 18.627 4.614 1.00 53.34 387 THR A C 1
ATOM 3106 O O . THR A 1 387 ? 18.562 17.863 5.427 1.00 53.34 387 THR A O 1
ATOM 3109 N N . HIS A 1 388 ? 20.182 19.326 4.910 1.00 46.50 388 HIS A N 1
ATOM 3110 C CA . HIS A 1 388 ? 20.903 19.232 6.198 1.00 46.50 388 HIS A CA 1
ATOM 3111 C C . HIS A 1 388 ? 20.112 19.701 7.443 1.00 46.50 388 HIS A C 1
ATOM 3113 O O . HIS A 1 388 ? 20.582 19.499 8.557 1.00 46.50 388 HIS A O 1
ATOM 3119 N N . ASP A 1 389 ? 18.914 20.274 7.271 1.00 41.88 389 ASP A N 1
ATOM 3120 C CA . ASP A 1 389 ? 18.049 20.783 8.354 1.00 41.88 389 ASP A CA 1
ATOM 3121 C C . ASP A 1 389 ? 16.729 19.996 8.515 1.00 41.88 389 ASP A C 1
ATOM 3123 O O . ASP A 1 389 ? 15.770 20.470 9.131 1.00 41.88 389 ASP A O 1
ATOM 3127 N N . ARG A 1 390 ? 16.623 18.786 7.946 1.00 45.38 390 ARG A N 1
ATOM 3128 C CA . ARG A 1 390 ? 15.410 17.977 8.118 1.00 45.38 390 ARG A CA 1
ATOM 3129 C C . ARG A 1 390 ? 15.400 17.309 9.489 1.00 45.38 390 ARG A C 1
ATOM 3131 O O . ARG A 1 390 ? 16.069 16.308 9.727 1.00 45.38 390 ARG A O 1
ATOM 3138 N N . ASP A 1 391 ? 14.529 17.821 10.352 1.00 43.56 391 ASP A N 1
ATOM 3139 C CA . ASP A 1 391 ? 13.839 17.002 11.344 1.00 43.56 391 ASP A CA 1
ATOM 3140 C C . ASP A 1 391 ? 13.354 15.720 10.629 1.00 43.56 391 ASP A C 1
ATOM 3142 O O . ASP A 1 391 ? 12.803 15.811 9.524 1.00 43.56 391 ASP A O 1
ATOM 3146 N N . TYR A 1 392 ? 13.573 14.538 11.218 1.00 44.06 392 TYR A N 1
ATOM 3147 C CA . TYR A 1 392 ? 13.322 13.187 10.659 1.00 44.06 392 TYR A CA 1
ATOM 3148 C C . TYR A 1 392 ? 11.836 12.898 10.290 1.00 44.06 392 TYR A C 1
ATOM 3150 O O . TYR A 1 392 ? 11.391 11.752 10.210 1.00 44.06 392 TYR A O 1
ATOM 3158 N N . GLN A 1 393 ? 11.027 13.937 10.092 1.00 51.28 393 GLN A N 1
ATOM 3159 C CA . GLN A 1 393 ? 9.582 13.926 9.895 1.00 51.28 393 GLN A CA 1
ATOM 3160 C C . GLN A 1 393 ? 9.128 14.308 8.475 1.00 51.28 393 GLN A C 1
ATOM 3162 O O . GLN A 1 393 ? 7.931 14.255 8.201 1.00 51.28 393 GLN A O 1
ATOM 3167 N N . THR A 1 394 ? 10.023 14.682 7.553 1.00 62.69 394 THR A N 1
ATOM 3168 C CA . THR A 1 394 ? 9.619 15.152 6.212 1.00 62.69 394 THR A CA 1
ATOM 3169 C C . THR A 1 394 ? 9.835 14.097 5.124 1.00 62.69 394 THR A C 1
ATOM 3171 O O . THR A 1 394 ? 10.963 13.778 4.756 1.00 62.69 394 THR A O 1
ATOM 3174 N N . ILE A 1 395 ? 8.730 13.574 4.574 1.00 71.50 395 ILE A N 1
ATOM 3175 C CA . ILE A 1 395 ? 8.722 12.722 3.371 1.00 71.50 395 ILE A CA 1
ATOM 3176 C C . ILE A 1 395 ? 9.320 13.535 2.198 1.00 71.50 395 ILE A C 1
ATOM 3178 O O . ILE A 1 395 ? 8.909 14.682 2.012 1.00 71.50 395 ILE A O 1
ATOM 3182 N N . PRO A 1 396 ? 10.306 13.020 1.438 1.00 68.38 396 PRO A N 1
ATOM 3183 C CA . PRO A 1 396 ? 10.950 13.781 0.362 1.00 68.38 396 PRO A CA 1
ATOM 3184 C C . PRO A 1 396 ? 10.070 13.910 -0.893 1.00 68.38 396 PRO A C 1
ATOM 3186 O O . PRO A 1 396 ? 9.203 13.073 -1.143 1.00 68.38 396 PRO A O 1
ATOM 3189 N N . ASP A 1 397 ? 10.319 14.957 -1.694 1.00 70.31 397 ASP A N 1
ATOM 3190 C CA . ASP A 1 397 ? 9.566 15.259 -2.929 1.00 70.31 397 ASP A CA 1
ATOM 3191 C C . ASP A 1 397 ? 9.788 14.208 -4.029 1.00 70.31 397 ASP A C 1
ATOM 3193 O O . ASP A 1 397 ? 8.945 14.002 -4.905 1.00 70.31 397 ASP A O 1
ATOM 3197 N N . HIS A 1 398 ? 10.925 13.515 -3.960 1.00 68.38 398 HIS A N 1
ATOM 3198 C CA . HIS A 1 398 ? 11.290 12.416 -4.836 1.00 68.38 398 HIS A CA 1
ATOM 3199 C C . HIS A 1 398 ? 11.741 11.224 -3.993 1.00 68.38 398 HIS A C 1
ATOM 3201 O O . HIS A 1 398 ? 12.553 11.368 -3.084 1.00 68.38 398 HIS A O 1
ATOM 3207 N N . ILE A 1 399 ? 11.199 10.045 -4.300 1.00 72.81 399 ILE A N 1
ATOM 3208 C CA . ILE A 1 399 ? 11.520 8.787 -3.626 1.00 72.81 399 ILE A CA 1
ATOM 3209 C C . ILE A 1 399 ? 11.851 7.756 -4.690 1.00 72.81 399 ILE A C 1
ATOM 3211 O O . ILE A 1 399 ? 11.001 7.436 -5.527 1.00 72.81 399 ILE A O 1
ATOM 3215 N N . ASN A 1 400 ? 13.053 7.191 -4.624 1.00 70.50 400 ASN A N 1
ATOM 3216 C CA . ASN A 1 400 ? 13.453 6.117 -5.518 1.00 70.50 400 ASN A CA 1
ATOM 3217 C C . ASN A 1 400 ? 13.508 4.780 -4.775 1.00 70.50 400 ASN A C 1
ATOM 3219 O O . ASN A 1 400 ? 14.302 4.582 -3.860 1.00 70.50 400 ASN A O 1
ATOM 3223 N N . ILE A 1 401 ? 12.681 3.826 -5.206 1.00 76.06 401 ILE A N 1
ATOM 3224 C CA . ILE A 1 401 ? 12.576 2.504 -4.579 1.00 76.06 401 ILE A CA 1
ATOM 3225 C C . ILE A 1 401 ? 13.137 1.452 -5.527 1.00 76.06 401 ILE A C 1
ATOM 3227 O O . ILE A 1 401 ? 12.523 1.126 -6.545 1.00 76.06 401 ILE A O 1
ATOM 3231 N N . SER A 1 402 ? 14.288 0.877 -5.177 1.00 74.56 402 SER A N 1
ATOM 3232 C CA . SER A 1 402 ? 14.868 -0.241 -5.920 1.00 74.56 402 SER A CA 1
ATOM 3233 C C . SER A 1 402 ? 14.382 -1.566 -5.336 1.00 74.56 402 SER A C 1
ATOM 3235 O O . SER A 1 402 ? 14.555 -1.852 -4.152 1.00 74.56 402 SER A O 1
ATOM 3237 N N . LEU A 1 403 ? 13.755 -2.396 -6.171 1.00 81.88 403 LEU A N 1
ATOM 3238 C CA . LEU A 1 403 ? 13.230 -3.703 -5.779 1.00 81.88 403 LEU A CA 1
ATOM 3239 C C . LEU A 1 403 ? 14.055 -4.820 -6.418 1.00 81.88 403 LEU A C 1
ATOM 3241 O O . LEU A 1 403 ? 14.116 -4.959 -7.642 1.00 81.88 403 LEU A O 1
ATOM 3245 N N . LYS A 1 404 ? 14.640 -5.687 -5.591 1.00 77.12 404 LYS A N 1
ATOM 3246 C CA . LYS A 1 404 ? 15.337 -6.897 -6.041 1.00 77.12 404 LYS A CA 1
ATOM 3247 C C . LYS A 1 404 ? 14.533 -8.127 -5.646 1.00 77.12 404 LYS A C 1
ATOM 3249 O O . LYS A 1 404 ? 14.263 -8.360 -4.475 1.00 77.12 404 LYS A O 1
ATOM 3254 N N . LYS A 1 405 ? 14.142 -8.934 -6.632 1.00 85.56 405 LYS A N 1
ATOM 3255 C CA . LYS A 1 405 ? 13.378 -10.163 -6.391 1.00 85.56 405 LYS A CA 1
ATOM 3256 C C . LYS A 1 405 ? 14.191 -11.131 -5.527 1.00 85.56 405 LYS A C 1
ATOM 3258 O O . LYS A 1 405 ? 15.326 -11.444 -5.879 1.00 85.56 405 LYS A O 1
ATOM 3263 N N . ILE A 1 406 ? 13.592 -11.611 -4.439 1.00 85.94 406 ILE A N 1
ATOM 3264 C CA . ILE A 1 406 ? 14.152 -12.654 -3.569 1.00 85.94 406 ILE A CA 1
ATOM 3265 C C . ILE A 1 406 ? 13.703 -14.020 -4.089 1.00 85.94 406 ILE A C 1
ATOM 3267 O O . ILE A 1 406 ? 14.532 -14.861 -4.416 1.00 85.94 406 ILE A O 1
ATOM 3271 N N . ASN A 1 407 ? 12.389 -14.232 -4.207 1.00 86.62 407 ASN A N 1
ATOM 3272 C CA . ASN A 1 407 ? 11.827 -15.491 -4.693 1.00 86.62 407 ASN A CA 1
ATOM 3273 C C . ASN A 1 407 ? 10.456 -15.288 -5.359 1.00 86.62 407 ASN A C 1
ATOM 3275 O O . ASN A 1 407 ? 9.734 -14.336 -5.059 1.00 86.62 407 ASN A O 1
ATOM 3279 N N . THR A 1 408 ? 10.084 -16.194 -6.262 1.00 94.25 408 THR A N 1
ATOM 3280 C CA . THR A 1 408 ? 8.707 -16.312 -6.766 1.00 94.25 408 THR A CA 1
ATOM 3281 C C . THR A 1 408 ? 7.852 -17.031 -5.723 1.00 94.25 408 THR A C 1
ATOM 3283 O O . THR A 1 408 ? 8.284 -18.028 -5.152 1.00 94.25 408 THR A O 1
ATOM 3286 N N . LEU A 1 409 ? 6.635 -16.545 -5.485 1.00 94.50 409 LEU A N 1
ATOM 3287 C CA . LEU A 1 409 ? 5.652 -17.205 -4.628 1.00 94.50 409 LEU A CA 1
ATOM 3288 C C . LEU A 1 409 ? 4.716 -18.063 -5.481 1.00 94.50 409 LEU A C 1
ATOM 3290 O O . LEU A 1 409 ? 4.561 -17.834 -6.679 1.00 94.50 409 LEU A O 1
ATOM 3294 N N . ARG A 1 410 ? 4.066 -19.051 -4.859 1.00 92.50 410 ARG A N 1
ATOM 3295 C CA . ARG A 1 410 ? 3.189 -19.995 -5.571 1.00 92.50 410 ARG A CA 1
ATOM 3296 C C . ARG A 1 410 ? 2.050 -19.295 -6.328 1.00 92.50 410 ARG A C 1
ATOM 3298 O O . ARG A 1 410 ? 1.713 -19.716 -7.427 1.00 92.50 410 ARG A O 1
ATOM 3305 N N . TYR A 1 411 ? 1.466 -18.273 -5.711 1.00 95.56 411 TYR A N 1
ATOM 3306 C CA . TYR A 1 411 ? 0.455 -17.360 -6.244 1.00 95.56 411 TYR A CA 1
ATOM 3307 C C . TYR A 1 411 ? 0.321 -16.165 -5.275 1.00 95.56 411 TYR A C 1
ATOM 3309 O O . TYR A 1 411 ? 0.961 -16.164 -4.216 1.00 95.56 411 TYR A O 1
ATOM 3317 N N . GLY A 1 412 ? -0.453 -15.147 -5.654 1.00 96.62 412 GLY A N 1
ATOM 3318 C CA . GLY A 1 412 ? -0.782 -13.969 -4.844 1.00 96.62 412 GLY A CA 1
ATOM 3319 C C . GLY A 1 412 ? -1.803 -14.272 -3.753 1.00 96.62 412 GLY A C 1
ATOM 3320 O O . GLY A 1 412 ? -1.758 -15.332 -3.136 1.00 96.62 412 GLY A O 1
ATOM 3321 N N . GLU A 1 413 ? -2.736 -13.358 -3.499 1.00 95.81 413 GLU A N 1
ATOM 3322 C CA . GLU A 1 413 ? -3.843 -13.648 -2.576 1.00 95.81 413 GLU A CA 1
ATOM 3323 C C . GLU A 1 413 ? -4.722 -14.789 -3.101 1.00 95.81 413 GLU A C 1
ATOM 3325 O O . GLU A 1 413 ? -5.201 -15.624 -2.335 1.00 95.81 413 GLU A O 1
ATOM 3330 N N . ASN A 1 414 ? -4.867 -14.875 -4.425 1.00 96.44 414 ASN A N 1
ATOM 3331 C CA . ASN A 1 414 ? -5.693 -15.864 -5.101 1.00 96.44 414 ASN A CA 1
ATOM 3332 C C . ASN A 1 414 ? -4.874 -16.701 -6.104 1.00 96.44 414 ASN A C 1
ATOM 3334 O O . ASN A 1 414 ? -3.945 -16.174 -6.720 1.00 96.44 414 ASN A O 1
ATOM 3338 N N . PRO A 1 415 ? -5.240 -17.978 -6.358 1.00 96.50 415 PRO A N 1
ATOM 3339 C CA . PRO A 1 415 ? -4.468 -18.887 -7.218 1.00 96.50 415 PRO A CA 1
ATOM 3340 C C . PRO A 1 415 ? -4.190 -18.410 -8.650 1.00 96.50 415 PRO A C 1
ATOM 3342 O O . PRO A 1 415 ? -3.212 -18.837 -9.252 1.00 96.50 415 PRO A O 1
ATOM 3345 N N . HIS A 1 416 ? -5.039 -17.544 -9.206 1.00 95.81 416 HIS A N 1
ATOM 3346 C CA . HIS A 1 416 ? -4.890 -17.008 -10.562 1.00 95.81 416 HIS A CA 1
ATOM 3347 C C . HIS A 1 416 ? -3.919 -15.814 -10.644 1.00 95.81 416 HIS A C 1
ATOM 3349 O O . HIS A 1 416 ? -3.606 -15.358 -11.741 1.00 95.81 416 HIS A O 1
ATOM 3355 N N . GLN A 1 417 ? -3.453 -15.289 -9.507 1.00 97.25 417 GLN A N 1
ATOM 3356 C CA . GLN A 1 417 ? -2.547 -14.143 -9.437 1.00 97.25 417 GLN A CA 1
ATOM 3357 C C . GLN A 1 417 ? -1.104 -14.635 -9.282 1.00 97.25 417 GLN A C 1
ATOM 3359 O O . GLN A 1 417 ? -0.806 -15.406 -8.374 1.00 97.25 417 GLN A O 1
ATOM 3364 N N . SER A 1 418 ? -0.178 -14.174 -10.120 1.00 97.44 418 SER A N 1
ATOM 3365 C CA . SER A 1 418 ? 1.257 -14.418 -9.913 1.00 97.44 418 SER A CA 1
ATOM 3366 C C . SER A 1 418 ? 1.805 -13.524 -8.800 1.00 97.44 418 SER A C 1
ATOM 3368 O O . SER A 1 418 ? 1.429 -12.356 -8.728 1.00 97.44 418 SER A O 1
ATOM 3370 N N . ALA A 1 419 ? 2.741 -14.019 -7.987 1.00 97.00 419 ALA A N 1
ATOM 3371 C CA . ALA A 1 419 ? 3.371 -13.206 -6.948 1.00 97.00 419 ALA A CA 1
ATOM 3372 C C . ALA A 1 419 ? 4.850 -13.533 -6.735 1.00 97.00 419 ALA A C 1
ATOM 3374 O O . ALA A 1 419 ? 5.351 -14.595 -7.106 1.00 97.00 419 ALA A O 1
ATOM 3375 N N . ALA A 1 420 ? 5.560 -12.594 -6.120 1.00 94.81 420 ALA A N 1
ATOM 3376 C CA . ALA A 1 420 ? 6.952 -12.721 -5.724 1.00 94.81 420 ALA A CA 1
ATOM 3377 C C . ALA A 1 420 ? 7.224 -11.820 -4.515 1.00 94.81 420 ALA A C 1
ATOM 3379 O O . ALA A 1 420 ? 6.554 -10.805 -4.336 1.00 94.81 420 ALA A O 1
ATOM 3380 N N . ILE A 1 421 ? 8.219 -12.187 -3.712 1.00 89.50 421 ILE A N 1
ATOM 3381 C CA . ILE A 1 421 ? 8.755 -11.339 -2.645 1.00 89.50 421 ILE A CA 1
ATOM 3382 C C . ILE A 1 421 ? 10.013 -10.628 -3.147 1.00 89.50 421 ILE A C 1
ATOM 3384 O O . ILE A 1 421 ? 10.858 -11.234 -3.816 1.00 89.50 421 ILE A O 1
ATOM 3388 N N . PHE A 1 422 ? 10.122 -9.339 -2.839 1.00 87.25 422 PHE A N 1
ATOM 3389 C CA . PHE A 1 422 ? 11.237 -8.478 -3.220 1.00 87.25 422 PHE A CA 1
ATOM 3390 C C . PHE A 1 422 ? 11.885 -7.898 -1.962 1.00 87.25 422 PHE A C 1
ATOM 3392 O O . PHE A 1 422 ? 11.189 -7.531 -1.021 1.00 87.25 422 PHE A O 1
ATOM 3399 N N . SER A 1 423 ? 13.211 -7.801 -1.957 1.00 80.12 423 SER A N 1
ATOM 3400 C CA . SER A 1 423 ? 13.944 -6.950 -1.028 1.00 80.12 423 SER A CA 1
ATOM 3401 C C . SER A 1 423 ? 13.908 -5.532 -1.571 1.00 80.12 423 SER A C 1
ATOM 3403 O O . SER A 1 423 ? 14.132 -5.334 -2.771 1.00 80.12 423 SER A O 1
ATOM 3405 N N . VAL A 1 424 ? 13.681 -4.562 -0.699 1.00 76.25 424 VAL A N 1
ATOM 3406 C CA . VAL A 1 424 ? 13.749 -3.151 -1.066 1.00 76.25 424 VAL A CA 1
ATOM 3407 C C . VAL A 1 424 ? 15.108 -2.600 -0.670 1.00 76.25 424 VAL A C 1
ATOM 3409 O O . VAL A 1 424 ? 15.615 -2.900 0.409 1.00 76.25 424 VAL A O 1
ATOM 3412 N N . GLN A 1 425 ? 15.681 -1.802 -1.557 1.00 68.75 425 GLN A N 1
ATOM 3413 C CA . GLN A 1 425 ? 16.869 -1.000 -1.324 1.00 68.75 425 GLN A CA 1
ATOM 3414 C C . GLN A 1 425 ? 16.475 0.455 -1.584 1.00 68.75 425 GLN A C 1
ATOM 3416 O O . GLN A 1 425 ? 15.932 0.766 -2.647 1.00 68.75 425 GLN A O 1
ATOM 3421 N N . SER A 1 426 ? 16.693 1.316 -0.596 1.00 62.06 426 SER A N 1
ATOM 3422 C CA . SER A 1 426 ? 16.418 2.747 -0.678 1.00 62.06 426 SER A CA 1
ATOM 3423 C C . SER A 1 426 ? 17.496 3.479 0.105 1.00 62.06 426 SER A C 1
ATOM 3425 O O . SER A 1 426 ? 17.685 3.178 1.280 1.00 62.06 426 SER A O 1
ATOM 3427 N N . ASP A 1 427 ? 18.177 4.418 -0.545 1.00 55.56 427 ASP A N 1
ATOM 3428 C CA . ASP A 1 427 ? 19.117 5.333 0.114 1.00 55.56 427 ASP A CA 1
ATOM 3429 C C . ASP A 1 427 ? 18.392 6.577 0.659 1.00 55.56 427 ASP A C 1
ATOM 3431 O O . ASP A 1 427 ? 18.874 7.217 1.586 1.00 55.56 427 ASP A O 1
ATOM 3435 N N . ASP A 1 428 ? 17.203 6.877 0.118 1.00 53.28 428 ASP A N 1
ATOM 3436 C CA . ASP A 1 428 ? 16.410 8.072 0.445 1.00 53.28 428 ASP A CA 1
ATOM 3437 C C . ASP A 1 428 ? 15.475 7.872 1.653 1.00 53.28 428 ASP A C 1
ATOM 3439 O O . ASP A 1 428 ? 14.834 8.813 2.113 1.00 53.28 428 ASP A O 1
ATOM 3443 N N . LEU A 1 429 ? 15.317 6.632 2.132 1.00 58.34 429 LEU A N 1
ATOM 3444 C CA . LEU A 1 429 ? 14.324 6.280 3.146 1.00 58.34 429 LEU A CA 1
ATOM 3445 C C . LEU A 1 429 ? 14.911 5.290 4.154 1.00 58.34 429 LEU A C 1
ATOM 3447 O O . LEU A 1 429 ? 15.529 4.305 3.750 1.00 58.34 429 LEU A O 1
ATOM 3451 N N . ASP A 1 430 ? 14.612 5.491 5.443 1.00 56.53 430 ASP A N 1
ATOM 3452 C CA . ASP A 1 430 ? 14.931 4.569 6.549 1.00 56.53 430 ASP A CA 1
ATOM 3453 C C . ASP A 1 430 ? 14.104 3.274 6.460 1.00 56.53 430 ASP A C 1
ATOM 3455 O O . ASP A 1 430 ? 13.168 2.980 7.222 1.00 56.53 430 ASP A O 1
ATOM 3459 N N . ILE A 1 431 ? 14.436 2.479 5.454 1.00 55.41 431 ILE A N 1
ATOM 3460 C CA . ILE A 1 431 ? 13.787 1.228 5.125 1.00 55.41 431 ILE A CA 1
ATOM 3461 C C . ILE A 1 431 ? 14.770 0.095 5.403 1.00 55.41 431 ILE A C 1
ATOM 3463 O O . ILE A 1 431 ? 15.530 -0.350 4.547 1.00 55.41 431 ILE A O 1
ATOM 3467 N N . PHE A 1 432 ? 14.709 -0.416 6.629 1.00 54.62 432 PHE A N 1
ATOM 3468 C CA . PHE A 1 432 ? 15.454 -1.601 7.030 1.00 54.62 432 PHE A CA 1
ATOM 3469 C C . PHE A 1 432 ? 14.625 -2.858 6.737 1.00 54.62 432 PHE A C 1
ATOM 3471 O O . PHE A 1 432 ? 13.661 -3.160 7.442 1.00 54.62 432 PHE A O 1
ATOM 3478 N N . PHE A 1 433 ? 15.014 -3.608 5.702 1.00 55.41 433 PHE A N 1
ATOM 3479 C CA . PHE A 1 433 ? 14.509 -4.959 5.429 1.00 55.41 433 PHE A CA 1
ATOM 3480 C C . PHE A 1 433 ? 15.466 -6.013 5.968 1.00 55.41 433 PHE A C 1
ATOM 3482 O O . PHE A 1 433 ? 16.007 -6.840 5.237 1.00 55.41 433 PHE A O 1
ATOM 3489 N N . ASN A 1 434 ? 15.657 -6.009 7.278 1.00 52.59 434 ASN A N 1
ATOM 3490 C CA . ASN A 1 434 ? 16.205 -7.174 7.937 1.00 52.59 434 ASN A CA 1
ATOM 3491 C C . ASN A 1 434 ? 15.011 -8.114 8.191 1.00 52.59 434 ASN A C 1
ATOM 3493 O O . ASN A 1 434 ? 14.198 -7.890 9.082 1.00 52.59 434 ASN A O 1
ATOM 3497 N N . SER A 1 435 ? 14.785 -9.120 7.347 1.00 54.81 435 SER A N 1
ATOM 3498 C CA . SER A 1 435 ? 13.716 -10.090 7.615 1.00 54.81 435 SER A CA 1
ATOM 3499 C C . SER A 1 435 ? 14.156 -11.014 8.754 1.00 54.81 435 SER A C 1
ATOM 3501 O O . SER A 1 435 ? 14.924 -11.948 8.542 1.00 54.81 435 SER A O 1
ATOM 3503 N N . HIS A 1 436 ? 13.673 -10.739 9.968 1.00 66.50 436 HIS A N 1
ATOM 3504 C CA . HIS A 1 436 ? 13.977 -11.456 11.215 1.00 66.50 436 HIS A CA 1
ATOM 3505 C C . HIS A 1 436 ? 13.169 -12.719 11.400 1.00 66.50 436 HIS A C 1
ATOM 3507 O O . HIS A 1 436 ? 12.643 -12.946 12.488 1.00 66.50 436 HIS A O 1
ATOM 3513 N N . TYR A 1 437 ? 13.029 -13.510 10.346 1.00 85.19 437 TYR A N 1
ATOM 3514 C CA . TYR A 1 437 ? 12.402 -14.803 10.487 1.00 85.19 437 TYR A CA 1
ATOM 3515 C C . TYR A 1 437 ? 13.226 -15.890 9.813 1.00 85.19 437 TYR A C 1
ATOM 3517 O O . TYR A 1 437 ? 13.670 -15.756 8.675 1.00 85.19 437 TYR A O 1
ATOM 3525 N N . GLU A 1 438 ? 13.417 -16.980 10.536 1.00 91.12 438 GLU A N 1
ATOM 3526 C CA . GLU A 1 438 ? 14.052 -18.192 10.050 1.00 91.12 438 GLU A CA 1
ATOM 3527 C C . GLU A 1 438 ? 12.976 -19.271 9.941 1.00 91.12 438 GLU A C 1
ATOM 3529 O O . GLU A 1 438 ? 12.297 -19.595 10.921 1.00 91.12 438 GLU A O 1
ATOM 3534 N N . LYS A 1 439 ? 12.781 -19.809 8.733 1.00 93.94 439 LYS A N 1
ATOM 3535 C CA . LYS A 1 439 ? 11.869 -20.935 8.510 1.00 93.94 439 LYS A CA 1
ATOM 3536 C C . LYS A 1 439 ? 12.601 -22.233 8.832 1.00 93.94 439 LYS A C 1
ATOM 3538 O O . LYS A 1 439 ? 13.430 -22.677 8.046 1.00 93.94 439 LYS A O 1
ATOM 3543 N N . LEU A 1 440 ? 12.243 -22.853 9.951 1.00 96.62 440 LEU A N 1
ATOM 3544 C CA . LEU A 1 440 ? 12.883 -24.070 10.453 1.00 96.62 440 LEU A CA 1
ATOM 3545 C C . LEU A 1 440 ? 12.268 -25.354 9.878 1.00 96.62 440 LEU A C 1
ATOM 3547 O O . LEU A 1 440 ? 12.940 -26.375 9.786 1.00 96.62 440 LEU A O 1
ATOM 3551 N N . HIS A 1 441 ? 10.983 -25.327 9.508 1.00 97.62 441 HIS A N 1
ATOM 3552 C CA . HIS A 1 441 ? 10.254 -26.503 9.012 1.00 97.62 441 HIS A CA 1
ATOM 3553 C C . HIS A 1 441 ? 9.046 -26.108 8.154 1.00 97.62 441 HIS A C 1
ATOM 3555 O O . HIS A 1 441 ? 8.546 -24.984 8.252 1.00 97.62 441 HIS A O 1
ATOM 3561 N N . GLY A 1 442 ? 8.543 -27.059 7.364 1.00 96.19 442 GLY A N 1
ATOM 3562 C CA . GLY A 1 442 ? 7.257 -26.974 6.673 1.00 96.19 442 GLY A CA 1
ATOM 3563 C C . GLY A 1 442 ? 7.315 -26.526 5.213 1.00 96.19 442 GLY A C 1
ATOM 3564 O O . GLY A 1 442 ? 8.374 -26.301 4.627 1.00 96.19 442 GLY A O 1
ATOM 3565 N N . LYS A 1 443 ? 6.127 -26.390 4.613 1.00 94.38 443 LYS A N 1
ATOM 3566 C CA . LYS A 1 443 ? 5.951 -25.947 3.220 1.00 94.38 443 LYS A CA 1
ATOM 3567 C C . LYS A 1 443 ? 6.453 -24.519 2.989 1.00 94.38 443 LYS A C 1
ATOM 3569 O O . LYS A 1 443 ? 6.537 -23.712 3.910 1.00 94.38 443 LYS A O 1
ATOM 3574 N N . GLU A 1 444 ? 6.690 -24.167 1.726 1.00 92.31 444 GLU A N 1
ATOM 3575 C CA . GLU A 1 444 ? 6.960 -22.779 1.332 1.00 92.31 444 GLU A CA 1
ATOM 3576 C C . GLU A 1 444 ? 5.858 -21.811 1.780 1.00 92.31 444 GLU A C 1
ATOM 3578 O O . GLU A 1 444 ? 4.677 -22.172 1.835 1.00 92.31 444 GLU A O 1
ATOM 3583 N N . LEU A 1 445 ? 6.255 -20.586 2.128 1.00 93.56 445 LEU A N 1
ATOM 3584 C CA . LEU A 1 445 ? 5.344 -19.523 2.552 1.00 93.56 445 LEU A CA 1
ATOM 3585 C C . LEU A 1 445 ? 4.567 -18.986 1.344 1.00 93.56 445 LEU A C 1
ATOM 3587 O O . LEU A 1 445 ? 5.147 -18.693 0.299 1.00 93.56 445 LEU A O 1
ATOM 3591 N N . SER A 1 446 ? 3.244 -18.881 1.478 1.00 94.75 446 SER A N 1
ATOM 3592 C CA . SER A 1 446 ? 2.389 -18.215 0.490 1.00 94.75 446 SER A CA 1
ATOM 3593 C C . SER A 1 446 ? 2.362 -16.696 0.694 1.00 94.75 446 SER A C 1
ATOM 3595 O O . SER A 1 446 ? 2.825 -16.190 1.715 1.00 94.75 446 SER A O 1
ATOM 3597 N N . TYR A 1 447 ? 1.771 -15.969 -0.257 1.00 96.00 447 TYR A N 1
ATOM 3598 C CA . TYR A 1 447 ? 1.556 -14.525 -0.140 1.00 96.00 447 TYR A CA 1
ATOM 3599 C C . TYR A 1 447 ? 0.752 -14.158 1.121 1.00 96.00 447 TYR A C 1
ATOM 3601 O O . TYR A 1 447 ? 1.213 -13.360 1.932 1.00 96.00 447 TYR A O 1
ATOM 3609 N N . CYS A 1 448 ? -0.394 -14.810 1.351 1.00 95.94 448 CYS A N 1
ATOM 3610 C CA . CYS A 1 448 ? -1.204 -14.572 2.549 1.00 95.94 448 CYS A CA 1
ATOM 3611 C C . CYS A 1 448 ? -0.482 -14.983 3.838 1.00 95.94 448 CYS A C 1
ATOM 3613 O O . CYS A 1 448 ? -0.642 -14.316 4.853 1.00 95.94 448 CYS A O 1
ATOM 3615 N N . ASN A 1 449 ? 0.354 -16.032 3.805 1.00 95.44 449 ASN A N 1
ATOM 3616 C CA . ASN A 1 449 ? 1.157 -16.392 4.976 1.00 95.44 449 ASN A CA 1
ATOM 3617 C C . ASN A 1 449 ? 2.104 -15.259 5.377 1.00 95.44 449 ASN A C 1
ATOM 3619 O O . ASN A 1 449 ? 2.231 -14.984 6.563 1.00 95.44 449 ASN A O 1
ATOM 3623 N N . LEU A 1 450 ? 2.751 -14.603 4.411 1.00 94.06 450 LEU A N 1
ATOM 3624 C CA . LEU A 1 450 ? 3.648 -13.481 4.690 1.00 94.06 450 LEU A CA 1
ATOM 3625 C C . LEU A 1 450 ? 2.888 -12.283 5.280 1.00 94.06 450 LEU A C 1
ATOM 3627 O O . LEU A 1 450 ? 3.365 -11.690 6.244 1.00 94.06 450 LEU A O 1
ATOM 3631 N N . LEU A 1 451 ? 1.694 -11.971 4.761 1.00 93.69 451 LEU A N 1
ATOM 3632 C CA . LEU A 1 451 ? 0.838 -10.910 5.311 1.00 93.69 451 LEU A CA 1
ATOM 3633 C C . LEU A 1 451 ? 0.378 -11.210 6.744 1.00 93.69 451 LEU A C 1
ATOM 3635 O O . LEU A 1 451 ? 0.474 -10.352 7.622 1.00 93.69 451 LEU A O 1
ATOM 3639 N N . ASP A 1 452 ? -0.094 -12.431 6.997 1.00 95.44 452 ASP A N 1
ATOM 3640 C CA . ASP A 1 452 ? -0.560 -12.839 8.324 1.00 95.44 452 ASP A CA 1
ATOM 3641 C C . ASP A 1 452 ? 0.603 -12.919 9.327 1.00 95.44 452 ASP A C 1
ATOM 3643 O O . ASP A 1 452 ? 0.435 -12.550 10.491 1.00 95.44 452 ASP A O 1
ATOM 3647 N N . MET A 1 453 ? 1.792 -13.348 8.886 1.00 94.50 453 MET A N 1
ATOM 3648 C CA . MET A 1 453 ? 3.010 -13.334 9.701 1.00 94.50 453 MET A CA 1
ATOM 3649 C C . MET A 1 453 ? 3.414 -11.913 10.098 1.00 94.50 453 MET A C 1
ATOM 3651 O O . MET A 1 453 ? 3.720 -11.691 11.266 1.00 94.50 453 MET A O 1
ATOM 3655 N N . GLU A 1 454 ? 3.388 -10.951 9.172 1.00 91.19 454 GLU A N 1
ATOM 3656 C CA . GLU A 1 454 ? 3.700 -9.549 9.484 1.00 91.19 454 GLU A CA 1
ATOM 3657 C C . GLU A 1 454 ? 2.717 -8.985 10.521 1.00 91.19 454 GLU A C 1
ATOM 3659 O O . GLU A 1 454 ? 3.136 -8.373 11.504 1.00 91.19 454 GLU A O 1
ATOM 3664 N N . ALA A 1 455 ? 1.415 -9.257 10.372 1.00 94.19 455 ALA A N 1
ATOM 3665 C CA . ALA A 1 455 ? 0.408 -8.857 11.357 1.00 94.19 455 ALA A CA 1
ATOM 3666 C C . ALA A 1 455 ? 0.646 -9.509 12.735 1.00 94.19 455 ALA A C 1
ATOM 3668 O O . ALA A 1 455 ? 0.553 -8.838 13.765 1.00 94.19 455 ALA A O 1
ATOM 3669 N N . ALA A 1 456 ? 1.001 -10.798 12.760 1.00 96.12 456 ALA A N 1
ATOM 3670 C CA . ALA A 1 456 ? 1.319 -11.533 13.983 1.00 96.12 456 ALA A CA 1
ATOM 3671 C C . ALA A 1 456 ? 2.551 -10.964 14.703 1.00 96.12 456 ALA A C 1
ATOM 3673 O O . ALA A 1 456 ? 2.519 -10.746 15.917 1.00 96.12 456 ALA A O 1
ATOM 3674 N N . ILE A 1 457 ? 3.624 -10.692 13.956 1.00 93.25 457 ILE A N 1
ATOM 3675 C CA . ILE A 1 457 ? 4.876 -10.138 14.484 1.00 93.25 457 ILE A CA 1
ATOM 3676 C C . ILE A 1 457 ? 4.657 -8.707 14.991 1.00 93.25 457 ILE A C 1
ATOM 3678 O O . ILE A 1 457 ? 5.118 -8.371 16.084 1.00 93.25 457 ILE A O 1
ATOM 3682 N N . ALA A 1 458 ? 3.924 -7.875 14.246 1.00 91.88 458 ALA A N 1
ATOM 3683 C CA . ALA A 1 458 ? 3.608 -6.508 14.656 1.00 91.88 458 ALA A CA 1
ATOM 3684 C C . ALA A 1 458 ? 2.824 -6.474 15.978 1.00 91.88 458 ALA A C 1
ATOM 3686 O O . ALA A 1 458 ? 3.171 -5.700 16.871 1.00 91.88 458 ALA A O 1
ATOM 3687 N N . LEU A 1 459 ? 1.826 -7.351 16.135 1.00 95.50 459 LEU A N 1
ATOM 3688 C CA . LEU A 1 459 ? 1.044 -7.449 17.365 1.00 95.50 459 LEU A CA 1
ATOM 3689 C C . LEU A 1 459 ? 1.882 -7.961 18.541 1.00 95.50 459 LEU A C 1
ATOM 3691 O O . LEU A 1 459 ? 1.881 -7.341 19.602 1.00 95.50 459 LEU A O 1
ATOM 3695 N N . ILE A 1 460 ? 2.609 -9.075 18.384 1.00 95.69 460 ILE A N 1
ATOM 3696 C CA . ILE A 1 460 ? 3.354 -9.663 19.512 1.00 95.69 460 ILE A CA 1
ATOM 3697 C C . ILE A 1 460 ? 4.477 -8.737 20.006 1.00 95.69 460 ILE A C 1
ATOM 3699 O O . ILE A 1 460 ? 4.858 -8.791 21.176 1.00 95.69 460 ILE A O 1
ATOM 3703 N N . LYS A 1 461 ? 4.977 -7.840 19.143 1.00 92.50 461 LYS A N 1
ATOM 3704 C CA . LYS A 1 461 ? 5.990 -6.836 19.494 1.00 92.50 461 LYS A CA 1
ATOM 3705 C C . LYS A 1 461 ? 5.502 -5.838 20.554 1.00 92.50 461 LYS A C 1
ATOM 3707 O O . LYS A 1 461 ? 6.324 -5.384 21.348 1.00 92.50 461 LYS A O 1
ATOM 3712 N N . GLU A 1 462 ? 4.195 -5.566 20.645 1.00 93.19 462 GLU A N 1
ATOM 3713 C CA . GLU A 1 462 ? 3.587 -4.754 21.725 1.00 93.19 462 GLU A CA 1
ATOM 3714 C C . GLU A 1 462 ? 3.745 -5.398 23.118 1.00 93.19 462 GLU A C 1
ATOM 3716 O O . GLU A 1 462 ? 3.632 -4.724 24.148 1.00 93.19 462 GLU A O 1
ATOM 3721 N N . PHE A 1 463 ? 4.017 -6.706 23.147 1.00 95.12 463 PHE A N 1
ATOM 3722 C CA . PHE A 1 463 ? 4.136 -7.539 24.344 1.00 95.12 463 PHE A CA 1
ATOM 3723 C C . PHE A 1 463 ? 5.562 -8.070 24.543 1.00 95.12 463 PHE A C 1
ATOM 3725 O O . PHE A 1 463 ? 5.765 -9.016 25.302 1.00 95.12 463 PHE A O 1
ATOM 3732 N N . LYS A 1 464 ? 6.572 -7.504 23.866 1.00 92.19 464 LYS A N 1
ATOM 3733 C CA . LYS A 1 464 ? 7.953 -8.024 23.916 1.00 92.19 464 LYS A CA 1
ATOM 3734 C C . LYS A 1 464 ? 8.518 -8.108 25.349 1.00 92.19 464 LYS A C 1
ATOM 3736 O O . LYS A 1 464 ? 9.177 -9.089 25.688 1.00 92.19 464 LYS A O 1
ATOM 3741 N N . ASP A 1 465 ? 8.193 -7.119 26.184 1.00 91.88 465 ASP A N 1
ATOM 3742 C CA . ASP A 1 465 ? 8.669 -6.991 27.569 1.00 91.88 465 ASP A CA 1
ATOM 3743 C C . ASP A 1 465 ? 7.642 -7.522 28.592 1.00 91.88 465 ASP A C 1
ATOM 3745 O O . ASP A 1 465 ? 7.908 -7.548 29.792 1.00 91.88 465 ASP A O 1
ATOM 3749 N N . ASP A 1 466 ? 6.477 -7.983 28.125 1.00 94.50 466 ASP A N 1
ATOM 3750 C CA . ASP A 1 466 ? 5.379 -8.455 28.971 1.00 94.50 466 ASP A CA 1
ATOM 3751 C C . ASP A 1 466 ? 5.593 -9.938 29.393 1.00 94.50 466 ASP A C 1
ATOM 3753 O O . ASP A 1 466 ? 6.461 -10.647 28.846 1.00 94.50 466 ASP A O 1
ATOM 3757 N N . PRO A 1 467 ? 4.809 -10.450 30.370 1.00 97.62 467 PRO A N 1
ATOM 3758 C CA . PRO A 1 467 ? 4.755 -11.878 30.705 1.00 97.62 467 PRO A CA 1
ATOM 3759 C C . PRO A 1 467 ? 4.406 -12.776 29.496 1.00 97.62 467 PRO A C 1
ATOM 3761 O O . PRO A 1 467 ? 4.072 -12.264 28.419 1.00 97.62 467 PRO A O 1
ATOM 3764 N N . PRO A 1 468 ? 4.486 -14.117 29.632 1.00 98.62 468 PRO A N 1
ATOM 3765 C CA . PRO A 1 468 ? 4.106 -15.053 28.574 1.00 98.62 468 PRO A CA 1
ATOM 3766 C C . PRO A 1 468 ? 2.789 -14.682 27.883 1.00 98.62 468 PRO A C 1
ATOM 3768 O O . PRO A 1 468 ? 1.729 -14.639 28.502 1.00 98.62 468 PRO A O 1
ATOM 3771 N N . THR A 1 469 ? 2.874 -14.396 26.589 1.00 98.81 469 THR A N 1
ATOM 3772 C CA . THR A 1 469 ? 1.778 -13.904 25.757 1.00 98.81 469 THR A CA 1
ATOM 3773 C C . THR A 1 469 ? 1.674 -14.750 24.500 1.00 98.81 469 THR A C 1
ATOM 3775 O O . THR A 1 469 ? 2.684 -15.042 23.857 1.00 98.81 469 THR A O 1
ATOM 3778 N N . ALA A 1 470 ? 0.445 -15.115 24.147 1.00 98.75 470 ALA A N 1
ATOM 3779 C CA . ALA A 1 470 ? 0.112 -15.817 22.917 1.00 98.75 470 ALA A CA 1
ATOM 3780 C C . ALA A 1 470 ? -0.960 -15.039 22.148 1.00 98.75 470 ALA A C 1
ATOM 3782 O O . ALA A 1 470 ? -1.919 -14.535 22.740 1.00 98.75 470 ALA A O 1
ATOM 3783 N N . ALA A 1 471 ? -0.815 -14.974 20.828 1.00 98.75 471 ALA A N 1
ATOM 3784 C CA . ALA A 1 471 ? -1.825 -14.444 19.923 1.00 98.75 471 ALA A CA 1
ATOM 3785 C C . ALA A 1 471 ? -2.105 -15.438 18.793 1.00 98.75 471 ALA A C 1
ATOM 3787 O O . ALA A 1 471 ? -1.204 -16.138 18.324 1.00 98.75 471 ALA A O 1
ATOM 3788 N N . ILE A 1 472 ? -3.361 -15.485 18.357 1.00 98.69 472 ILE A N 1
ATOM 3789 C CA . ILE A 1 472 ? -3.828 -16.322 17.253 1.00 98.69 472 ILE A CA 1
ATOM 3790 C C . ILE A 1 472 ? -4.378 -15.403 16.165 1.00 98.69 472 ILE A C 1
ATOM 3792 O O . ILE A 1 472 ? -5.346 -14.675 16.397 1.00 98.69 472 ILE A O 1
ATOM 3796 N N . ILE A 1 473 ? -3.769 -15.432 14.983 1.00 98.31 473 ILE A N 1
ATOM 3797 C CA . ILE A 1 473 ? -4.085 -14.560 13.847 1.00 98.31 473 ILE A CA 1
ATOM 3798 C C . ILE A 1 473 ? -4.737 -15.360 12.726 1.00 98.31 473 ILE A C 1
ATOM 3800 O O . ILE A 1 473 ? -4.366 -16.507 12.466 1.00 98.31 473 ILE A O 1
ATOM 3804 N N . LYS A 1 474 ? -5.680 -14.729 12.029 1.00 96.88 474 LYS A N 1
ATOM 3805 C CA . LYS A 1 474 ? -6.236 -15.224 10.771 1.00 96.88 474 LYS A CA 1
ATOM 3806 C C . LYS A 1 474 ? -6.647 -14.051 9.889 1.00 96.88 474 LYS A C 1
ATOM 3808 O O . LYS A 1 474 ? -7.361 -13.165 10.356 1.00 96.88 474 LYS A O 1
ATOM 3813 N N . HIS A 1 475 ? -6.209 -14.040 8.630 1.00 95.81 475 HIS A N 1
ATOM 3814 C CA . HIS A 1 475 ? -6.522 -12.969 7.673 1.00 95.81 475 HIS A CA 1
ATOM 3815 C C . HIS A 1 475 ? -6.197 -11.575 8.235 1.00 95.81 475 HIS A C 1
ATOM 3817 O O . HIS A 1 475 ? -7.042 -10.679 8.284 1.00 95.81 475 HIS A O 1
ATOM 3823 N N . THR A 1 476 ? -4.964 -11.412 8.709 1.00 96.12 476 THR A N 1
ATOM 3824 C CA . THR A 1 476 ? -4.360 -10.196 9.275 1.00 96.12 476 THR A CA 1
ATOM 3825 C C . THR A 1 476 ? -4.992 -9.664 10.564 1.00 96.12 476 THR A C 1
ATOM 3827 O O . THR A 1 476 ? -4.537 -8.648 11.080 1.00 96.12 476 THR A O 1
ATOM 3830 N N . ASN A 1 477 ? -5.997 -10.350 11.117 1.00 97.69 477 ASN A N 1
ATOM 3831 C CA . ASN A 1 477 ? -6.686 -9.948 12.341 1.00 97.69 477 ASN A CA 1
ATOM 3832 C C . ASN A 1 477 ? -6.458 -10.970 13.466 1.00 97.69 477 ASN A C 1
ATOM 3834 O O . ASN A 1 477 ? -6.494 -12.180 13.212 1.00 97.69 477 ASN A O 1
ATOM 3838 N N . PRO A 1 478 ? -6.271 -10.530 14.723 1.00 97.69 478 PRO A N 1
ATOM 3839 C CA . PRO A 1 478 ? -6.297 -11.435 15.859 1.00 97.69 478 PRO A CA 1
ATOM 3840 C C . PRO A 1 478 ? -7.707 -11.994 16.070 1.00 97.69 478 PRO A C 1
ATOM 3842 O O . PRO A 1 478 ? -8.691 -11.258 16.111 1.00 97.69 478 PRO A O 1
ATOM 3845 N N . CYS A 1 479 ? -7.800 -13.309 16.243 1.00 95.94 479 CYS A N 1
ATOM 3846 C CA . CYS A 1 479 ? -9.009 -13.980 16.722 1.00 95.94 479 CYS A CA 1
ATOM 3847 C C . CYS A 1 479 ? -8.962 -14.267 18.230 1.00 95.94 479 CYS A C 1
ATOM 3849 O O . CYS A 1 479 ? -10.009 -14.472 18.837 1.00 95.94 479 CYS A O 1
ATOM 3851 N N . GLY A 1 480 ? -7.776 -14.195 18.844 1.00 98.38 480 GLY A N 1
ATOM 3852 C CA . GLY A 1 480 ? -7.607 -14.237 20.291 1.00 98.38 480 GLY A CA 1
ATOM 3853 C C . GLY A 1 480 ? -6.195 -13.854 20.724 1.00 98.38 480 GLY A C 1
ATOM 3854 O O . GLY A 1 480 ? -5.225 -14.164 20.032 1.00 98.38 480 GLY A O 1
ATOM 3855 N N . VAL A 1 481 ? -6.080 -13.169 21.860 1.00 98.88 481 VAL A N 1
ATOM 3856 C CA . VAL A 1 481 ? -4.812 -12.738 22.468 1.00 98.88 481 VAL A CA 1
ATOM 3857 C C . VAL A 1 481 ? -4.912 -12.885 23.980 1.00 98.88 481 VAL A C 1
ATOM 3859 O O . VAL A 1 481 ? -5.945 -12.560 24.571 1.00 98.88 481 VAL A O 1
ATOM 3862 N N . SER A 1 482 ? -3.845 -13.338 24.631 1.00 98.81 482 SER A N 1
ATOM 3863 C CA . SER A 1 482 ? -3.774 -13.341 26.090 1.00 98.81 482 SER A CA 1
ATOM 3864 C C . SER A 1 482 ? -2.347 -13.279 26.609 1.00 98.81 482 SER A C 1
ATOM 3866 O O . SER A 1 482 ? -1.457 -13.916 26.049 1.00 98.81 482 SER A O 1
ATOM 3868 N N . THR A 1 483 ? -2.170 -12.566 27.718 1.00 98.75 483 THR A N 1
ATOM 3869 C CA . THR A 1 483 ? -0.964 -12.537 28.548 1.00 98.75 483 THR A CA 1
ATOM 3870 C C . THR A 1 483 ? -1.262 -13.224 29.879 1.00 98.75 483 THR A C 1
ATOM 3872 O O . THR A 1 483 ? -2.231 -12.876 30.547 1.00 98.75 483 THR A O 1
ATOM 3875 N N . GLN A 1 484 ? -0.454 -14.214 30.260 1.00 98.38 484 GLN A N 1
ATOM 3876 C CA . GLN A 1 484 ? -0.630 -15.027 31.472 1.00 98.38 484 GLN A CA 1
ATOM 3877 C C . GLN A 1 484 ? 0.719 -15.351 32.127 1.00 98.38 484 GLN A C 1
ATOM 3879 O O . GLN A 1 484 ? 1.776 -14.925 31.668 1.00 98.38 484 GLN A O 1
ATOM 3884 N N . THR A 1 485 ? 0.698 -16.136 33.210 1.00 97.94 485 THR A N 1
ATOM 3885 C CA . THR A 1 485 ? 1.929 -16.563 33.904 1.00 97.94 485 THR A CA 1
ATOM 3886 C C . THR A 1 485 ? 2.723 -17.639 33.162 1.00 97.94 485 THR A C 1
ATOM 3888 O O . THR A 1 485 ? 3.924 -17.766 33.378 1.00 97.94 485 THR A O 1
ATOM 3891 N N . THR A 1 486 ? 2.080 -18.399 32.271 1.00 98.62 486 THR A N 1
ATOM 3892 C CA . THR A 1 486 ? 2.718 -19.435 31.441 1.00 98.62 486 THR A CA 1
ATOM 3893 C C . THR A 1 486 ? 2.197 -19.359 30.009 1.00 98.62 486 THR A C 1
ATOM 3895 O O . THR A 1 486 ? 1.047 -18.967 29.792 1.00 98.62 486 THR A O 1
ATOM 3898 N N . LEU A 1 487 ? 3.008 -19.766 29.024 1.00 98.62 487 LEU A N 1
ATOM 3899 C CA . LEU A 1 487 ? 2.578 -19.782 27.620 1.00 98.62 487 LEU A CA 1
ATOM 3900 C C . LEU A 1 487 ? 1.381 -20.715 27.393 1.00 98.62 487 LEU A C 1
ATOM 3902 O O . LEU A 1 487 ? 0.487 -20.376 26.625 1.00 98.62 487 LEU A O 1
ATOM 3906 N N . ALA A 1 488 ? 1.309 -21.838 28.110 1.00 98.75 488 ALA A N 1
ATOM 3907 C CA . ALA A 1 488 ? 0.197 -22.776 27.998 1.00 98.75 488 ALA A CA 1
ATOM 3908 C C . ALA A 1 488 ? -1.135 -22.135 28.422 1.00 98.75 488 ALA A C 1
ATOM 3910 O O . ALA A 1 488 ? -2.141 -22.273 27.728 1.00 98.75 488 ALA A O 1
ATOM 3911 N N . GLN A 1 489 ? -1.139 -21.391 29.535 1.00 98.69 489 GLN A N 1
ATOM 3912 C CA . GLN A 1 489 ? -2.313 -20.624 29.967 1.00 98.69 489 GLN A CA 1
ATOM 3913 C C . GLN A 1 489 ? -2.640 -19.504 28.979 1.00 98.69 489 GLN A C 1
ATOM 3915 O O . GLN A 1 489 ? -3.805 -19.333 28.632 1.00 98.69 489 GLN A O 1
ATOM 3920 N N . ALA A 1 490 ? -1.631 -18.770 28.502 1.00 98.81 490 ALA A N 1
ATOM 3921 C CA . ALA A 1 490 ? -1.821 -17.705 27.522 1.00 98.81 490 ALA A CA 1
ATOM 3922 C C . ALA A 1 490 ? -2.456 -18.242 26.230 1.00 98.81 490 ALA A C 1
ATOM 3924 O O . ALA A 1 490 ? -3.447 -17.694 25.752 1.00 98.81 490 ALA A O 1
ATOM 3925 N N . TYR A 1 491 ? -1.951 -19.357 25.702 1.00 98.81 491 TYR A N 1
ATOM 3926 C CA . TYR A 1 491 ? -2.491 -19.994 24.506 1.00 98.81 491 TYR A CA 1
ATOM 3927 C C . TYR A 1 491 ? -3.935 -20.460 24.706 1.00 98.81 491 TYR A C 1
ATOM 3929 O O . TYR A 1 491 ? -4.796 -20.114 23.902 1.00 98.81 491 TYR A O 1
ATOM 3937 N N . LEU A 1 492 ? -4.229 -21.196 25.784 1.00 98.50 492 LEU A N 1
ATOM 3938 C CA . LEU A 1 492 ? -5.585 -21.687 26.053 1.00 98.50 492 LEU A CA 1
ATOM 3939 C C . LEU A 1 492 ? -6.585 -20.538 26.260 1.00 98.50 492 LEU A C 1
ATOM 3941 O O . LEU A 1 492 ? -7.711 -20.607 25.765 1.00 98.50 492 LEU A O 1
ATOM 3945 N N . SER A 1 493 ? -6.169 -19.465 26.937 1.00 98.19 493 SER A N 1
ATOM 3946 C CA . SER A 1 493 ? -6.979 -18.258 27.120 1.00 98.19 493 SER A CA 1
ATOM 3947 C C . SER A 1 493 ? -7.219 -17.517 25.805 1.00 98.19 493 SER A C 1
ATOM 3949 O O . SER A 1 493 ? -8.361 -17.156 25.528 1.00 98.19 493 SER A O 1
ATOM 3951 N N . ALA A 1 494 ? -6.197 -17.340 24.963 1.00 98.56 494 ALA A N 1
ATOM 3952 C CA . ALA A 1 494 ? -6.350 -16.744 23.634 1.00 98.56 494 ALA A CA 1
ATOM 3953 C C . ALA A 1 494 ? -7.262 -17.597 22.736 1.00 98.56 494 ALA A C 1
ATOM 3955 O O . ALA A 1 494 ? -8.178 -17.089 22.096 1.00 98.56 494 ALA A O 1
ATOM 3956 N N . LEU A 1 495 ? -7.072 -18.916 22.744 1.00 98.31 495 LEU A N 1
ATOM 3957 C CA . LEU A 1 495 ? -7.905 -19.868 22.016 1.00 98.31 495 LEU A CA 1
ATOM 3958 C C . LEU A 1 495 ? -9.371 -19.818 22.470 1.00 98.31 495 LEU A C 1
ATOM 3960 O O . LEU A 1 495 ? -10.274 -19.998 21.654 1.00 98.31 495 LEU A O 1
ATOM 3964 N N . SER A 1 496 ? -9.623 -19.557 23.757 1.00 97.25 496 SER A N 1
ATOM 3965 C CA . SER A 1 496 ? -10.983 -19.442 24.293 1.00 97.25 496 SER A CA 1
ATOM 3966 C C . SER A 1 496 ? -11.768 -18.248 23.744 1.00 97.25 496 SER A C 1
ATOM 3968 O O . SER A 1 496 ? -12.991 -18.294 23.794 1.00 97.25 496 SER A O 1
ATOM 3970 N N . THR A 1 497 ? -11.110 -17.228 23.177 1.00 97.88 497 THR A N 1
ATOM 3971 C CA . THR A 1 497 ? -11.791 -16.073 22.569 1.00 97.88 497 THR A CA 1
ATOM 3972 C C . THR A 1 497 ? -12.626 -16.480 21.351 1.00 97.88 497 THR A C 1
ATOM 3974 O O . THR A 1 497 ? -13.782 -16.079 21.237 1.00 97.88 497 THR A O 1
ATOM 3977 N N . ASP A 1 498 ? -12.063 -17.281 20.441 1.00 97.19 498 ASP A N 1
ATOM 3978 C CA . ASP A 1 498 ? -12.733 -17.729 19.212 1.00 97.19 498 ASP A CA 1
ATOM 3979 C C . ASP A 1 498 ? -12.077 -19.014 18.667 1.00 97.19 498 ASP A C 1
ATOM 3981 O O . ASP A 1 498 ? -11.236 -18.993 17.761 1.00 97.19 498 ASP A O 1
ATOM 3985 N N . LYS A 1 499 ? -12.478 -20.165 19.223 1.00 94.88 499 LYS A N 1
ATOM 3986 C CA . LYS A 1 499 ? -11.950 -21.487 18.830 1.00 94.88 499 LYS A CA 1
ATOM 3987 C C . LYS A 1 499 ? -12.195 -21.820 17.360 1.00 94.88 499 LYS A C 1
ATOM 3989 O O . LYS A 1 499 ? -11.391 -22.520 16.748 1.00 94.88 499 LYS A O 1
ATOM 3994 N N . VAL A 1 500 ? -13.312 -21.350 16.803 1.00 94.75 500 VAL A N 1
ATOM 3995 C CA . VAL A 1 500 ? -13.710 -21.650 15.422 1.00 94.75 500 VAL A CA 1
ATOM 3996 C C . VAL A 1 500 ? -12.777 -20.937 14.452 1.00 94.75 500 VAL A C 1
ATOM 3998 O O . VAL A 1 500 ? -12.238 -21.559 13.535 1.00 94.75 500 VAL A O 1
ATOM 4001 N N . SER A 1 501 ? -12.534 -19.644 14.675 1.00 96.25 501 SER A N 1
ATOM 4002 C CA . SER A 1 501 ? -11.623 -18.874 13.830 1.00 96.25 501 SER A CA 1
ATOM 4003 C C . SER A 1 501 ? -10.170 -19.322 13.985 1.00 96.25 501 SER A C 1
ATOM 4005 O O . SER A 1 501 ? -9.446 -19.288 12.995 1.00 96.25 501 SER A O 1
ATOM 4007 N N . ALA A 1 502 ? -9.755 -19.807 15.160 1.00 95.94 502 ALA A N 1
ATOM 4008 C CA . ALA A 1 502 ? -8.391 -20.291 15.396 1.00 95.94 502 ALA A CA 1
ATOM 4009 C C . ALA A 1 502 ? -7.973 -21.470 14.490 1.00 95.94 502 ALA A C 1
ATOM 4011 O O . ALA A 1 502 ? -6.781 -21.661 14.239 1.00 95.94 502 ALA A O 1
ATOM 4012 N N . PHE A 1 503 ? -8.925 -22.249 13.962 1.00 95.88 503 PHE A N 1
ATOM 4013 C CA . PHE A 1 503 ? -8.629 -23.354 13.049 1.00 95.88 503 PHE A CA 1
ATOM 4014 C C . PHE A 1 503 ? -7.977 -22.855 11.749 1.00 95.88 503 PHE A C 1
ATOM 4016 O O . PHE A 1 503 ? -8.552 -22.050 11.009 1.00 95.88 503 PHE A O 1
ATOM 4023 N N . GLY A 1 504 ? -6.784 -23.367 11.450 1.00 93.50 504 GLY A N 1
ATOM 4024 C CA . GLY A 1 504 ? -5.959 -22.949 10.315 1.00 93.50 504 GLY A CA 1
ATOM 4025 C C . GLY A 1 504 ? -5.310 -21.579 10.495 1.00 93.50 504 GLY A C 1
ATOM 4026 O O . GLY A 1 504 ? -4.851 -21.007 9.516 1.00 93.50 504 GLY A O 1
ATOM 4027 N N . GLY A 1 505 ? -5.299 -21.040 11.715 1.00 95.44 505 GLY A N 1
ATOM 4028 C CA . GLY A 1 505 ? -4.655 -19.769 12.021 1.00 95.44 505 GLY A CA 1
ATOM 4029 C C . GLY A 1 505 ? -3.135 -19.868 12.162 1.00 95.44 505 GLY A C 1
ATOM 4030 O O . GLY A 1 505 ? -2.521 -20.936 12.038 1.00 95.44 505 GLY A O 1
ATOM 4031 N N . ILE A 1 506 ? -2.547 -18.716 12.470 1.00 98.12 506 ILE A N 1
ATOM 4032 C CA . ILE A 1 506 ? -1.152 -18.546 12.872 1.00 98.12 506 ILE A CA 1
ATOM 4033 C C . ILE A 1 506 ? -1.105 -18.328 14.378 1.00 98.12 506 ILE A C 1
ATOM 4035 O O . ILE A 1 506 ? -1.801 -17.455 14.891 1.00 98.12 506 ILE A O 1
ATOM 4039 N N . VAL A 1 507 ? -0.258 -19.075 15.080 1.00 98.69 507 VAL A N 1
ATOM 4040 C CA . VAL A 1 507 ? 0.023 -18.846 16.502 1.00 98.69 507 VAL A CA 1
ATOM 4041 C C . VAL A 1 507 ? 1.364 -18.138 16.634 1.00 98.69 507 VAL A C 1
ATOM 4043 O O . VAL A 1 507 ? 2.351 -18.588 16.055 1.00 98.69 507 VAL A O 1
ATOM 4046 N N . VAL A 1 508 ? 1.413 -17.059 17.412 1.00 98.56 508 VAL A N 1
ATOM 4047 C CA . VAL A 1 508 ? 2.648 -16.340 17.746 1.00 98.56 508 VAL A CA 1
ATOM 4048 C C . VAL A 1 508 ? 2.794 -16.170 19.258 1.00 98.56 508 VAL A C 1
ATOM 4050 O O . VAL A 1 508 ? 1.814 -15.876 19.946 1.00 98.56 508 VAL A O 1
ATOM 4053 N N . VAL A 1 509 ? 4.012 -16.356 19.777 1.00 98.50 509 VAL A N 1
ATOM 4054 C CA . VAL A 1 509 ? 4.342 -16.210 21.206 1.00 98.50 509 VAL A CA 1
ATOM 4055 C C . VAL A 1 509 ? 5.547 -15.294 21.442 1.00 98.50 509 VAL A C 1
ATOM 4057 O O . VAL A 1 509 ? 6.451 -15.214 20.611 1.00 98.50 509 VAL A O 1
ATOM 4060 N N . ASN A 1 510 ? 5.577 -14.609 22.591 1.00 97.25 510 ASN A N 1
ATOM 4061 C CA . ASN A 1 510 ? 6.638 -13.654 22.959 1.00 97.25 510 ASN A CA 1
ATOM 4062 C C . ASN A 1 510 ? 7.791 -14.258 23.793 1.00 97.25 510 ASN A C 1
ATOM 4064 O O . ASN A 1 510 ? 8.625 -13.505 24.292 1.00 97.25 510 ASN A O 1
ATOM 4068 N N . LYS A 1 511 ? 7.834 -15.582 23.989 1.00 97.12 511 LYS A N 1
ATOM 4069 C CA . LYS A 1 511 ? 8.893 -16.323 24.709 1.00 97.12 511 LYS A CA 1
ATOM 4070 C C . LYS A 1 511 ? 9.309 -17.563 23.893 1.00 97.12 511 LYS A C 1
ATOM 4072 O O . LYS A 1 511 ? 8.614 -17.887 22.926 1.00 97.12 511 LYS A O 1
ATOM 4077 N N . PRO A 1 512 ? 10.415 -18.250 24.239 1.00 97.81 512 PRO A N 1
ATOM 4078 C CA . PRO A 1 512 ? 10.700 -19.582 23.707 1.00 97.81 512 PRO A CA 1
ATOM 4079 C C . PRO A 1 512 ? 9.514 -20.530 23.912 1.00 97.81 512 PRO A C 1
ATOM 4081 O O . PRO A 1 512 ? 8.890 -20.516 24.973 1.00 97.81 512 PRO A O 1
ATOM 4084 N N . LEU A 1 513 ? 9.169 -21.306 22.886 1.00 98.62 513 LEU A N 1
ATOM 4085 C CA . LEU A 1 513 ? 8.021 -22.205 22.926 1.00 98.62 513 LEU A CA 1
ATOM 4086 C C . LEU A 1 513 ? 8.377 -23.497 23.665 1.00 98.62 513 LEU A C 1
ATOM 4088 O O . LEU A 1 513 ? 9.228 -24.257 23.201 1.00 98.62 513 LEU A O 1
ATOM 4092 N N . ASP A 1 514 ? 7.672 -23.753 24.765 1.00 98.69 514 ASP A N 1
ATOM 4093 C CA . ASP A 1 514 ? 7.815 -24.957 25.582 1.00 98.69 514 ASP A CA 1
ATOM 4094 C C . ASP A 1 514 ? 6.971 -26.141 25.069 1.00 98.69 514 ASP A C 1
ATOM 4096 O O . ASP A 1 514 ? 5.999 -25.983 24.317 1.00 98.69 514 ASP A O 1
ATOM 4100 N N . MET A 1 515 ? 7.321 -27.352 25.515 1.00 98.62 515 MET A N 1
ATOM 4101 C CA . MET A 1 515 ? 6.657 -28.595 25.097 1.00 98.62 515 MET A CA 1
ATOM 4102 C C . MET A 1 515 ? 5.170 -28.645 25.462 1.00 98.62 515 MET A C 1
ATOM 4104 O O . MET A 1 515 ? 4.359 -29.127 24.671 1.00 98.62 515 MET A O 1
ATOM 4108 N N . ARG A 1 516 ? 4.781 -28.153 26.642 1.00 98.50 516 ARG A N 1
ATOM 4109 C CA . ARG A 1 516 ? 3.386 -28.216 27.102 1.00 98.50 516 ARG A CA 1
ATOM 4110 C C . ARG A 1 516 ? 2.496 -27.334 26.232 1.00 98.50 516 ARG A C 1
ATOM 4112 O O . ARG A 1 516 ? 1.417 -27.756 25.822 1.00 98.50 516 ARG A O 1
ATOM 4119 N N . THR A 1 517 ? 2.954 -26.128 25.922 1.00 98.75 517 THR A N 1
ATOM 4120 C CA . THR A 1 517 ? 2.261 -25.217 25.007 1.00 98.75 517 THR A CA 1
ATOM 4121 C C . THR A 1 517 ? 2.203 -25.805 23.598 1.00 98.75 517 THR A C 1
ATOM 4123 O O . THR A 1 517 ? 1.142 -25.798 22.971 1.00 98.75 517 THR A O 1
ATOM 4126 N N . ALA A 1 518 ? 3.307 -26.378 23.110 1.00 98.69 518 ALA A N 1
ATOM 4127 C CA . ALA A 1 518 ? 3.365 -27.029 21.803 1.00 98.69 518 ALA A CA 1
ATOM 4128 C C . ALA A 1 518 ? 2.367 -28.191 21.663 1.00 98.69 518 ALA A C 1
ATOM 4130 O O . ALA A 1 518 ? 1.766 -28.340 20.599 1.00 98.69 518 ALA A O 1
ATOM 4131 N N . GLN A 1 519 ? 2.149 -28.980 22.720 1.00 98.56 519 GLN A N 1
ATOM 4132 C CA . GLN A 1 519 ? 1.144 -30.047 22.735 1.00 98.56 519 GLN A CA 1
ATOM 4133 C C . GLN A 1 519 ? -0.274 -29.502 22.543 1.00 98.56 519 GLN A C 1
ATOM 4135 O O . GLN A 1 519 ? -0.984 -29.998 21.672 1.00 98.56 519 GLN A O 1
ATOM 4140 N N . TYR A 1 520 ? -0.652 -28.437 23.256 1.00 98.50 520 TYR A N 1
ATOM 4141 C CA . TYR A 1 520 ? -1.966 -27.812 23.070 1.00 98.50 520 TYR A CA 1
ATOM 4142 C C . TYR A 1 520 ? -2.144 -27.216 21.671 1.00 98.50 520 TYR A C 1
ATOM 4144 O O . TYR A 1 520 ? -3.199 -27.381 21.062 1.00 98.50 520 TYR A O 1
ATOM 4152 N N . ILE A 1 521 ? -1.112 -26.564 21.122 1.00 98.19 521 ILE A N 1
ATOM 4153 C CA . ILE A 1 521 ? -1.158 -26.066 19.737 1.00 98.19 521 ILE A CA 1
ATOM 4154 C C . ILE A 1 521 ? -1.311 -27.231 18.745 1.00 98.19 521 ILE A C 1
ATOM 4156 O O . ILE A 1 521 ? -1.915 -27.073 17.682 1.00 98.19 521 ILE A O 1
ATOM 4160 N N . ASP A 1 522 ? -0.775 -28.413 19.063 1.00 97.75 522 ASP A N 1
ATOM 4161 C CA . ASP A 1 522 ? -0.841 -29.577 18.184 1.00 97.75 522 ASP A CA 1
ATOM 4162 C C . ASP A 1 522 ? -2.235 -30.204 18.065 1.00 97.75 522 ASP A C 1
ATOM 4164 O O . ASP A 1 522 ? -2.524 -30.824 17.035 1.00 97.75 522 ASP A O 1
ATOM 4168 N N . GLU A 1 523 ? -3.108 -29.993 19.050 1.00 97.00 523 GLU A N 1
ATOM 4169 C CA . GLU A 1 523 ? -4.497 -30.474 19.044 1.00 97.00 523 GLU A CA 1
ATOM 4170 C C . GLU A 1 523 ? -5.349 -29.796 17.963 1.00 97.00 523 GLU A C 1
ATOM 4172 O O . GLU A 1 523 ? -6.301 -30.387 17.451 1.00 97.00 523 GLU A O 1
ATOM 4177 N N . ILE A 1 524 ? -4.984 -28.575 17.562 1.00 95.25 524 ILE A N 1
ATOM 4178 C CA . ILE A 1 524 ? -5.705 -27.792 16.558 1.00 95.25 524 ILE A CA 1
ATOM 4179 C C . ILE A 1 524 ? -4.868 -27.689 15.288 1.00 95.25 524 ILE A C 1
ATOM 4181 O O . ILE A 1 524 ? -3.643 -27.528 15.301 1.00 95.25 524 ILE A O 1
ATOM 4185 N N . PHE A 1 525 ? -5.532 -27.781 14.136 1.00 96.62 525 PHE A N 1
ATOM 4186 C CA . PHE A 1 525 ? -4.873 -27.484 12.874 1.00 96.62 525 PHE A CA 1
ATOM 4187 C C . PHE A 1 525 ? -4.376 -26.032 12.888 1.00 96.62 525 PHE A C 1
ATOM 4189 O O . PHE A 1 525 ? -5.169 -25.099 12.898 1.00 96.62 525 PHE A O 1
ATOM 4196 N N . THR A 1 526 ? -3.057 -25.868 12.890 1.00 97.00 526 THR A N 1
ATOM 4197 C CA . THR A 1 526 ? -2.3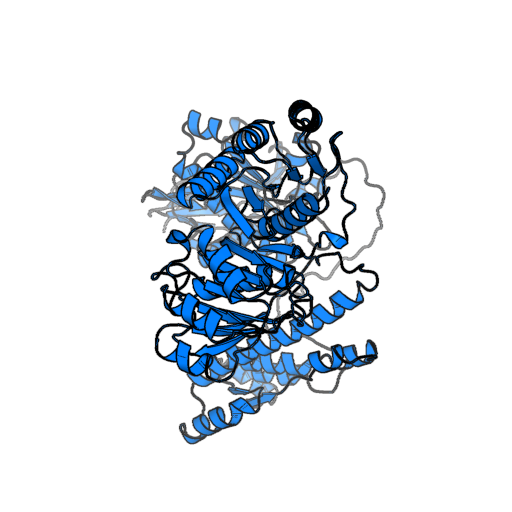64 -24.577 12.935 1.00 97.00 526 THR A CA 1
ATOM 4198 C C . THR A 1 526 ? -1.400 -24.537 11.763 1.00 97.00 526 THR A C 1
ATOM 4200 O O . THR A 1 526 ? -0.582 -25.455 11.613 1.00 97.00 526 THR A O 1
ATOM 4203 N N . GLU A 1 527 ? -1.513 -23.514 10.918 1.00 96.44 527 GLU A N 1
ATOM 4204 C CA . GLU A 1 527 ? -0.740 -23.438 9.680 1.00 96.44 527 GLU A CA 1
ATOM 4205 C C . GLU A 1 527 ? 0.709 -23.014 9.946 1.00 96.44 527 GLU A C 1
ATOM 4207 O O . GLU A 1 527 ? 1.642 -23.615 9.399 1.00 96.44 527 GLU A O 1
ATOM 4212 N N . ILE A 1 528 ? 0.890 -22.008 10.808 1.00 98.25 528 ILE A N 1
ATOM 4213 C CA . ILE A 1 528 ? 2.192 -21.429 11.155 1.00 98.25 528 ILE A CA 1
ATOM 4214 C C . ILE A 1 528 ? 2.291 -21.247 12.669 1.00 98.25 528 ILE A C 1
ATOM 4216 O O . ILE A 1 528 ? 1.360 -20.753 13.301 1.00 98.25 528 ILE A O 1
ATOM 4220 N N . ILE A 1 529 ? 3.431 -21.633 13.237 1.00 98.62 529 ILE A N 1
ATOM 4221 C CA . ILE A 1 529 ? 3.796 -21.345 14.626 1.00 98.62 529 ILE A CA 1
ATOM 4222 C C . ILE A 1 529 ? 5.037 -20.458 14.613 1.00 98.62 529 ILE A C 1
ATOM 4224 O O . ILE A 1 529 ? 6.046 -20.816 14.002 1.00 98.62 529 ILE A O 1
ATOM 4228 N N . ILE A 1 530 ? 4.946 -19.315 15.284 1.00 98.12 530 ILE A N 1
ATOM 4229 C CA . ILE A 1 530 ? 5.985 -18.292 15.364 1.00 98.12 530 ILE A CA 1
ATOM 4230 C C . ILE A 1 530 ? 6.412 -18.133 16.828 1.00 98.12 530 ILE A C 1
ATOM 4232 O O . ILE A 1 530 ? 5.572 -17.894 17.696 1.00 98.12 530 ILE A O 1
ATOM 4236 N N . ALA A 1 531 ? 7.707 -18.239 17.110 1.00 97.31 531 ALA A N 1
ATOM 4237 C CA . ALA A 1 531 ? 8.248 -18.083 18.461 1.00 97.31 531 ALA A CA 1
ATOM 4238 C C . ALA A 1 531 ? 9.617 -17.390 18.447 1.00 97.31 531 ALA A C 1
ATOM 4240 O O . ALA A 1 531 ? 10.273 -17.317 17.407 1.00 97.31 531 ALA A O 1
ATOM 4241 N N . LEU A 1 532 ? 10.063 -16.892 19.607 1.00 94.44 532 LEU A N 1
ATOM 4242 C CA . LEU A 1 532 ? 11.423 -16.346 19.746 1.00 94.44 532 LEU A CA 1
ATOM 4243 C C . LEU A 1 532 ? 12.492 -17.435 19.652 1.00 94.44 532 LEU A C 1
ATOM 4245 O O . LEU A 1 532 ? 13.578 -17.213 19.124 1.00 94.44 532 LEU A O 1
ATOM 4249 N N . ASP A 1 533 ? 12.168 -18.610 20.183 1.00 96.44 533 ASP A N 1
ATOM 4250 C CA . ASP A 1 533 ? 12.964 -19.822 20.074 1.00 96.44 533 ASP A CA 1
ATOM 4251 C C . ASP A 1 533 ? 12.080 -21.048 20.336 1.00 96.44 533 ASP A C 1
ATOM 4253 O O . ASP A 1 533 ? 10.900 -20.905 20.670 1.00 96.44 533 ASP A O 1
ATOM 4257 N N . PHE A 1 534 ? 12.643 -22.245 20.213 1.00 98.31 534 PHE A N 1
ATOM 4258 C CA . PHE A 1 534 ? 11.981 -23.503 20.557 1.00 98.31 534 PHE A CA 1
ATOM 4259 C C . PHE A 1 534 ? 12.834 -24.254 21.577 1.00 98.31 534 PHE A C 1
ATOM 4261 O O . PHE A 1 534 ? 14.030 -24.427 21.358 1.00 98.31 534 PHE A O 1
ATOM 4268 N N . GLU A 1 535 ? 12.229 -24.704 22.676 1.00 98.38 535 GLU A N 1
ATOM 4269 C CA . GLU A 1 535 ? 12.937 -25.534 23.655 1.00 98.38 535 GLU A CA 1
ATOM 4270 C C . GLU A 1 535 ? 13.318 -26.909 23.076 1.00 98.38 535 GLU A C 1
ATOM 4272 O O . GLU A 1 535 ? 12.784 -27.362 22.051 1.00 98.38 535 GLU A O 1
ATOM 4277 N N . ASP A 1 536 ? 14.230 -27.601 23.761 1.00 97.75 536 ASP A N 1
ATOM 4278 C CA . ASP A 1 536 ? 14.732 -28.911 23.353 1.00 97.75 536 ASP A CA 1
ATOM 4279 C C . ASP A 1 536 ? 13.591 -29.908 23.082 1.00 97.75 536 ASP A C 1
ATOM 4281 O O . ASP A 1 536 ? 12.655 -30.088 23.862 1.00 97.75 536 ASP A O 1
ATOM 4285 N N . GLY A 1 537 ? 13.654 -30.568 21.924 1.00 97.75 537 GLY A N 1
ATOM 4286 C CA . GLY A 1 537 ? 12.658 -31.552 21.489 1.00 97.75 537 GLY A CA 1
ATOM 4287 C C . GLY A 1 537 ? 11.338 -30.972 20.956 1.00 97.75 537 GLY A C 1
ATOM 4288 O O . GLY A 1 537 ? 10.615 -31.691 20.259 1.00 97.75 537 GLY A O 1
ATOM 4289 N N . VAL A 1 538 ? 11.026 -29.690 21.182 1.00 98.62 538 VAL A N 1
ATOM 4290 C CA . VAL A 1 538 ? 9.774 -29.060 20.711 1.00 98.62 538 VAL A CA 1
ATOM 4291 C C . VAL A 1 538 ? 9.726 -28.986 19.188 1.00 98.62 538 VAL A C 1
ATOM 4293 O O . VAL A 1 538 ? 8.719 -29.356 18.575 1.00 98.62 538 VAL A O 1
ATOM 4296 N N . LEU A 1 539 ? 10.833 -28.576 18.560 1.00 97.88 539 LEU A N 1
ATOM 4297 C CA . LEU A 1 539 ? 10.937 -28.510 17.101 1.00 97.88 539 LEU A CA 1
ATOM 4298 C C . LEU A 1 539 ? 10.687 -29.887 16.466 1.00 97.88 539 LEU A C 1
ATOM 4300 O O . LEU A 1 539 ? 9.899 -29.996 15.528 1.00 97.88 539 LEU A O 1
ATOM 4304 N N . ALA A 1 540 ? 11.288 -30.949 17.012 1.00 98.12 540 ALA A N 1
ATOM 4305 C CA . ALA A 1 540 ? 11.105 -32.317 16.527 1.00 98.12 540 ALA A CA 1
ATOM 4306 C C . ALA A 1 540 ? 9.650 -32.795 16.687 1.00 98.12 540 ALA A C 1
ATOM 4308 O O . ALA A 1 540 ? 9.071 -33.348 15.749 1.00 98.12 540 ALA A O 1
ATOM 4309 N N . PHE A 1 541 ? 9.028 -32.526 17.840 1.00 98.62 541 PHE A N 1
ATOM 4310 C CA . PHE A 1 541 ? 7.628 -32.865 18.110 1.00 98.62 541 PHE A CA 1
ATOM 4311 C C . PHE A 1 541 ? 6.666 -32.201 17.115 1.00 98.62 541 PHE A C 1
ATOM 4313 O O . PHE A 1 541 ? 5.804 -32.876 16.540 1.00 98.62 541 PHE A O 1
ATOM 4320 N N . LEU A 1 542 ? 6.823 -30.895 16.880 1.00 98.25 542 LEU A N 1
ATOM 4321 C CA . LEU A 1 542 ? 5.956 -30.132 15.979 1.00 98.25 542 LEU A CA 1
ATOM 4322 C C . LEU A 1 542 ? 6.209 -30.457 14.500 1.00 98.25 542 LEU A C 1
ATOM 4324 O O . LEU A 1 542 ? 5.268 -30.393 13.702 1.00 98.25 542 LEU A O 1
ATOM 4328 N N . SER A 1 543 ? 7.437 -30.852 14.147 1.00 97.81 543 SER A N 1
ATOM 4329 C CA . SER A 1 543 ? 7.834 -31.191 12.772 1.00 97.81 543 SER A CA 1
ATOM 4330 C C . SER A 1 543 ? 7.249 -32.512 12.266 1.00 97.81 543 SER A C 1
ATOM 4332 O O . SER A 1 543 ? 7.245 -32.764 11.061 1.00 97.81 543 SER A O 1
ATOM 4334 N N . ARG A 1 544 ? 6.647 -33.325 13.148 1.00 96.94 544 ARG A N 1
ATOM 4335 C CA . ARG A 1 544 ? 5.892 -34.534 12.760 1.00 96.94 544 ARG A CA 1
ATOM 4336 C C . ARG A 1 544 ? 4.763 -34.229 11.768 1.00 96.94 544 ARG A C 1
ATOM 4338 O O . ARG A 1 544 ? 4.401 -35.086 10.966 1.00 96.94 544 ARG A O 1
ATOM 4345 N N . LYS A 1 545 ? 4.220 -33.003 11.776 1.00 96.38 545 LYS A N 1
ATOM 4346 C CA . LYS A 1 545 ? 3.282 -32.526 10.748 1.00 96.38 545 LYS A CA 1
ATOM 4347 C C . LYS A 1 545 ? 4.055 -31.836 9.621 1.00 96.38 545 LYS A C 1
ATOM 4349 O O . LYS A 1 545 ? 4.404 -30.664 9.726 1.00 96.38 545 LYS A O 1
ATOM 4354 N N . GLY A 1 546 ? 4.270 -32.538 8.506 1.00 94.12 546 GLY A N 1
ATOM 4355 C CA . GLY A 1 546 ? 5.108 -32.057 7.392 1.00 94.12 546 GLY A CA 1
ATOM 4356 C C . GLY A 1 546 ? 4.651 -30.753 6.715 1.00 94.12 546 GLY A C 1
ATOM 4357 O O . GLY A 1 546 ? 5.459 -30.051 6.120 1.00 94.12 546 GLY A O 1
ATOM 4358 N N . ASN A 1 547 ? 3.367 -30.391 6.816 1.00 95.81 547 ASN A N 1
ATOM 4359 C CA . ASN A 1 547 ? 2.838 -29.166 6.202 1.00 95.81 547 ASN A CA 1
ATOM 4360 C C . ASN A 1 547 ? 2.965 -27.916 7.085 1.00 95.81 547 ASN A C 1
ATOM 4362 O O . ASN A 1 547 ? 2.890 -26.806 6.559 1.00 95.81 547 ASN A O 1
ATOM 4366 N N . ARG A 1 548 ? 3.101 -28.089 8.404 1.00 97.12 548 ARG A N 1
ATOM 4367 C CA . ARG A 1 548 ? 3.103 -26.991 9.375 1.00 97.12 548 ARG A CA 1
ATOM 4368 C C . ARG A 1 548 ? 4.402 -26.208 9.262 1.00 97.12 548 ARG A C 1
ATOM 4370 O O . ARG A 1 548 ? 5.467 -26.813 9.247 1.00 97.12 548 ARG A O 1
ATOM 4377 N N . ARG A 1 549 ? 4.320 -24.880 9.242 1.00 97.94 549 ARG A N 1
ATOM 4378 C CA . ARG A 1 549 ? 5.507 -24.019 9.207 1.00 97.94 549 ARG A CA 1
ATOM 4379 C C . ARG A 1 549 ? 5.917 -23.620 10.611 1.00 97.94 549 ARG A C 1
ATOM 4381 O O . ARG A 1 549 ? 5.076 -23.179 11.393 1.00 97.94 549 ARG A O 1
ATOM 4388 N N . LEU A 1 550 ? 7.198 -23.781 10.914 1.00 98.44 550 LEU A N 1
ATOM 4389 C CA . LEU A 1 550 ? 7.788 -23.382 12.190 1.00 98.44 550 LEU A CA 1
ATOM 4390 C C . LEU A 1 550 ? 8.757 -22.244 11.916 1.00 98.44 550 LEU A C 1
ATOM 4392 O O . LEU A 1 550 ? 9.677 -22.399 11.111 1.00 98.44 550 LEU A O 1
ATOM 4396 N N . ILE A 1 551 ? 8.499 -21.100 12.537 1.00 97.38 551 ILE A N 1
ATOM 4397 C CA . ILE A 1 551 ? 9.209 -19.857 12.279 1.00 97.38 551 ILE A CA 1
ATOM 4398 C C . ILE A 1 551 ? 9.831 -19.358 13.581 1.00 97.38 551 ILE A C 1
ATOM 4400 O O . ILE A 1 551 ? 9.131 -19.166 14.577 1.00 97.38 551 ILE A O 1
ATOM 4404 N N . LYS A 1 552 ? 11.137 -19.109 13.558 1.00 95.44 552 LYS A N 1
ATOM 4405 C CA . LYS A 1 552 ? 11.852 -18.411 14.630 1.00 95.44 552 LYS A CA 1
ATOM 4406 C C . LYS A 1 552 ? 11.965 -16.934 14.286 1.00 95.44 552 LYS A C 1
ATOM 4408 O O . LYS A 1 552 ? 12.296 -16.626 13.145 1.00 95.44 552 LYS A O 1
ATOM 4413 N N . ILE A 1 553 ? 11.700 -16.036 15.236 1.00 92.31 553 ILE A N 1
ATOM 4414 C CA . ILE A 1 553 ? 11.806 -14.583 15.035 1.00 92.31 553 ILE A CA 1
ATOM 4415 C C . ILE A 1 553 ? 12.681 -13.886 16.076 1.00 92.31 553 ILE A C 1
ATOM 4417 O O . ILE A 1 553 ? 12.889 -14.399 17.171 1.00 92.31 553 ILE A O 1
ATOM 4421 N N . SER A 1 554 ? 13.127 -12.664 15.771 1.00 87.31 554 SER A N 1
ATOM 4422 C CA . SER A 1 554 ? 13.755 -11.770 16.753 1.00 87.31 554 SER A CA 1
ATOM 4423 C C . SER A 1 554 ? 13.056 -10.409 16.806 1.00 87.31 554 SER A C 1
ATOM 4425 O O . SER A 1 554 ? 12.913 -9.723 15.793 1.00 87.31 554 SER A O 1
ATOM 4427 N N . LEU A 1 555 ? 12.634 -10.007 18.011 1.00 80.69 555 LEU A N 1
ATOM 4428 C CA . LEU A 1 555 ? 11.888 -8.763 18.261 1.00 80.69 555 LEU A CA 1
ATOM 4429 C C . LEU A 1 555 ? 12.779 -7.534 18.493 1.00 80.69 555 LEU A C 1
ATOM 4431 O O . LEU A 1 555 ? 12.259 -6.424 18.620 1.00 80.69 555 LEU A O 1
ATOM 4435 N N . GLN A 1 556 ? 14.100 -7.715 18.582 1.00 73.38 556 GLN A N 1
ATOM 4436 C CA . GLN A 1 556 ? 15.035 -6.634 18.921 1.00 73.38 556 GLN A CA 1
ATOM 4437 C C . GLN A 1 556 ? 15.376 -5.724 17.749 1.00 73.38 556 GLN A C 1
ATOM 4439 O O . GLN A 1 556 ? 15.921 -4.641 17.933 1.00 73.38 556 GLN A O 1
ATOM 4444 N N . ASN A 1 557 ? 15.070 -6.158 16.542 1.00 65.88 557 ASN A N 1
ATOM 4445 C CA . ASN A 1 557 ? 15.665 -5.535 15.391 1.00 65.88 557 ASN A CA 1
ATOM 4446 C C . ASN A 1 557 ? 14.887 -4.311 14.897 1.00 65.88 557 ASN A C 1
ATOM 4448 O O . ASN A 1 557 ? 13.655 -4.245 15.064 1.00 65.88 557 ASN A O 1
ATOM 4452 N N . PRO A 1 558 ? 15.594 -3.355 14.270 1.00 61.22 558 PRO A N 1
ATOM 4453 C CA . PRO A 1 558 ? 14.965 -2.200 13.656 1.00 61.22 558 PRO A CA 1
ATOM 4454 C C . PRO A 1 558 ? 14.027 -2.656 12.535 1.00 61.22 558 PRO A C 1
ATOM 4456 O O . PRO A 1 558 ? 14.382 -3.485 11.699 1.00 61.22 558 PRO A O 1
ATOM 4459 N N . CYS A 1 559 ? 12.809 -2.123 12.544 1.00 63.22 559 CYS A N 1
ATOM 4460 C CA . CYS A 1 559 ? 11.865 -2.269 11.442 1.00 63.22 559 CYS A CA 1
ATOM 4461 C C . CYS A 1 559 ? 11.901 -0.992 10.609 1.00 63.22 559 CYS A C 1
ATOM 4463 O O . CYS A 1 559 ? 12.236 0.067 11.135 1.00 63.22 559 CYS A O 1
ATOM 4465 N N . SER A 1 560 ? 11.497 -1.073 9.340 1.00 69.25 560 SER A N 1
ATOM 4466 C CA . SER A 1 560 ? 11.225 0.143 8.575 1.00 69.25 560 SER A CA 1
ATOM 4467 C C . SER A 1 560 ? 10.192 1.014 9.298 1.00 69.25 560 SER A C 1
ATOM 4469 O O . SER A 1 560 ? 9.171 0.510 9.791 1.00 69.25 560 SER A O 1
ATOM 4471 N N . ASN A 1 561 ? 10.484 2.314 9.326 1.00 73.81 561 ASN A N 1
ATOM 4472 C CA . ASN A 1 561 ? 9.631 3.350 9.900 1.00 73.81 561 ASN A CA 1
ATOM 4473 C C . ASN A 1 561 ? 8.549 3.833 8.924 1.00 73.81 561 ASN A C 1
ATOM 4475 O O . ASN A 1 561 ? 7.756 4.696 9.292 1.00 73.81 561 ASN A O 1
ATOM 4479 N N . LEU A 1 562 ? 8.494 3.289 7.705 1.00 80.81 562 LEU A N 1
ATOM 4480 C CA . LEU A 1 562 ? 7.567 3.708 6.659 1.00 80.81 562 LEU A CA 1
ATOM 4481 C C . LEU A 1 562 ? 6.708 2.546 6.158 1.00 80.81 562 LEU A C 1
ATOM 4483 O O . LEU A 1 562 ? 7.121 1.386 6.152 1.00 80.81 562 LEU A O 1
ATOM 4487 N N . GLU A 1 563 ? 5.512 2.881 5.692 1.00 84.38 563 GLU A N 1
ATOM 4488 C CA . GLU A 1 563 ? 4.589 1.977 5.017 1.00 84.38 563 GLU A CA 1
ATOM 4489 C C . GLU A 1 563 ? 4.248 2.541 3.641 1.00 84.38 563 GLU A C 1
ATOM 4491 O O . GLU A 1 563 ? 3.912 3.719 3.514 1.00 84.38 563 GLU A O 1
ATOM 4496 N N . LEU A 1 564 ? 4.325 1.687 2.618 1.00 86.38 564 LEU A N 1
ATOM 4497 C CA . LEU A 1 564 ? 3.991 2.026 1.239 1.00 86.38 564 LEU A CA 1
ATOM 4498 C C . LEU A 1 564 ? 2.772 1.233 0.777 1.00 86.38 564 LEU A C 1
ATOM 4500 O O . LEU A 1 564 ? 2.706 0.014 0.955 1.00 86.38 564 LEU A O 1
ATOM 4504 N N . LYS A 1 565 ? 1.836 1.915 0.118 1.00 90.44 565 LYS A N 1
ATOM 4505 C CA . LYS A 1 565 ? 0.661 1.304 -0.504 1.00 90.44 565 LYS A CA 1
ATOM 4506 C C . LYS A 1 565 ? 0.485 1.805 -1.931 1.00 90.44 565 LYS A C 1
ATOM 4508 O O . LYS A 1 565 ? 0.318 2.999 -2.150 1.00 90.44 565 LYS A O 1
ATOM 4513 N N . PHE A 1 566 ? 0.477 0.890 -2.896 1.00 90.12 566 PHE A N 1
ATOM 4514 C CA . PHE A 1 566 ? 0.131 1.221 -4.278 1.00 90.12 566 PHE A CA 1
ATOM 4515 C C . PHE A 1 566 ? -1.378 1.452 -4.426 1.00 90.12 566 PHE A C 1
ATOM 4517 O O . PHE A 1 566 ? -2.188 0.741 -3.825 1.00 90.12 566 PHE A O 1
ATOM 4524 N N . ILE A 1 567 ? -1.732 2.445 -5.236 1.00 92.94 567 ILE A N 1
ATOM 4525 C CA . ILE A 1 567 ? -3.091 2.770 -5.683 1.00 92.94 567 ILE A CA 1
ATOM 4526 C C . ILE A 1 567 ? -3.063 2.997 -7.201 1.00 92.94 567 ILE A C 1
ATOM 4528 O O . ILE A 1 567 ? -2.003 3.256 -7.765 1.00 92.94 567 ILE A O 1
ATOM 4532 N N . ASP A 1 568 ? -4.210 2.970 -7.879 1.00 88.50 568 ASP A N 1
ATOM 4533 C CA . ASP A 1 568 ? -4.247 3.145 -9.345 1.00 88.50 568 ASP A CA 1
ATOM 4534 C C . ASP A 1 568 ? -3.660 4.490 -9.808 1.00 88.50 568 ASP A C 1
ATOM 4536 O O . ASP A 1 568 ? -3.127 4.606 -10.909 1.00 88.50 568 ASP A O 1
ATOM 4540 N N . SER A 1 569 ? -3.731 5.511 -8.951 1.00 90.12 569 SER A N 1
ATOM 4541 C CA . SER A 1 569 ? -3.198 6.850 -9.219 1.00 90.12 569 SER A CA 1
ATOM 4542 C C . SER A 1 569 ? -1.735 7.048 -8.793 1.00 90.12 569 SER A C 1
ATOM 4544 O O . SER A 1 569 ? -1.228 8.157 -8.940 1.00 90.12 569 SER A O 1
ATOM 4546 N N . GLY A 1 570 ? -1.054 6.030 -8.249 1.00 90.81 570 GLY A N 1
ATOM 4547 C CA . GLY A 1 570 ? 0.329 6.147 -7.770 1.00 90.81 570 GLY A CA 1
ATOM 4548 C C . GLY A 1 570 ? 0.632 5.331 -6.508 1.00 90.81 570 GLY A C 1
ATOM 4549 O O . GLY A 1 570 ? 0.286 4.156 -6.403 1.00 90.81 570 GLY A O 1
ATOM 4550 N N . ALA A 1 571 ? 1.310 5.941 -5.535 1.00 90.69 571 ALA A N 1
ATOM 4551 C CA . ALA A 1 571 ? 1.653 5.307 -4.263 1.00 90.69 571 ALA A CA 1
ATOM 4552 C C . ALA A 1 571 ? 1.418 6.261 -3.086 1.00 90.69 571 ALA A C 1
ATOM 4554 O O . ALA A 1 571 ? 1.617 7.467 -3.197 1.00 90.69 571 ALA A O 1
ATOM 4555 N N . LEU A 1 572 ? 1.000 5.698 -1.956 1.00 90.81 572 LEU A N 1
ATOM 4556 C CA . LEU A 1 572 ? 0.871 6.369 -0.669 1.00 90.81 572 LEU A CA 1
ATOM 4557 C C . LEU A 1 572 ? 2.031 5.928 0.218 1.00 90.81 572 LEU A C 1
ATOM 4559 O O . LEU A 1 572 ? 2.303 4.730 0.305 1.00 90.81 572 LEU A O 1
ATOM 4563 N N . ILE A 1 573 ? 2.686 6.879 0.878 1.00 87.69 573 ILE A N 1
ATOM 4564 C CA . ILE A 1 573 ? 3.765 6.620 1.834 1.00 87.69 573 ILE A CA 1
ATOM 4565 C C . ILE A 1 573 ? 3.413 7.328 3.136 1.00 87.69 573 ILE A C 1
ATOM 4567 O O . ILE A 1 573 ? 3.033 8.497 3.128 1.00 87.69 573 ILE A O 1
ATOM 4571 N N . GLN A 1 574 ? 3.513 6.608 4.247 1.00 87.56 574 GLN A N 1
ATOM 4572 C CA . GLN A 1 574 ? 3.264 7.141 5.584 1.00 87.56 574 GLN A CA 1
ATOM 4573 C C . GLN A 1 574 ? 4.278 6.587 6.580 1.00 87.56 574 GLN A C 1
ATOM 4575 O O . GLN A 1 574 ? 4.878 5.540 6.342 1.00 87.56 574 GLN A O 1
ATOM 4580 N N . GLN A 1 575 ? 4.431 7.254 7.721 1.00 86.75 575 GLN A N 1
ATOM 4581 C CA . GLN A 1 575 ? 5.124 6.661 8.859 1.00 86.75 575 GLN A CA 1
ATOM 4582 C C . GLN A 1 575 ? 4.302 5.509 9.437 1.00 86.75 575 GLN A C 1
ATOM 4584 O O . GLN A 1 575 ? 3.072 5.568 9.509 1.00 86.75 575 GLN A O 1
ATOM 4589 N N . ARG A 1 576 ? 4.990 4.453 9.863 1.00 85.88 576 ARG A N 1
ATOM 4590 C CA . ARG A 1 576 ? 4.373 3.347 10.587 1.00 85.88 576 ARG A CA 1
ATOM 4591 C C . ARG A 1 576 ? 3.946 3.819 11.973 1.00 85.88 576 ARG A C 1
ATOM 4593 O O . ARG A 1 576 ? 4.669 4.545 12.650 1.00 85.88 576 ARG A O 1
ATOM 4600 N N . ASP A 1 577 ? 2.797 3.343 12.433 1.00 88.69 577 ASP A N 1
ATOM 4601 C CA . ASP A 1 577 ? 2.307 3.650 13.773 1.00 88.69 577 ASP A CA 1
ATOM 4602 C C . ASP A 1 577 ? 3.101 2.901 14.865 1.00 88.69 577 ASP A C 1
ATOM 4604 O O . ASP A 1 577 ? 2.786 1.772 15.263 1.00 88.69 577 ASP A O 1
ATOM 4608 N N . THR A 1 578 ? 4.147 3.549 15.378 1.00 85.56 578 THR A N 1
ATOM 4609 C CA . THR A 1 578 ? 4.997 3.042 16.468 1.00 85.56 578 THR A CA 1
ATOM 4610 C C . THR A 1 578 ? 4.602 3.575 17.845 1.00 85.56 578 THR A C 1
ATOM 4612 O O . THR A 1 578 ? 5.350 3.383 18.805 1.00 85.56 578 THR A O 1
ATOM 4615 N N . SER A 1 579 ? 3.451 4.243 17.958 1.00 86.31 579 SER A N 1
ATOM 4616 C CA . SER A 1 579 ? 2.972 4.817 19.218 1.00 86.31 579 SER A CA 1
ATOM 4617 C C . SER A 1 579 ? 2.852 3.754 20.314 1.00 86.31 579 SER A C 1
ATOM 4619 O O . SER A 1 579 ? 2.388 2.635 20.064 1.00 86.31 579 SER A O 1
ATOM 4621 N N . LYS A 1 580 ? 3.256 4.097 21.542 1.00 84.31 580 LYS A N 1
ATOM 4622 C CA . LYS A 1 580 ? 3.064 3.245 22.720 1.00 84.31 580 LYS A CA 1
ATOM 4623 C C . LYS A 1 580 ? 2.240 3.980 23.752 1.00 84.31 580 LYS A C 1
ATOM 4625 O O . LYS A 1 580 ? 2.449 5.154 24.026 1.00 84.31 580 LYS A O 1
ATOM 4630 N N . LEU A 1 581 ? 1.347 3.249 24.404 1.00 82.12 581 LEU A N 1
ATOM 4631 C CA . LEU A 1 581 ? 0.439 3.836 25.382 1.00 82.12 581 LEU A CA 1
ATOM 4632 C C . LEU A 1 581 ? 1.154 4.375 26.637 1.00 82.12 581 LEU A C 1
ATOM 4634 O O . LEU A 1 581 ? 0.629 5.268 27.291 1.00 82.12 581 LEU A O 1
ATOM 4638 N N . VAL A 1 582 ? 2.350 3.869 26.965 1.00 80.56 582 VAL A N 1
ATOM 4639 C CA . VAL A 1 582 ? 3.182 4.401 28.065 1.00 80.56 582 VAL A CA 1
ATOM 4640 C C . VAL A 1 582 ? 3.664 5.831 27.804 1.00 80.56 582 VAL A C 1
ATOM 4642 O O . VAL A 1 582 ? 3.870 6.579 28.755 1.00 80.56 582 VAL A O 1
ATOM 4645 N N . ASP A 1 583 ? 3.765 6.220 26.534 1.00 75.88 583 ASP A N 1
ATOM 4646 C CA . ASP A 1 583 ? 4.201 7.554 26.123 1.00 75.88 583 ASP A CA 1
ATOM 4647 C C . ASP A 1 583 ? 3.029 8.557 26.116 1.00 75.88 583 ASP A C 1
ATOM 4649 O O . ASP A 1 583 ? 3.229 9.757 25.939 1.00 75.88 583 ASP A O 1
ATOM 4653 N N . LEU A 1 584 ? 1.791 8.081 26.317 1.00 81.81 584 LEU A N 1
ATOM 4654 C CA . LEU A 1 584 ? 0.579 8.893 26.240 1.00 81.81 584 LEU A CA 1
ATOM 4655 C C . LEU A 1 584 ? 0.119 9.383 27.612 1.00 81.81 584 LEU A C 1
ATOM 4657 O O . LEU A 1 584 ? 0.069 8.644 28.600 1.00 81.81 584 LEU A O 1
ATOM 4661 N N . LYS A 1 585 ? -0.354 10.630 27.645 1.00 84.25 585 LYS A N 1
ATOM 4662 C CA . LYS A 1 585 ? -1.051 11.190 28.802 1.00 84.25 585 LYS A CA 1
ATOM 4663 C C . LYS A 1 585 ? -2.524 10.779 28.775 1.00 84.25 585 LYS A C 1
ATOM 4665 O O . LYS A 1 585 ? -3.364 11.461 28.202 1.00 84.25 585 LYS A O 1
ATOM 4670 N N . LEU A 1 586 ? -2.841 9.666 29.432 1.00 92.31 586 LEU A N 1
ATOM 4671 C CA . LEU A 1 586 ? -4.217 9.173 29.539 1.00 92.31 586 LEU A CA 1
ATOM 4672 C C . LEU A 1 586 ? -5.102 10.121 30.360 1.00 92.31 586 LEU A C 1
ATOM 4674 O O . LEU A 1 586 ? -4.781 10.451 31.506 1.00 92.31 586 LEU A O 1
ATOM 4678 N N . LYS A 1 587 ? -6.255 10.502 29.807 1.00 96.19 587 LYS A N 1
ATOM 4679 C CA . LYS A 1 587 ? -7.229 11.381 30.462 1.00 96.19 587 LYS A CA 1
ATOM 4680 C C . LYS A 1 587 ? -8.436 10.579 30.936 1.00 96.19 587 LYS A C 1
ATOM 4682 O O . LYS A 1 587 ? -9.194 10.058 30.128 1.00 96.19 587 LYS A O 1
ATOM 4687 N N . ILE A 1 588 ? -8.645 10.497 32.248 1.00 97.88 588 ILE A N 1
ATOM 4688 C CA . ILE A 1 588 ? -9.891 9.949 32.806 1.00 97.88 588 ILE A CA 1
ATOM 4689 C C . ILE A 1 588 ? -10.966 11.029 32.659 1.00 97.88 588 ILE A C 1
ATOM 4691 O O . ILE A 1 588 ? -10.822 12.107 33.236 1.00 97.88 588 ILE A O 1
ATOM 4695 N N . VAL A 1 589 ? -12.007 10.759 31.871 1.00 97.88 589 VAL A N 1
ATOM 4696 C CA . VAL A 1 589 ? -13.033 11.760 31.512 1.00 97.88 589 VAL A CA 1
ATOM 4697 C C . VAL A 1 589 ? -14.358 11.592 32.259 1.00 97.88 589 VAL A C 1
ATOM 4699 O O . VAL A 1 589 ? -15.168 12.510 32.272 1.00 97.88 589 VAL A O 1
ATOM 4702 N N . THR A 1 590 ? -14.565 10.451 32.915 1.00 98.38 590 THR A N 1
ATOM 4703 C CA . THR A 1 590 ? -15.739 10.151 33.755 1.00 98.38 590 THR A CA 1
ATOM 4704 C C . THR A 1 590 ? -15.470 10.402 35.237 1.00 98.38 590 THR A C 1
ATOM 4706 O O . THR A 1 590 ? -14.320 10.410 35.684 1.00 98.38 590 THR A O 1
ATOM 4709 N N . LYS A 1 591 ? -16.534 10.507 36.039 1.00 97.81 591 LYS A N 1
ATOM 4710 C CA . LYS A 1 591 ? -16.469 10.684 37.501 1.00 97.81 591 LYS A CA 1
ATOM 4711 C C . LYS A 1 591 ? -15.817 9.500 38.213 1.00 97.81 591 LYS A C 1
ATOM 4713 O O . LYS A 1 591 ? -14.997 9.696 39.112 1.00 97.81 591 LYS A O 1
ATOM 4718 N N . ARG A 1 592 ? -16.169 8.266 37.828 1.00 97.44 592 ARG A N 1
ATOM 4719 C CA . ARG A 1 592 ? -15.569 7.046 38.390 1.00 97.44 592 ARG A CA 1
ATOM 4720 C C . ARG A 1 592 ? -14.177 6.830 37.803 1.00 97.44 592 ARG A C 1
ATOM 4722 O O . ARG A 1 592 ? -14.019 6.721 36.586 1.00 97.44 592 ARG A O 1
ATOM 4729 N N . LYS A 1 593 ? -13.180 6.697 38.677 1.00 97.31 593 LYS A N 1
ATOM 4730 C CA . LYS A 1 593 ? -11.809 6.327 38.299 1.00 97.31 593 LYS A CA 1
ATOM 4731 C C . LYS A 1 593 ? -11.674 4.805 38.137 1.00 97.31 593 LYS A C 1
ATOM 4733 O O . LYS A 1 593 ? -12.324 4.083 38.893 1.00 97.31 593 LYS A O 1
ATOM 4738 N N . PRO A 1 594 ? -10.825 4.322 37.212 1.00 97.06 594 PRO A N 1
ATOM 4739 C CA . PRO A 1 594 ? -10.605 2.890 37.045 1.00 97.06 594 PRO A CA 1
ATOM 4740 C C . PRO A 1 594 ? -9.852 2.332 38.251 1.00 97.06 594 PRO A C 1
ATOM 4742 O O . PRO A 1 594 ? -8.945 2.972 38.790 1.00 97.06 594 PRO A O 1
ATOM 4745 N N . THR A 1 595 ? -10.185 1.108 38.633 1.00 97.12 595 THR A N 1
ATOM 4746 C CA . THR A 1 595 ? -9.321 0.275 39.470 1.00 97.12 595 THR A CA 1
ATOM 4747 C C . THR A 1 595 ? -8.049 -0.104 38.707 1.00 97.12 595 THR A C 1
ATOM 4749 O O . THR A 1 595 ? -7.979 -0.005 37.480 1.00 97.12 595 THR A O 1
ATOM 4752 N N . GLN A 1 596 ? -7.026 -0.588 39.417 1.00 96.06 596 GLN A N 1
ATOM 4753 C CA . GLN A 1 596 ? -5.789 -1.033 38.769 1.00 96.06 596 GLN A CA 1
ATOM 4754 C C . GLN A 1 596 ? -6.028 -2.201 37.796 1.00 96.06 596 GLN A C 1
ATOM 4756 O O . GLN A 1 596 ? -5.390 -2.252 36.748 1.00 96.06 596 GLN A O 1
ATOM 4761 N N . SER A 1 597 ? -6.957 -3.111 38.118 1.00 96.31 597 SER A N 1
ATOM 4762 C CA . SER A 1 597 ? -7.305 -4.234 37.238 1.00 96.31 597 SER A CA 1
ATOM 4763 C C . SER A 1 597 ? -7.948 -3.748 35.941 1.00 96.31 597 SER A C 1
ATOM 4765 O O . SER A 1 597 ? -7.493 -4.114 34.864 1.00 96.31 597 SER A O 1
ATOM 4767 N N . GLU A 1 598 ? -8.944 -2.861 36.036 1.00 97.56 598 GLU A N 1
ATOM 4768 C CA . GLU A 1 598 ? -9.583 -2.262 34.857 1.00 97.56 598 GLU A CA 1
ATOM 4769 C C . GLU A 1 598 ? -8.577 -1.474 34.023 1.00 97.56 598 GLU A C 1
ATOM 4771 O O . GLU A 1 598 ? -8.562 -1.592 32.804 1.00 97.56 598 GLU A O 1
ATOM 4776 N N . LEU A 1 599 ? -7.691 -0.705 34.663 1.00 96.69 599 LEU A N 1
ATOM 4777 C CA . LEU A 1 599 ? -6.654 0.028 33.946 1.00 96.69 599 LEU A CA 1
ATOM 4778 C C . LEU A 1 599 ? -5.728 -0.921 33.175 1.00 96.69 599 LEU A C 1
ATOM 4780 O O . LEU A 1 599 ? -5.401 -0.638 32.026 1.00 96.69 599 LEU A O 1
ATOM 4784 N N . ASN A 1 600 ? -5.317 -2.042 33.771 1.00 95.94 600 ASN A N 1
ATOM 4785 C CA . ASN A 1 600 ? -4.490 -3.038 33.089 1.00 95.94 600 ASN A CA 1
ATOM 4786 C C . ASN A 1 600 ? -5.230 -3.663 31.895 1.00 95.94 600 ASN A C 1
ATOM 4788 O O . ASN A 1 600 ? -4.654 -3.759 30.810 1.00 95.94 600 ASN A O 1
ATOM 4792 N N . ASP A 1 601 ? -6.509 -4.005 32.059 1.00 98.00 601 ASP A N 1
ATOM 4793 C CA . ASP A 1 601 ? -7.328 -4.602 30.999 1.00 98.00 601 ASP A CA 1
ATOM 4794 C C . ASP A 1 601 ? -7.625 -3.624 29.854 1.00 98.00 601 ASP A C 1
ATOM 4796 O O . ASP A 1 601 ? -7.590 -4.026 28.688 1.00 98.00 601 ASP A O 1
ATOM 4800 N N . LEU A 1 602 ? -7.820 -2.335 30.155 1.00 98.12 602 LEU A N 1
ATOM 4801 C CA . LEU A 1 602 ? -7.937 -1.268 29.156 1.00 98.12 602 LEU A CA 1
ATOM 4802 C C . LEU A 1 602 ? -6.643 -1.101 28.357 1.00 98.12 602 LEU A C 1
ATOM 4804 O O . LEU A 1 602 ? -6.681 -1.016 27.131 1.00 98.12 602 LEU A O 1
ATOM 4808 N N . LYS A 1 603 ? -5.485 -1.087 29.029 1.00 96.81 603 LYS A N 1
ATOM 4809 C CA . LYS A 1 603 ? -4.177 -0.999 28.359 1.00 96.81 603 LYS A CA 1
ATOM 4810 C C . LYS A 1 603 ? -3.923 -2.211 27.467 1.00 96.81 603 LYS A C 1
ATOM 4812 O O . LYS A 1 603 ? -3.466 -2.048 26.338 1.00 96.81 603 LYS A O 1
ATOM 4817 N N . PHE A 1 604 ? -4.246 -3.407 27.957 1.00 98.00 604 PHE A N 1
ATOM 4818 C CA . PHE A 1 604 ? -4.180 -4.640 27.178 1.00 98.00 604 PHE A CA 1
ATOM 4819 C C . PHE A 1 604 ? -5.101 -4.572 25.950 1.00 98.00 604 PHE A C 1
ATOM 4821 O O . PHE A 1 604 ? -4.643 -4.793 24.829 1.00 98.00 604 PHE A O 1
ATOM 4828 N N . ALA A 1 605 ? -6.375 -4.202 26.133 1.00 98.25 605 ALA A N 1
ATOM 4829 C CA . ALA A 1 605 ? -7.338 -4.087 25.038 1.00 98.25 605 ALA A CA 1
ATOM 4830 C C . ALA A 1 605 ? -6.888 -3.070 23.990 1.00 98.25 605 ALA A C 1
ATOM 4832 O O . ALA A 1 605 ? -6.999 -3.346 22.801 1.00 98.25 605 ALA A O 1
ATOM 4833 N N . TRP A 1 606 ? -6.338 -1.930 24.415 1.00 97.75 606 TRP A N 1
ATOM 4834 C CA . TRP A 1 606 ? -5.821 -0.904 23.514 1.00 97.75 606 TRP A CA 1
ATOM 4835 C C . TRP A 1 606 ? -4.670 -1.412 22.643 1.00 97.75 606 TRP A C 1
ATOM 4837 O O . TRP A 1 606 ? -4.716 -1.249 21.423 1.00 97.75 606 TRP A O 1
ATOM 4847 N N . LYS A 1 607 ? -3.677 -2.086 23.252 1.00 96.75 607 LYS A N 1
ATOM 4848 C CA . LYS A 1 607 ? -2.567 -2.719 22.516 1.00 96.75 607 LYS A CA 1
ATOM 4849 C C . LYS A 1 607 ? -3.099 -3.658 21.433 1.00 96.75 607 LYS A C 1
ATOM 4851 O O . LYS A 1 607 ? -2.621 -3.611 20.310 1.00 96.75 607 LYS A O 1
ATOM 4856 N N . VAL A 1 608 ? -4.104 -4.481 21.745 1.00 98.25 608 VAL A N 1
ATOM 4857 C CA . VAL A 1 608 ? -4.708 -5.402 20.766 1.00 98.25 608 VAL A CA 1
ATOM 4858 C C . VAL A 1 608 ? -5.511 -4.649 19.696 1.00 98.25 608 VAL A C 1
ATOM 4860 O O . VAL A 1 608 ? -5.373 -4.946 18.511 1.00 98.25 608 VAL A O 1
ATOM 4863 N N . CYS A 1 609 ? -6.315 -3.661 20.097 1.00 97.81 609 CYS A N 1
ATOM 4864 C CA . CYS A 1 609 ? -7.205 -2.896 19.219 1.00 97.81 609 CYS A CA 1
ATOM 4865 C C . CYS A 1 609 ? -6.450 -2.173 18.095 1.00 97.81 609 CYS A C 1
ATOM 4867 O O . CYS A 1 609 ? -6.917 -2.174 16.960 1.00 97.81 609 CYS A O 1
ATOM 4869 N N . LYS A 1 610 ? -5.251 -1.651 18.385 1.00 96.56 610 LYS A N 1
ATOM 4870 C CA . LYS A 1 610 ? -4.339 -1.016 17.413 1.00 96.56 610 LYS A CA 1
ATOM 4871 C C . LYS A 1 610 ? -4.002 -1.900 16.199 1.00 96.56 610 LYS A C 1
ATOM 4873 O O . LYS A 1 610 ? -3.681 -1.393 15.126 1.00 96.56 610 LYS A O 1
ATOM 4878 N N . HIS A 1 611 ? -4.045 -3.225 16.351 1.00 97.06 611 HIS A N 1
ATOM 4879 C CA . HIS A 1 611 ? -3.645 -4.178 15.306 1.00 97.06 611 HIS A CA 1
ATOM 4880 C C . HIS A 1 611 ? -4.822 -4.840 14.586 1.00 97.06 611 HIS A C 1
ATOM 4882 O O . HIS A 1 611 ? -4.604 -5.733 13.768 1.00 97.06 611 HIS A O 1
ATOM 4888 N N . ILE A 1 612 ? -6.052 -4.403 14.851 1.00 98.00 612 ILE A N 1
ATOM 4889 C CA . ILE A 1 612 ? -7.267 -4.902 14.198 1.00 98.00 612 ILE A CA 1
ATOM 4890 C C . ILE A 1 612 ? -7.687 -3.929 13.093 1.00 98.00 612 ILE A C 1
ATOM 4892 O O . ILE A 1 612 ? -7.526 -2.718 13.228 1.00 98.00 612 ILE A O 1
ATOM 4896 N N . LYS A 1 613 ? -8.223 -4.448 11.983 1.00 97.69 613 LYS A N 1
ATOM 4897 C CA . LYS A 1 613 ? -8.765 -3.607 10.906 1.00 97.69 613 LYS A CA 1
ATOM 4898 C C . LYS A 1 613 ? -9.962 -2.782 11.393 1.00 97.69 613 LYS A C 1
ATOM 4900 O O . LYS A 1 613 ? -10.832 -3.306 12.087 1.00 97.69 613 LYS A O 1
ATOM 4905 N N . SER A 1 614 ? -10.022 -1.515 11.001 1.00 97.44 614 SER A N 1
ATOM 4906 C CA . SER A 1 614 ? -11.019 -0.543 11.455 1.00 97.44 614 SER A CA 1
ATOM 4907 C C . SER A 1 614 ? -12.383 -0.698 10.764 1.00 97.44 614 SER A C 1
ATOM 4909 O O . SER A 1 614 ? -12.454 -1.110 9.610 1.00 97.44 614 SER A O 1
ATOM 4911 N N . ASN A 1 615 ? -13.497 -0.329 11.405 1.00 97.94 615 ASN A N 1
ATOM 4912 C CA . ASN A 1 615 ? -13.605 0.016 12.830 1.00 97.94 615 ASN A CA 1
ATOM 4913 C C . ASN A 1 615 ? -13.391 -1.229 13.704 1.00 97.94 615 ASN A C 1
ATOM 4915 O O . ASN A 1 615 ? -13.832 -2.319 13.333 1.00 97.94 615 ASN A O 1
ATOM 4919 N N . ALA A 1 616 ? -12.734 -1.054 14.852 1.00 98.31 616 ALA A N 1
ATOM 4920 C CA . ALA A 1 616 ? -12.364 -2.157 15.732 1.00 98.31 616 ALA A CA 1
ATOM 4921 C C . ALA A 1 616 ? -12.892 -1.966 17.157 1.00 98.31 616 ALA A C 1
ATOM 4923 O O . ALA A 1 616 ? -12.757 -0.890 17.742 1.00 98.31 616 ALA A O 1
ATOM 4924 N N . ILE A 1 617 ? -13.460 -3.034 17.725 1.00 98.56 617 ILE A N 1
ATOM 4925 C CA . ILE A 1 617 ? -13.884 -3.111 19.128 1.00 98.56 617 ILE A CA 1
ATOM 4926 C C . ILE A 1 617 ? -13.305 -4.370 19.762 1.00 98.56 617 ILE A C 1
ATOM 4928 O O . ILE A 1 617 ? -13.467 -5.474 19.236 1.00 98.56 617 ILE A O 1
ATOM 4932 N N . VAL A 1 618 ? -12.674 -4.210 20.923 1.00 98.75 618 VAL A N 1
ATOM 4933 C CA . VAL A 1 618 ? -12.118 -5.319 21.705 1.00 98.75 618 VAL A CA 1
ATOM 4934 C C . VAL A 1 618 ? -12.731 -5.316 23.091 1.00 98.75 618 VAL A C 1
ATOM 4936 O O . VAL A 1 618 ? -12.630 -4.318 23.799 1.00 98.75 618 VAL A O 1
ATOM 4939 N N . PHE A 1 619 ? -13.304 -6.447 23.497 1.00 98.75 619 PHE A N 1
ATOM 4940 C CA . PHE A 1 619 ? -13.606 -6.723 24.898 1.00 98.75 619 PHE A CA 1
ATOM 4941 C C . PHE A 1 619 ? -12.477 -7.537 25.521 1.00 98.75 619 PHE A C 1
ATOM 4943 O O . PHE A 1 619 ? -12.038 -8.533 24.938 1.00 98.75 619 PHE A O 1
ATOM 4950 N N . SER A 1 620 ? -12.019 -7.139 26.704 1.00 98.44 620 SER A N 1
ATOM 4951 C CA . SER A 1 620 ? -10.981 -7.843 27.457 1.00 98.44 620 SER A CA 1
ATOM 4952 C C . SER A 1 620 ? -11.318 -7.936 28.942 1.00 98.44 620 SER A C 1
ATOM 4954 O O . SER A 1 620 ? -12.107 -7.155 29.471 1.00 98.44 620 SER A O 1
ATOM 4956 N N . LYS A 1 621 ? -10.711 -8.908 29.617 1.00 98.19 621 LYS A N 1
ATOM 4957 C CA . LYS A 1 621 ? -10.715 -9.047 31.078 1.00 98.19 621 LYS A CA 1
ATOM 4958 C C . LYS A 1 621 ? -9.539 -9.928 31.469 1.00 98.19 621 LYS A C 1
ATOM 4960 O O . LYS A 1 621 ? -9.257 -10.878 30.741 1.00 98.19 621 LYS A O 1
ATOM 4965 N N . GLU A 1 622 ? -8.868 -9.644 32.579 1.00 97.31 622 GLU A N 1
ATOM 4966 C CA . GLU A 1 622 ? -7.725 -10.436 33.071 1.00 97.31 622 GLU A CA 1
ATOM 4967 C C . GLU A 1 622 ? -6.631 -10.641 32.001 1.00 97.31 622 GLU A C 1
ATOM 4969 O O . GLU A 1 622 ? -6.105 -11.741 31.813 1.00 97.31 622 GLU A O 1
ATOM 4974 N N . SER A 1 623 ? -6.311 -9.579 31.252 1.00 97.75 623 SER A N 1
ATOM 4975 C CA . SER A 1 623 ? -5.307 -9.588 30.173 1.00 97.75 623 SER A CA 1
ATOM 4976 C C . SER A 1 623 ? -5.526 -10.688 29.120 1.00 97.75 623 SER A C 1
ATOM 4978 O O . SER A 1 623 ? -4.583 -11.280 28.584 1.00 97.75 623 SER A O 1
ATOM 4980 N N . ARG A 1 624 ? -6.791 -10.977 28.799 1.00 98.12 624 ARG A N 1
ATOM 4981 C CA . ARG A 1 624 ? -7.191 -11.763 27.626 1.00 98.12 624 ARG A CA 1
ATOM 4982 C C . ARG A 1 624 ? -8.328 -11.097 26.874 1.00 98.12 624 ARG A C 1
ATOM 4984 O O . ARG A 1 624 ? -9.143 -10.386 27.458 1.00 98.12 624 ARG A O 1
ATOM 4991 N N . THR A 1 625 ? -8.408 -11.358 25.578 1.00 98.75 625 THR A N 1
ATOM 4992 C CA . THR A 1 625 ? -9.562 -10.971 24.766 1.00 98.75 625 THR A CA 1
ATOM 4993 C C . THR A 1 625 ? -10.752 -11.886 25.053 1.00 98.75 625 THR A C 1
ATOM 4995 O O . THR A 1 625 ? -10.599 -13.100 25.179 1.00 98.75 625 THR A O 1
ATOM 4998 N N . LEU A 1 626 ? -11.948 -11.314 25.128 1.00 98.44 626 LEU A N 1
ATOM 4999 C CA . LEU A 1 626 ? -13.216 -12.035 25.287 1.00 98.44 626 LEU A CA 1
ATOM 5000 C C . LEU A 1 626 ? -14.048 -12.007 24.002 1.00 98.44 626 LEU A C 1
ATOM 5002 O O . LEU A 1 626 ? -14.752 -12.961 23.696 1.00 98.44 626 LEU A O 1
ATOM 5006 N N . GLY A 1 627 ? -13.936 -10.928 23.227 1.00 98.06 627 GLY A N 1
ATOM 5007 C CA . GLY A 1 627 ? -14.623 -10.760 21.953 1.00 98.06 627 GLY A CA 1
ATOM 5008 C C . GLY A 1 627 ? -13.965 -9.669 21.119 1.00 98.06 627 GLY A C 1
ATOM 5009 O O . GLY A 1 627 ? -13.492 -8.671 21.662 1.00 98.06 627 GLY A O 1
ATOM 5010 N N . ILE A 1 628 ? -13.906 -9.878 19.804 1.00 98.50 628 ILE A N 1
ATOM 5011 C CA . ILE A 1 628 ? -13.241 -8.976 18.857 1.00 98.50 628 ILE A CA 1
ATOM 5012 C C . ILE A 1 628 ? -14.171 -8.721 17.669 1.00 98.50 628 ILE A C 1
ATOM 5014 O O . ILE A 1 628 ? -14.560 -9.657 16.966 1.00 98.50 628 ILE A O 1
ATOM 5018 N N . GLY A 1 629 ? -14.500 -7.454 17.438 1.00 98.06 629 GLY A N 1
ATOM 5019 C CA . GLY A 1 629 ? -15.177 -6.968 16.240 1.00 98.06 629 GLY A CA 1
ATOM 5020 C C . GLY A 1 629 ? -14.182 -6.238 15.353 1.00 98.06 629 GLY A C 1
ATOM 5021 O O . GLY A 1 629 ? -13.551 -5.291 15.812 1.00 98.06 629 GLY A O 1
ATOM 5022 N N . ALA A 1 630 ? -14.028 -6.693 14.110 1.00 96.75 630 ALA A N 1
ATOM 5023 C CA . ALA A 1 630 ? -13.010 -6.211 13.183 1.00 96.75 630 ALA A CA 1
ATOM 5024 C C . ALA A 1 630 ? -13.624 -5.780 11.844 1.00 96.75 630 ALA A C 1
ATOM 5026 O O . ALA A 1 630 ? -14.514 -6.457 11.316 1.00 96.75 630 ALA A O 1
ATOM 5027 N N . GLY A 1 631 ? -13.094 -4.701 11.272 1.00 95.19 631 GLY A N 1
ATOM 5028 C CA . GLY A 1 631 ? -13.240 -4.351 9.860 1.00 95.19 631 GLY A CA 1
ATOM 5029 C C . GLY A 1 631 ? -14.625 -3.866 9.440 1.00 95.19 631 GLY A C 1
ATOM 5030 O O . GLY A 1 631 ? -14.996 -4.076 8.289 1.00 95.19 631 GLY A O 1
ATOM 5031 N N . GLN A 1 632 ? -15.425 -3.294 10.348 1.00 97.38 632 GLN A N 1
ATOM 5032 C CA . GLN A 1 632 ? -16.786 -2.862 10.003 1.00 97.38 632 GLN A CA 1
ATOM 5033 C C . GLN A 1 632 ? -16.861 -1.380 9.637 1.00 97.38 632 GLN A C 1
ATOM 5035 O O . GLN A 1 632 ? -16.214 -0.528 10.252 1.00 97.38 632 GLN A O 1
ATOM 5040 N N . MET A 1 633 ? -17.747 -1.056 8.694 1.00 96.31 633 MET A N 1
ATOM 5041 C CA . MET A 1 633 ? -18.065 0.323 8.308 1.00 96.31 633 MET A CA 1
ATOM 5042 C C . MET A 1 633 ? -18.716 1.100 9.460 1.00 96.31 633 MET A C 1
ATOM 5044 O O . MET A 1 633 ? -18.466 2.292 9.620 1.00 96.31 633 MET A O 1
ATOM 5048 N N . SER A 1 634 ? -19.509 0.411 10.287 1.00 96.19 634 SER A N 1
ATOM 5049 C CA . SER A 1 634 ? -20.155 0.961 11.477 1.00 96.19 634 SER A CA 1
ATOM 5050 C C . SER A 1 634 ? -19.518 0.421 12.754 1.00 96.19 634 SER A C 1
ATOM 5052 O O . SER A 1 634 ? -19.182 -0.763 12.861 1.00 96.19 634 SER A O 1
ATOM 5054 N N . ARG A 1 635 ? -19.360 1.281 13.764 1.00 95.81 635 ARG A N 1
ATOM 5055 C CA . ARG A 1 635 ? -18.739 0.857 15.021 1.00 95.81 635 ARG A CA 1
ATOM 5056 C C . ARG A 1 635 ? -19.667 0.049 15.913 1.00 95.81 635 ARG A C 1
ATOM 5058 O O . ARG A 1 635 ? -19.199 -0.903 16.532 1.00 95.81 635 ARG A O 1
ATOM 5065 N N . VAL A 1 636 ? -20.963 0.358 15.912 1.00 96.50 636 VAL A N 1
ATOM 5066 C CA . VAL A 1 636 ? -21.938 -0.450 16.649 1.00 96.50 636 VAL A CA 1
ATOM 5067 C C . VAL A 1 636 ? -21.981 -1.880 16.103 1.00 96.50 636 VAL A C 1
ATOM 5069 O O . VAL A 1 636 ? -22.040 -2.817 16.892 1.00 96.50 636 VAL A O 1
ATOM 5072 N N . ASP A 1 637 ? -21.794 -2.078 14.792 1.00 97.88 637 ASP A N 1
ATOM 5073 C CA . ASP A 1 637 ? -21.682 -3.419 14.196 1.00 97.88 637 ASP A CA 1
ATOM 5074 C C . ASP A 1 637 ? -20.436 -4.158 14.699 1.00 97.88 637 ASP A C 1
ATOM 5076 O O . ASP A 1 637 ? -20.495 -5.348 15.010 1.00 97.88 637 ASP A O 1
ATOM 5080 N N . SER A 1 638 ? -19.314 -3.450 14.871 1.00 98.12 638 SER A N 1
ATOM 5081 C CA . SER A 1 638 ? -18.121 -4.028 15.507 1.00 98.12 638 SER A CA 1
ATOM 5082 C C . SER A 1 638 ? -18.408 -4.439 16.952 1.00 98.12 638 SER A C 1
ATOM 5084 O O . SER A 1 638 ? -18.022 -5.532 17.364 1.00 98.12 638 SER A O 1
ATOM 5086 N N . SER A 1 639 ? -19.127 -3.616 17.719 1.00 97.81 639 SER A N 1
ATOM 5087 C CA . SER A 1 639 ? -19.537 -3.959 19.085 1.00 97.81 639 SER A CA 1
ATOM 5088 C C . SER A 1 639 ? -20.489 -5.163 19.124 1.00 97.81 639 SER A C 1
ATOM 5090 O O . SER A 1 639 ? -20.328 -6.033 19.981 1.00 97.81 639 SER A O 1
ATOM 5092 N N . ILE A 1 640 ? -21.436 -5.260 18.183 1.00 98.19 640 ILE A N 1
ATOM 5093 C CA . ILE A 1 640 ? -22.356 -6.400 18.036 1.00 98.19 640 ILE A CA 1
ATOM 5094 C C . ILE A 1 640 ? -21.575 -7.679 17.734 1.00 98.19 640 ILE A C 1
ATOM 5096 O O . ILE A 1 640 ? -21.768 -8.684 18.415 1.00 98.19 640 ILE A O 1
ATOM 5100 N N . ILE A 1 641 ? -20.646 -7.641 16.776 1.00 98.00 641 ILE A N 1
ATOM 5101 C CA . ILE A 1 641 ? -19.810 -8.798 16.431 1.00 98.00 641 ILE A CA 1
ATOM 5102 C C . ILE A 1 641 ? -18.944 -9.216 17.623 1.00 98.00 641 ILE A C 1
ATOM 5104 O O . ILE A 1 641 ? -18.870 -10.407 17.929 1.00 98.00 641 ILE A O 1
ATOM 5108 N N . ALA A 1 642 ? -18.314 -8.262 18.317 1.00 98.00 642 ALA A N 1
ATOM 5109 C CA . ALA A 1 642 ? -17.500 -8.549 19.497 1.00 98.00 642 ALA A CA 1
ATOM 5110 C C . ALA A 1 642 ? -18.325 -9.242 20.593 1.00 98.00 642 ALA A C 1
ATOM 5112 O O . ALA A 1 642 ? -17.892 -10.260 21.138 1.00 98.00 642 ALA A O 1
ATOM 5113 N N . ARG A 1 643 ? -19.535 -8.737 20.871 1.00 97.31 643 ARG A N 1
ATOM 5114 C CA . ARG A 1 643 ? -20.483 -9.341 21.817 1.00 97.31 643 ARG A CA 1
ATOM 5115 C C . ARG A 1 643 ? -20.871 -10.747 21.379 1.00 97.31 643 ARG A C 1
ATOM 5117 O O . ARG A 1 643 ? -20.784 -11.677 22.172 1.00 97.31 643 ARG A O 1
ATOM 5124 N N . ASP A 1 644 ? -21.294 -10.913 20.131 1.00 96.75 644 ASP A N 1
ATOM 5125 C CA . ASP A 1 644 ? -21.787 -12.195 19.629 1.00 96.75 644 ASP A CA 1
ATOM 5126 C C . ASP A 1 644 ? -20.692 -13.263 19.652 1.00 96.75 644 ASP A C 1
ATOM 5128 O O . ASP A 1 644 ? -20.966 -14.419 19.975 1.00 96.75 644 ASP A O 1
ATOM 5132 N N . LYS A 1 645 ? -19.441 -12.883 19.369 1.00 96.12 645 LYS A N 1
ATOM 5133 C CA . LYS A 1 645 ? -18.290 -13.775 19.543 1.00 96.12 645 LYS A CA 1
ATOM 5134 C C . LYS A 1 645 ? -18.070 -14.152 21.006 1.00 96.12 645 LYS A C 1
ATOM 5136 O O . LYS A 1 645 ? -17.925 -15.338 21.287 1.00 96.12 645 LYS A O 1
ATOM 5141 N N . ALA A 1 646 ? -18.114 -13.188 21.926 1.00 95.69 646 ALA A N 1
ATOM 5142 C CA . ALA A 1 646 ? -17.983 -13.471 23.355 1.00 95.69 646 ALA A CA 1
ATOM 5143 C C . ALA A 1 646 ? -19.074 -14.439 23.845 1.00 95.69 646 ALA A C 1
ATOM 5145 O O . ALA A 1 646 ? -18.766 -15.417 24.523 1.00 95.69 646 ALA A O 1
ATOM 5146 N N . VAL A 1 647 ? -20.328 -14.232 23.427 1.00 93.38 647 VAL A N 1
ATOM 5147 C CA . VAL A 1 647 ? -21.460 -15.114 23.758 1.00 93.38 647 VAL A CA 1
ATOM 5148 C C . VAL A 1 647 ? -21.263 -16.522 23.193 1.00 93.38 647 VAL A C 1
ATOM 5150 O O . VAL A 1 647 ? -21.435 -17.496 23.921 1.00 93.38 647 VAL A O 1
ATOM 5153 N N . ARG A 1 648 ? -20.867 -16.660 21.920 1.00 92.69 648 ARG A N 1
ATOM 5154 C CA . ARG A 1 648 ? -20.605 -17.976 21.294 1.00 92.69 648 ARG A CA 1
ATOM 5155 C C . ARG A 1 648 ? -19.480 -18.744 21.981 1.00 92.69 648 ARG A C 1
ATOM 5157 O O . ARG A 1 648 ? -19.513 -19.970 22.016 1.00 92.69 648 ARG A O 1
ATOM 5164 N N . SER A 1 649 ? -18.505 -18.023 22.518 1.00 91.00 649 SER A N 1
ATOM 5165 C CA . SER A 1 649 ? -17.390 -18.581 23.279 1.00 91.00 649 SER A CA 1
ATOM 5166 C C . SER A 1 649 ? -17.695 -18.730 24.775 1.00 91.00 649 SER A C 1
ATOM 5168 O O . SER A 1 649 ? -16.791 -19.046 25.548 1.00 91.00 649 SER A O 1
ATOM 5170 N N . SER A 1 650 ? -18.945 -18.498 25.198 1.00 92.75 650 SER A N 1
ATOM 5171 C CA . SER A 1 650 ? -19.389 -18.533 26.599 1.00 92.75 650 SER A CA 1
ATOM 5172 C C . SER A 1 650 ? -18.527 -17.673 27.533 1.00 92.75 650 SER A C 1
ATOM 5174 O O . SER A 1 650 ? -18.291 -18.028 28.688 1.00 92.75 650 SER A O 1
ATOM 5176 N N . SER A 1 651 ? -18.015 -16.555 27.020 1.00 91.75 651 SER A N 1
ATOM 5177 C CA . SER A 1 651 ? -17.197 -15.611 27.776 1.00 91.75 651 SER A CA 1
ATOM 5178 C C . SER A 1 651 ? -18.072 -14.665 28.590 1.00 91.75 651 SER A C 1
ATOM 5180 O O . SER A 1 651 ? -18.997 -14.047 28.065 1.00 91.75 651 SER A O 1
ATOM 5182 N N . ASP A 1 652 ? -17.746 -14.526 29.874 1.00 93.38 652 ASP A N 1
ATOM 5183 C CA . ASP A 1 652 ? -18.404 -13.586 30.778 1.00 93.38 652 ASP A CA 1
ATOM 5184 C C . ASP A 1 652 ? -17.863 -12.164 30.574 1.00 93.38 652 ASP A C 1
ATOM 5186 O O . ASP A 1 652 ? -16.701 -11.881 30.873 1.00 93.38 652 ASP A O 1
ATOM 5190 N N . LEU A 1 653 ? -18.720 -11.272 30.071 1.00 96.44 653 LEU A N 1
ATOM 5191 C CA . LEU A 1 653 ? -18.409 -9.858 29.854 1.00 96.44 653 LEU A CA 1
ATOM 5192 C C . LEU A 1 653 ? -18.640 -8.988 31.104 1.00 96.44 653 LEU A C 1
ATOM 5194 O O . LEU A 1 653 ? -18.319 -7.799 31.079 1.00 96.44 653 LEU A O 1
ATOM 5198 N N . ASN A 1 654 ? -19.135 -9.545 32.216 1.00 96.56 654 ASN A N 1
ATOM 5199 C CA . ASN A 1 654 ? -19.312 -8.781 33.450 1.00 96.56 654 ASN A CA 1
ATOM 5200 C C . ASN A 1 654 ? -17.965 -8.303 34.008 1.00 96.56 654 ASN A C 1
ATOM 5202 O O . ASN A 1 654 ? -17.066 -9.097 34.297 1.00 96.56 654 ASN A O 1
ATOM 5206 N N . GLY A 1 655 ? -17.825 -6.992 34.191 1.00 96.56 655 GLY A N 1
ATOM 5207 C CA . GLY A 1 655 ? -16.574 -6.367 34.620 1.00 96.56 655 GLY A CA 1
ATOM 5208 C C . GLY A 1 655 ? -15.519 -6.263 33.518 1.00 96.56 655 GLY A C 1
ATOM 5209 O O . GLY A 1 655 ? -14.378 -5.932 33.823 1.00 96.56 655 GLY A O 1
ATOM 5210 N N . ALA A 1 656 ? -15.862 -6.554 32.259 1.00 98.12 656 ALA A N 1
ATOM 5211 C CA . ALA A 1 656 ? -14.922 -6.437 31.151 1.00 98.12 656 ALA A CA 1
ATOM 5212 C C . ALA A 1 656 ? -14.574 -4.971 30.840 1.00 98.12 656 ALA A C 1
ATOM 5214 O O . ALA A 1 656 ? -15.334 -4.038 31.128 1.00 98.12 656 ALA A O 1
ATOM 5215 N N . ALA A 1 657 ? -13.417 -4.792 30.215 1.00 98.50 657 ALA A N 1
ATOM 5216 C CA . ALA A 1 657 ? -12.976 -3.561 29.587 1.00 98.50 657 ALA A CA 1
ATOM 5217 C C . ALA A 1 657 ? -13.300 -3.579 28.086 1.00 98.50 657 ALA A C 1
ATOM 5219 O O . ALA A 1 657 ? -13.310 -4.635 27.451 1.00 98.50 657 ALA A O 1
ATOM 5220 N N . MET A 1 658 ? -13.533 -2.404 27.509 1.00 98.69 658 MET A N 1
ATOM 5221 C CA . MET A 1 658 ? -13.732 -2.201 26.074 1.00 98.69 658 MET A CA 1
ATOM 5222 C C . MET A 1 658 ? -12.689 -1.224 25.529 1.00 98.69 658 MET A C 1
ATOM 5224 O O . MET A 1 658 ? -12.518 -0.139 26.078 1.00 98.69 658 MET A O 1
ATOM 5228 N N . ALA A 1 659 ? -12.044 -1.565 24.415 1.00 98.50 659 ALA A N 1
ATOM 5229 C CA . ALA A 1 659 ? -11.265 -0.622 23.614 1.00 98.50 659 ALA A CA 1
ATOM 5230 C C . ALA A 1 659 ? -11.939 -0.359 22.264 1.00 98.50 659 ALA A C 1
ATOM 5232 O O . ALA A 1 659 ? -12.531 -1.265 21.674 1.00 98.50 659 ALA A O 1
ATOM 5233 N N . SER A 1 660 ? -11.819 0.880 21.793 1.00 98.44 660 SER A N 1
ATOM 5234 C CA . SER A 1 660 ? -12.267 1.341 20.478 1.00 98.44 660 SER A CA 1
ATOM 5235 C C . SER A 1 660 ? -11.125 2.088 19.798 1.00 98.44 660 SER A C 1
ATOM 5237 O O . SER A 1 660 ? -10.626 3.060 20.357 1.00 98.44 660 SER A O 1
ATOM 5239 N N . ASP A 1 661 ? -10.729 1.671 18.596 1.00 97.44 661 ASP A N 1
ATOM 5240 C CA . ASP A 1 661 ? -9.600 2.248 17.840 1.00 97.44 661 ASP A CA 1
ATOM 5241 C C . ASP A 1 661 ? -9.778 3.737 17.480 1.00 97.44 661 ASP A C 1
ATOM 5243 O O . ASP A 1 661 ? -8.805 4.476 17.297 1.00 97.44 661 ASP A O 1
ATOM 5247 N N . ALA A 1 662 ? -11.033 4.182 17.400 1.00 97.31 662 ALA A N 1
ATOM 5248 C CA . ALA A 1 662 ? -11.445 5.561 17.167 1.00 97.31 662 ALA A CA 1
ATOM 5249 C C . ALA A 1 662 ? -12.484 6.054 18.199 1.00 97.31 662 ALA A C 1
ATOM 5251 O O . ALA A 1 662 ? -12.948 5.290 19.046 1.00 97.31 662 ALA A O 1
ATOM 5252 N N . PHE A 1 663 ? -12.878 7.335 18.143 1.00 96.69 663 PHE A N 1
ATOM 5253 C CA . PHE A 1 663 ? -13.860 7.926 19.073 1.00 96.69 663 PHE A CA 1
ATOM 5254 C C . PHE A 1 663 ? -15.295 7.439 18.823 1.00 96.69 663 PHE A C 1
ATOM 5256 O O . PHE A 1 663 ? -15.713 7.374 17.667 1.00 96.69 663 PHE A O 1
ATOM 5263 N N . LEU A 1 664 ? -16.078 7.115 19.848 1.00 97.19 664 LEU A N 1
ATOM 5264 C CA . LEU A 1 664 ? -17.472 6.692 19.690 1.00 97.19 664 LEU A CA 1
ATOM 5265 C C . LEU A 1 664 ? -18.320 7.861 19.145 1.00 97.19 664 LEU A C 1
ATOM 5267 O O . LEU A 1 664 ? -18.423 8.893 19.810 1.00 97.19 664 LEU A O 1
ATOM 5271 N N . PRO A 1 665 ? -18.914 7.749 17.940 1.00 92.69 665 PRO A N 1
ATOM 5272 C CA . PRO A 1 665 ? -19.664 8.857 17.344 1.00 92.69 665 PRO A CA 1
ATOM 5273 C C . PRO A 1 665 ? -21.010 9.095 18.044 1.00 92.69 665 PRO A C 1
ATOM 5275 O O . PRO A 1 665 ? -21.494 10.224 18.068 1.00 92.69 665 PRO A O 1
ATOM 5278 N N . PHE A 1 666 ? -21.584 8.038 18.624 1.00 94.75 666 PHE A N 1
ATOM 5279 C CA . PHE A 1 666 ? -22.826 8.031 19.390 1.00 94.75 666 PHE A CA 1
ATOM 5280 C C . PHE A 1 666 ? -22.664 7.120 20.615 1.00 94.75 666 PHE A C 1
ATOM 5282 O O . PHE A 1 666 ? -21.711 6.341 20.707 1.00 94.75 666 PHE A O 1
ATOM 5289 N N . ALA A 1 667 ? -23.602 7.199 21.560 1.00 95.19 667 ALA A N 1
ATOM 5290 C CA . ALA A 1 667 ? -23.583 6.364 22.760 1.00 95.19 667 ALA A CA 1
ATOM 5291 C C . ALA A 1 667 ? -23.989 4.896 22.508 1.00 95.19 667 ALA A C 1
ATOM 5293 O O . ALA A 1 667 ? -23.806 4.070 23.391 1.00 95.19 667 ALA A O 1
ATOM 5294 N N . ASP A 1 668 ? -24.493 4.545 21.324 1.00 95.75 668 ASP A N 1
ATOM 5295 C CA . ASP A 1 668 ? -25.032 3.218 20.980 1.00 95.75 668 ASP A CA 1
ATOM 5296 C C . ASP A 1 668 ? -24.076 2.044 21.268 1.00 95.75 668 ASP A C 1
ATOM 5298 O O . ASP A 1 668 ? -24.445 1.046 21.888 1.00 95.75 668 ASP A O 1
ATOM 5302 N N . SER A 1 669 ? -22.816 2.184 20.873 1.00 96.25 669 SER A N 1
ATOM 5303 C CA . SER A 1 669 ? -21.764 1.184 21.049 1.00 96.25 669 SER A CA 1
ATOM 5304 C C . SER A 1 669 ? -21.401 1.028 22.530 1.00 96.25 669 SER A C 1
ATOM 5306 O O . SER A 1 669 ? -21.152 -0.082 23.004 1.00 96.25 669 SER A O 1
ATOM 5308 N N . LEU A 1 670 ? -21.419 2.142 23.273 1.00 97.25 670 LEU A N 1
ATOM 5309 C CA . LEU A 1 670 ? -21.223 2.164 24.721 1.00 97.25 670 LEU A CA 1
ATOM 5310 C C . LEU A 1 670 ? -22.410 1.508 25.437 1.00 97.25 670 LEU A C 1
ATOM 5312 O O . LEU A 1 670 ? -22.206 0.653 26.291 1.00 97.25 670 LEU A O 1
ATOM 5316 N N . GLU A 1 671 ? -23.643 1.870 25.093 1.00 97.44 671 GLU A N 1
ATOM 5317 C CA . GLU A 1 671 ? -24.858 1.304 25.684 1.00 97.44 671 GLU A CA 1
ATOM 5318 C C . GLU A 1 671 ? -24.938 -0.207 25.459 1.00 97.44 671 GLU A C 1
ATOM 5320 O O . GLU A 1 671 ? -25.243 -0.954 26.394 1.00 97.44 671 GLU A O 1
ATOM 5325 N N . LEU A 1 672 ? -24.577 -0.671 24.258 1.00 97.19 672 LEU A N 1
ATOM 5326 C CA . LEU A 1 672 ? -24.465 -2.093 23.960 1.00 97.19 672 LEU A CA 1
ATOM 5327 C C . LEU A 1 672 ? -23.441 -2.774 24.874 1.00 97.19 672 LEU A C 1
ATOM 5329 O O . LEU A 1 672 ? -23.756 -3.794 25.487 1.00 97.19 672 LEU A O 1
ATOM 5333 N N . ALA A 1 673 ? -22.240 -2.208 25.004 1.00 96.81 673 ALA A N 1
ATOM 5334 C CA . ALA A 1 673 ? -21.199 -2.748 25.873 1.00 96.81 673 ALA A CA 1
ATOM 5335 C C . ALA A 1 673 ? -21.653 -2.807 27.344 1.00 96.81 673 ALA A C 1
ATOM 5337 O O . ALA A 1 673 ? -21.502 -3.841 27.998 1.00 96.81 673 ALA A O 1
ATOM 5338 N N . ILE A 1 674 ? -22.291 -1.743 27.844 1.00 97.56 674 ILE A N 1
ATOM 5339 C CA . ILE A 1 674 ? -22.843 -1.672 29.206 1.00 97.56 674 ILE A CA 1
ATOM 5340 C C . ILE A 1 674 ? -23.902 -2.752 29.423 1.00 97.56 674 ILE A C 1
ATOM 5342 O O . ILE A 1 674 ? -23.891 -3.417 30.457 1.00 97.56 674 ILE A O 1
ATOM 5346 N N . SER A 1 675 ? -24.793 -2.968 28.451 1.00 96.19 675 SER A N 1
ATOM 5347 C CA . SER A 1 675 ? -25.832 -4.005 28.544 1.00 96.19 675 SER A CA 1
ATOM 5348 C C . SER A 1 675 ? -25.261 -5.423 28.666 1.00 96.19 675 SER A C 1
ATOM 5350 O O . SER A 1 675 ? -25.939 -6.316 29.167 1.00 96.19 675 SER A O 1
ATOM 5352 N N . CYS A 1 676 ? -24.003 -5.616 28.258 1.00 94.19 676 CYS A N 1
ATOM 5353 C CA . CYS A 1 676 ? -23.275 -6.877 28.370 1.00 94.19 676 CYS A CA 1
ATOM 5354 C C . CYS A 1 676 ? -22.435 -6.986 29.655 1.00 94.19 676 CYS A C 1
ATOM 5356 O O . CYS A 1 676 ? -21.808 -8.017 29.875 1.00 94.19 676 CYS A O 1
ATOM 5358 N N . GLY A 1 677 ? -22.398 -5.943 30.490 1.00 95.69 677 GLY A N 1
ATOM 5359 C CA . GLY A 1 677 ? -21.654 -5.932 31.750 1.00 95.69 677 GLY A CA 1
ATOM 5360 C C . GLY A 1 677 ? -20.266 -5.284 31.694 1.00 95.69 677 GLY A C 1
ATOM 5361 O O . GLY A 1 677 ? -19.538 -5.363 32.685 1.00 95.69 677 GLY A O 1
ATOM 5362 N N . VAL A 1 678 ? -19.894 -4.615 30.594 1.00 97.75 678 VAL A N 1
ATOM 5363 C CA . VAL A 1 678 ? -18.649 -3.824 30.521 1.00 97.75 678 VAL A CA 1
ATOM 5364 C C . VAL A 1 678 ? -18.665 -2.720 31.582 1.00 97.75 678 VAL A C 1
ATOM 5366 O O . VAL A 1 678 ? -19.670 -2.030 31.737 1.00 97.75 678 VAL A O 1
ATOM 5369 N N . GLN A 1 679 ? -17.548 -2.534 32.296 1.00 98.12 679 GLN A N 1
ATOM 5370 C CA . GLN A 1 679 ? -17.404 -1.525 33.364 1.00 98.12 679 GLN A CA 1
ATOM 5371 C C . GLN A 1 679 ? -16.406 -0.410 33.047 1.00 98.12 679 GLN A C 1
ATOM 5373 O O . GLN A 1 679 ? -16.384 0.625 33.722 1.00 98.12 679 GLN A O 1
ATOM 5378 N N . SER A 1 680 ? -15.580 -0.590 32.017 1.00 98.56 680 SER A N 1
ATOM 5379 C CA . SER A 1 680 ? -14.560 0.388 31.664 1.00 98.56 680 SER A CA 1
ATOM 5380 C C . SER A 1 680 ? -14.325 0.467 30.156 1.00 98.56 680 SER A C 1
ATOM 5382 O O . SER A 1 680 ? -14.424 -0.537 29.453 1.00 98.56 680 SER A O 1
ATOM 5384 N N . VAL A 1 681 ? -14.036 1.667 29.648 1.00 98.56 681 VAL A N 1
ATOM 5385 C CA . VAL A 1 681 ? -13.868 1.948 28.214 1.00 98.56 681 VAL A CA 1
ATOM 5386 C C . VAL A 1 681 ? -12.634 2.813 27.962 1.00 98.56 681 VAL A C 1
ATOM 5388 O O . VAL A 1 681 ? -12.376 3.770 28.691 1.00 98.56 681 VAL A O 1
ATOM 5391 N N . ILE A 1 682 ? -11.876 2.504 26.912 1.00 98.44 682 ILE A N 1
ATOM 5392 C CA . ILE A 1 682 ? -10.764 3.319 26.415 1.00 98.44 682 ILE A CA 1
ATOM 5393 C C . ILE A 1 682 ? -10.974 3.630 24.933 1.00 98.44 682 ILE A C 1
ATOM 5395 O O . ILE A 1 682 ? -11.294 2.751 24.131 1.00 98.44 682 ILE A O 1
ATOM 5399 N N . GLN A 1 683 ? -10.833 4.901 24.580 1.00 98.06 683 GLN A N 1
ATOM 5400 C CA . GLN A 1 683 ? -10.997 5.409 23.220 1.00 98.06 683 GLN A CA 1
ATOM 5401 C C . GLN A 1 683 ? -10.130 6.667 23.026 1.00 98.06 683 GLN A C 1
ATOM 5403 O O . GLN A 1 683 ? -9.626 7.194 24.013 1.00 98.06 683 GLN A O 1
ATOM 5408 N N . PRO A 1 684 ? -9.956 7.204 21.809 1.00 97.06 684 PRO A N 1
ATOM 5409 C CA . PRO A 1 684 ? -9.226 8.456 21.616 1.00 97.06 684 PRO A CA 1
ATOM 5410 C C . PRO A 1 684 ? -9.922 9.687 22.201 1.00 97.06 684 PRO A C 1
ATOM 5412 O O . PRO A 1 684 ? -9.249 10.536 22.780 1.00 97.06 684 PRO A O 1
ATOM 5415 N N . GLY A 1 685 ? -11.248 9.783 22.057 1.00 94.94 685 GLY A N 1
ATOM 5416 C CA . GLY A 1 685 ? -11.967 11.059 22.159 1.00 94.94 685 GLY A CA 1
ATOM 5417 C C . GLY A 1 685 ? -11.788 11.939 20.911 1.00 94.94 685 GLY A C 1
ATOM 5418 O O . GLY A 1 685 ? -11.165 11.528 19.928 1.00 94.94 685 GLY A O 1
ATOM 5419 N N . GLY A 1 686 ? -12.354 13.142 20.935 1.00 94.31 686 GLY A N 1
ATOM 5420 C CA . GLY A 1 686 ? -12.344 14.109 19.832 1.00 94.31 686 GLY A CA 1
ATOM 5421 C C . GLY A 1 686 ? -13.654 14.188 19.038 1.00 94.31 686 GLY A C 1
ATOM 5422 O O . GLY A 1 686 ? -13.674 14.797 17.968 1.00 94.31 686 GLY A O 1
ATOM 5423 N N . SER A 1 687 ? -14.744 13.586 19.523 1.00 94.25 687 SER A N 1
ATOM 5424 C CA . SER A 1 687 ? -16.071 13.733 18.913 1.00 94.25 687 SER A CA 1
ATOM 5425 C C . SER A 1 687 ? -16.725 15.042 19.344 1.00 94.25 687 SER A C 1
ATOM 5427 O O . SER A 1 687 ? -16.683 15.409 20.517 1.00 94.25 687 SER A O 1
ATOM 5429 N N . ILE A 1 688 ? -17.484 15.678 18.444 1.00 93.56 688 ILE A N 1
ATOM 5430 C CA . ILE A 1 688 ? -18.402 16.768 18.830 1.00 93.56 688 ILE A CA 1
ATOM 5431 C C . ILE A 1 688 ? -19.478 16.299 19.827 1.00 93.56 688 ILE A C 1
ATOM 5433 O O . ILE A 1 688 ? -20.132 17.122 20.458 1.00 93.56 688 ILE A O 1
ATOM 5437 N N . ARG A 1 689 ? -19.683 14.978 19.949 1.00 94.69 689 ARG A N 1
ATOM 5438 C CA . ARG A 1 689 ? -20.646 14.341 20.858 1.00 94.69 689 ARG A CA 1
ATOM 5439 C C . ARG A 1 689 ? -19.996 13.652 22.058 1.00 94.69 689 ARG A C 1
ATOM 5441 O O . ARG A 1 689 ? -20.662 12.871 22.732 1.00 94.69 689 ARG A O 1
ATOM 5448 N N . ASP A 1 690 ? -18.723 13.917 22.353 1.00 97.44 690 ASP A N 1
ATOM 5449 C CA . ASP A 1 690 ? -18.049 13.269 23.487 1.00 97.44 690 ASP A CA 1
ATOM 5450 C C . ASP A 1 690 ? -18.788 13.507 24.812 1.00 97.44 690 ASP A C 1
ATOM 5452 O O . ASP A 1 690 ? -18.926 12.579 25.603 1.00 97.44 690 ASP A O 1
ATOM 5456 N N . GLU A 1 691 ? -19.335 14.706 25.040 1.00 97.19 691 GLU A N 1
ATOM 5457 C CA . GLU A 1 691 ? -20.106 15.012 26.256 1.00 97.19 691 GLU A CA 1
ATOM 5458 C C . GLU A 1 691 ? -21.341 14.114 26.423 1.00 97.19 691 GLU A C 1
ATOM 5460 O O . GLU A 1 691 ? -21.659 13.707 27.540 1.00 97.19 691 GLU A O 1
ATOM 5465 N N . GLU A 1 692 ? -22.018 13.756 25.326 1.00 96.56 692 GLU A N 1
ATOM 5466 C CA . GLU A 1 692 ? -23.173 12.849 25.335 1.00 96.56 692 GLU A CA 1
ATOM 5467 C C . GLU A 1 692 ? -22.753 11.443 25.787 1.00 96.56 692 GLU A C 1
ATOM 5469 O O . GLU A 1 692 ? -23.374 10.843 26.671 1.00 96.56 692 GLU A O 1
ATOM 5474 N N . VAL A 1 693 ? -21.653 10.943 25.222 1.00 97.56 693 VAL A N 1
ATOM 5475 C CA . VAL A 1 693 ? -21.095 9.618 25.519 1.00 97.56 693 VAL A CA 1
ATOM 5476 C C . VAL A 1 693 ? -20.546 9.560 26.952 1.00 97.56 693 VAL A C 1
ATOM 5478 O O . VAL A 1 693 ? -20.810 8.596 27.674 1.00 97.56 693 VAL A O 1
ATOM 5481 N N . ILE A 1 694 ? -19.846 10.606 27.405 1.00 98.31 694 ILE A N 1
ATOM 5482 C CA . ILE A 1 694 ? -19.327 10.730 28.778 1.00 98.31 694 ILE A CA 1
ATOM 5483 C C . ILE A 1 694 ? -20.479 10.790 29.779 1.00 98.31 694 ILE A C 1
ATOM 5485 O O . ILE A 1 694 ? -20.458 10.074 30.780 1.00 98.31 694 ILE A O 1
ATOM 5489 N N . LYS A 1 695 ? -21.516 11.590 29.502 1.00 97.94 695 LYS A N 1
ATOM 5490 C CA . LYS A 1 695 ? -22.703 11.673 30.359 1.00 97.94 695 LYS A CA 1
ATOM 5491 C C . LYS A 1 695 ? -23.368 10.306 30.505 1.00 97.94 695 LYS A C 1
ATOM 5493 O O . LYS A 1 695 ? -23.716 9.922 31.619 1.00 97.94 695 LYS A O 1
ATOM 5498 N N . LYS A 1 696 ? -23.501 9.547 29.412 1.00 97.81 696 LYS A N 1
ATOM 5499 C CA . LYS A 1 696 ? -24.057 8.186 29.453 1.00 97.81 696 LYS A CA 1
ATOM 5500 C C . LYS A 1 696 ? -23.198 7.233 30.288 1.00 97.81 696 LYS A C 1
ATOM 5502 O O . LYS A 1 696 ? -23.741 6.445 31.062 1.00 97.81 696 LYS A O 1
ATOM 5507 N N . ALA A 1 697 ? -21.874 7.317 30.158 1.00 98.00 697 ALA A N 1
ATOM 5508 C CA . ALA A 1 697 ? -20.946 6.540 30.974 1.00 98.00 697 ALA A CA 1
ATOM 5509 C C . ALA A 1 697 ? -21.089 6.882 32.467 1.00 98.00 697 ALA A C 1
ATOM 5511 O O . ALA A 1 697 ? -21.243 5.977 33.287 1.00 98.00 697 ALA A O 1
ATOM 5512 N N . ASP A 1 698 ? -21.140 8.169 32.817 1.00 98.38 698 ASP A N 1
ATOM 5513 C CA . ASP A 1 698 ? -21.350 8.640 34.191 1.00 98.38 698 ASP A CA 1
ATOM 5514 C C . ASP A 1 698 ? -22.697 8.178 34.771 1.00 98.38 698 ASP A C 1
ATOM 5516 O O . ASP A 1 698 ? -22.742 7.698 35.903 1.00 98.38 698 ASP A O 1
ATOM 5520 N N . GLU A 1 699 ? -23.789 8.275 34.001 1.00 97.81 699 GLU A N 1
ATOM 5521 C CA . GLU A 1 699 ? -25.130 7.795 34.390 1.00 97.81 699 GLU A CA 1
ATOM 5522 C C . GLU A 1 699 ? -25.138 6.302 34.751 1.00 97.81 699 GLU A C 1
ATOM 5524 O O . GLU A 1 699 ? -25.945 5.858 35.569 1.00 97.81 699 GLU A O 1
ATOM 5529 N N . LYS A 1 700 ? -24.247 5.521 34.135 1.00 97.62 700 LYS A N 1
ATOM 5530 C CA . LYS A 1 700 ? -24.120 4.072 34.325 1.00 97.62 700 LYS A CA 1
ATOM 5531 C C . LYS A 1 700 ? -22.920 3.677 35.187 1.00 97.62 700 LYS A C 1
ATOM 5533 O O . LYS A 1 700 ? -22.650 2.488 35.324 1.00 97.62 700 LYS A O 1
ATOM 5538 N N . ASN A 1 701 ? -22.241 4.650 35.802 1.00 97.31 701 ASN A N 1
ATOM 5539 C CA . ASN A 1 701 ? -21.056 4.447 36.639 1.00 97.31 701 ASN A CA 1
ATOM 5540 C C . ASN A 1 701 ? -19.920 3.684 35.922 1.00 97.31 701 ASN A C 1
ATOM 5542 O O . ASN A 1 701 ? -19.227 2.862 36.521 1.00 97.31 701 ASN A O 1
ATOM 5546 N N . ILE A 1 702 ? -19.743 3.959 34.631 1.00 98.12 702 ILE A N 1
ATOM 5547 C CA . ILE A 1 702 ? -18.699 3.393 33.775 1.00 98.12 702 ILE A CA 1
ATOM 5548 C C . ILE A 1 702 ? -17.483 4.301 33.805 1.00 98.12 702 ILE A C 1
ATOM 5550 O O . ILE A 1 702 ? -17.606 5.523 33.728 1.00 98.12 702 ILE A O 1
ATOM 5554 N N . THR A 1 703 ? -16.296 3.709 33.876 1.00 98.19 703 THR A N 1
ATOM 5555 C CA . THR A 1 703 ? -15.066 4.480 33.705 1.00 98.19 703 THR A CA 1
ATOM 5556 C C . THR A 1 703 ? -14.716 4.637 32.232 1.00 98.19 703 THR A C 1
ATOM 5558 O O . THR A 1 703 ? -14.747 3.665 31.484 1.00 98.19 703 THR A O 1
ATOM 5561 N N . MET A 1 704 ? -14.291 5.832 31.827 1.00 98.56 704 MET A N 1
ATOM 5562 C CA . MET A 1 704 ? -13.818 6.104 30.474 1.00 98.56 704 MET A CA 1
ATOM 5563 C C . MET A 1 704 ? -12.470 6.831 30.470 1.00 98.56 704 MET A C 1
ATOM 5565 O O . MET A 1 704 ? -12.270 7.803 31.206 1.00 98.56 704 MET A O 1
ATOM 5569 N N . ILE A 1 705 ? -11.559 6.363 29.615 1.00 98.25 705 ILE A N 1
ATOM 5570 C CA . ILE A 1 705 ? -10.245 6.964 29.366 1.00 98.25 705 ILE A CA 1
ATOM 5571 C C . ILE A 1 705 ? -10.164 7.447 27.919 1.00 98.25 705 ILE A C 1
ATOM 5573 O O . ILE A 1 705 ? -10.456 6.686 26.996 1.00 98.25 705 ILE A O 1
ATOM 5577 N N . PHE A 1 706 ? -9.717 8.689 27.738 1.00 98.00 706 PHE A N 1
ATOM 5578 C CA . PHE A 1 706 ? -9.321 9.249 26.449 1.00 98.00 706 PHE A CA 1
ATOM 5579 C C . PHE A 1 706 ? -7.803 9.160 26.268 1.00 98.00 706 PHE A C 1
ATOM 5581 O O . PHE A 1 706 ? -7.046 9.533 27.169 1.00 98.00 706 PHE A O 1
ATOM 5588 N N . THR A 1 707 ? -7.367 8.634 25.121 1.00 96.38 707 THR A N 1
ATOM 5589 C CA . THR A 1 707 ? -5.945 8.518 24.748 1.00 96.38 707 THR A CA 1
ATOM 5590 C C . THR A 1 707 ? -5.451 9.686 23.903 1.00 96.38 707 THR A C 1
ATOM 5592 O O . THR A 1 707 ? -4.242 9.856 23.790 1.00 96.38 707 THR A O 1
ATOM 5595 N N . GLU A 1 708 ? -6.366 10.448 23.290 1.00 94.75 708 GLU A N 1
ATOM 5596 C CA . GLU A 1 708 ? -6.081 11.486 22.285 1.00 94.75 708 GLU A CA 1
ATOM 5597 C C . GLU A 1 708 ? -5.313 10.960 21.054 1.00 94.75 708 GLU A C 1
ATOM 5599 O O . GLU A 1 708 ? -4.804 11.728 20.241 1.00 94.75 708 GLU A O 1
ATOM 5604 N N . LEU A 1 709 ? -5.278 9.636 20.874 1.00 94.06 709 LEU A N 1
ATOM 5605 C CA . LEU A 1 709 ? -4.587 8.960 19.787 1.00 94.06 709 LEU A CA 1
ATOM 5606 C C . LEU A 1 709 ? -5.542 8.000 19.083 1.00 94.06 709 LEU A C 1
ATOM 5608 O O . LEU A 1 709 ? -6.085 7.097 19.712 1.00 94.06 709 LEU A O 1
ATOM 5612 N N . ARG A 1 710 ? -5.718 8.165 17.770 1.00 95.25 710 ARG A N 1
ATOM 5613 C CA . ARG A 1 710 ? -6.515 7.263 16.927 1.00 95.25 710 ARG A CA 1
ATOM 5614 C C . ARG A 1 710 ? -5.607 6.293 16.174 1.00 95.25 710 ARG A C 1
ATOM 5616 O O . ARG A 1 710 ? -4.729 6.744 15.447 1.00 95.25 710 ARG A O 1
ATOM 5623 N N . ASN A 1 711 ? -5.891 4.993 16.257 1.00 93.56 711 ASN A N 1
ATOM 5624 C CA . ASN A 1 711 ? -5.099 3.938 15.610 1.00 93.56 711 ASN A CA 1
ATOM 5625 C C . ASN A 1 711 ? -5.889 3.245 14.485 1.00 93.56 711 ASN A C 1
ATOM 5627 O O . ASN A 1 711 ? -6.209 2.063 14.573 1.00 93.56 711 ASN A O 1
ATOM 5631 N N . PHE A 1 712 ? -6.244 3.988 13.431 1.00 94.94 712 PHE A N 1
ATOM 5632 C CA . PHE A 1 712 ? -6.956 3.411 12.287 1.00 94.94 712 PHE A CA 1
ATOM 5633 C C . PHE A 1 712 ? -6.061 2.526 11.423 1.00 94.94 712 PHE A C 1
ATOM 5635 O O . PHE A 1 712 ? -4.941 2.905 11.079 1.00 94.94 712 PHE A O 1
ATOM 5642 N N . LYS A 1 713 ? -6.602 1.383 10.993 1.00 94.19 713 LYS A N 1
ATOM 5643 C CA . LYS A 1 713 ? -5.909 0.422 10.136 1.00 94.19 713 LYS A CA 1
ATOM 5644 C C . LYS A 1 713 ? -6.850 -0.123 9.068 1.00 94.19 713 LYS A C 1
ATOM 5646 O O . LYS A 1 713 ? -7.858 -0.745 9.384 1.00 94.19 713 LYS A O 1
ATOM 5651 N N . HIS A 1 714 ? -6.497 0.091 7.803 1.00 91.75 714 HIS A N 1
ATOM 5652 C CA . HIS A 1 714 ? -7.254 -0.386 6.639 1.00 91.75 714 HIS A CA 1
ATOM 5653 C C . HIS A 1 714 ? -6.578 -1.604 6.026 1.00 91.75 714 HIS A C 1
ATOM 5655 O O . HIS A 1 714 ? -5.329 -1.628 5.953 1.00 91.75 714 HIS A O 1
#

Radius of gyration: 35.66 Å; chains: 1; bounding box: 72×84×98 Å

Secondary structure (DSSP, 8-state):
--EEEEEEE-SSEEEEEESSSEEEEEE--EEEETTTTEEEE-TTHHHHHHHHHHHHHHHHHTTT--BSEEEESSSSEEEEE--EEEEEEEEEEEE--THHHHHHTPPTTPEEEEEEEEEEE--GGGT--EE-HHHHHHTTSS-HHHHHHHHHHHHHHHHHHHHHHHTTTEEEEEEEEEEEE-TTS-EEEES--STTTEEEEETTT--B-SHHHHHHSSSS-SPPPS----------SSSSS---S-------SSTT-HHHHHHHHH--TT-HHHHHHHHHTTPPP--EEE-PPP-HHHHHTSTT--HHHHHHT--SHHHHHHHHHHHTTTT-EEE--GGGHHHHHHHHHHTTT---HHHHHHHHHHHHHHHHHHHHHHHHHHHHHHTTT--TT---S----EEEEEEEES-SSSTTS-EEEEEEE-SSS-------EEEEESSPPPHHHHHHHHHHHHHHHTTTTSSSEEEEEETTEEEEEEE-SSHHHHHHHHHHH-HHHHTT-EEEESSPBPHHHHHHHHHS--SEEEES-B-TTHHHHHHTSTT-EEEEE-SSSPPPSEEEEEETTEEEEEE-----GGGS--EE-SSSPPPHHHHHHHHHHHHHHTTSPSS-EEEEETTEEEEEE-S-SSHHHHHHHHHHHHHHTT---TT-EEEESS--SSSHHHHHHHHTT--EEEE----TTHHHHHHHHHHTT-EEEE-S------

Foldseek 3Di:
DDFDDFPDDDQFWTWTDDPDQKIKIFGAQWDADDLRPDIDGDPCQLLVQVVVQQVLQVLCVVVPAFAQFDAAPDSGITIGGDFAWLQKKKKKFQFQDDPNCVVPVDDGGHGDPHIDIWIFGNDSVVSTDTDDPCRCVVVVSDDPVRVVVVVVSLSVSQVSVQVVVVVVQKHWGMFIWIWGAHPVGDIHTDDGGGLVGTWIARNPPRHTPGCVVVVVVPDDDDDDDPDDDDDDDDDDDPPPPDDDPDDDDDDDDDDDDARVLLLLQQQDPPDPVSVVVCVVVVHDHAAEAEAAAQPLLVQLPDPPRDPVNSVVSQDPRRLSNLLSNLNNLVRHAYHHDPVCVVVVVVQCVVPVRHHDSVNSNVRSVVSVVVSVVSVVSVVLSVQVVVPPPDDPADDDPDWDKDWAFPAWACAAPDNVHTDTDTDIDGPNFQADPPPFKDWPAADDAHNQNVLQVVLQLLLCLLCLVPAKKKFWTDSQATQKIFHDNDVLVRLVLRCLLFVPRSAQTEMEINAADEPNNLVVVVVGHYAEYEYCHHDPCSSVVNCVPRHHIYMHGDSPDDHGQKDWDDDPVGIDIDGDPPDALVVFDKDWLAPADDDPQLVVLQNLQQSNQLRAAPQKKFKGGNRITQFIFGNDPDNLNRLVRRLVSNVVSVHQLAQIEMETLADDQALNSVVSSVVSRHQEYEHADDHPCVVVNNVVCNVSNHIYIHRVDHRHDD

Sequence (714 aa):
MKRLELLYEGKAKRIYSTDTEFIIQEFKDDATAFNAKKKGTIEGKGVLNNSISAKLFKYLEGKGVKTHFIQLLSDREMLCRRLRIIKLEVVVRNVVAGSLCSRYGLNEGTVLQQPIVEFYLKDDMLNDPLLNEDHILALNIATNVELKHVRSEALRANQLLKMYLRERELDLVDIKFEYGKLQEGEIVLGDEISPDNCRLWDLKTGKKLDKDRFRFDLENVFPPIPGDVPVAFAGSLVVMLELSPVLCVIWATAGSTLGFMVMYFIGIREDTHHCKEAQSNGIEWIDLVVVNLYPFESISKKENVSINEVIENIDIGGPSMLRSAAKNFEYVTVLSKVSDYEACLTELRKNDGHTTIEFRRGQAIKIFKITSYYDQCIFSFFTNLETHDRDYQTIPDHINISLKKINTLRYGENPHQSAAIFSVQSDDLDIFFNSHYEKLHGKELSYCNLLDMEAAIALIKEFKDDPPTAAIIKHTNPCGVSTQTTLAQAYLSALSTDKVSAFGGIVVVNKPLDMRTAQYIDEIFTEIIIALDFEDGVLAFLSRKGNRRLIKISLQNPCSNLELKFIDSGALIQQRDTSKLVDLKLKIVTKRKPTQSELNDLKFAWKVCKHIKSNAIVFSKESRTLGIGAGQMSRVDSSIIARDKAVRSSSDLNGAAMASDAFLPFADSLELAISCGVQSVIQPGGSIRDEEVIKKADEKNITMIFTELRNFKH

Organism: NCBI:txid2493646

InterPro domains:
  IPR001636 Phosphoribosylaminoimidazole-succinocarboxamide synthase [TIGR00081] (6-207)
  IPR002695 Bifunctional purine biosynthesis protein PurH-like [PF01808] (325-645)
  IPR002695 Bifunctional purine biosynthesis protein PurH-like [PTHR11692] (269-714)
  IPR002695 Bifunctional purine biosynthesis protein PurH-like [SM00798] (325-646)
  IPR011607 Methylglyoxal synthase-like domain [SM00851] (233-320)
  IPR016193 Cytidine deaminase-like [SSF53927] (404-714)
  IPR018236 SAICAR synthetase, conserved site [PS01057] (85-99)
  IPR024051 AICAR transformylase, duplicated domain superfamily [G3DSA:3.40.140.20] (400-558)
  IPR024051 AICAR transformylase, duplicated domain superfamily [G3DSA:3.40.140.20] (580-714)
  IPR028923 SAICAR synthetase/ADE2, N-terminal [MF_00137] (4-252)
  IPR028923 SAICAR synthetase/ADE2, N-terminal [PF01259] (6-221)
  IPR033934 Bacterial and archaeal 5-aminoimidazole-4-(N-succinylcarboxamide) ribonucleotide synthase [cd01415] (6-223)
  IPR036914 Methylglyoxal synthase-like domain superfamily [G3DSA:3.40.50.1380] (250-384)
  IPR036914 Methylglyoxal synthase-like domain superfamily [SSF52335] (262-384)

pLDDT: mean 86.24, std 17.29, range [24.73, 98.88]